Protein AF-A0A1S1LTF2-F1 (afdb_monomer_lite)

Secondary structure (DSSP, 8-state):
-----------------------------EEETTEEE-----S----S-------------TTT-EEEEEE--SSS---EEEEEETTS----------GGGHHHHTTTTSS-----EE-TTS-EE---HHHH-TT---TT-EEEESSSTT--EEEEEE-S--TTSEEEEEESSSTTTT-EEEEEGGGEEESSS-HHHHHHHHHHHHHHHHHHHHHHHTS-HHHHHHHHHHHHHSEEEEE----TT-TT-EEEE-TT----HHHHHHTTT--EE--SSSTT--EEE-----HHHHHHH-TTTEEE-HHHHHHTTPPPHHHHHHHHHHHHTT-TT-EEEEEEEE-TTSPEEEEEEEEE-SSPPPHHHHHHHHHHHHHTT--GGGS-BTTTB-TTTEEE---

Sequence (399 aa):
MTCQQSEDHELPGRYVEFEFQDLPELERTVLCGDELVSWSGGRHRPECPPAYVEPEIFDEDESTGKLHLRACDQRDGPESSIDLDLRSQVFPLTVRRSADTHQRQQETDKPWAPVQLADEKGDIVMKPPGDVSRYHFLVDDEVQFGYDAASPTAAVLVAQPDSDNCLRLADISGSFGGEEYRTRVSSLLHVSGCAECAAFKADWEAKEQAAWDAERAAFTPEALALADHLVCCGLTLTTSSGLACGHGNTYVLAADAPVALWLREALEGAVFSGPEGPWPNWGRTCHAVDWPGLIEQRPDALVPDHDMLATNFGATWESIAEAFTLLRTVDPDAHMDVSLWVAEDGRITVDPFGFYATREVESELAQRIDALLIAGGRMAENIHDDGYAPGLSGWQVEC

Foldseek 3Di:
DDDDDDDDDDDDDDDDDDDDDDDPDDQDFDDPDPDTDTDDDDDDDDPDDDQDQDADFDDDPVVQQKTKGWRDDPDDDDTDIDIDRPPPDDDDDDDDDDPVVVVVVVVPVDPDDPPQDADPVGHRDQFAVCVVPLQPDDFQFWKFFALDPPTWIWGFHDSHADPVQKTWTAGPRCLVPRDIDIDHSRRIAGPDDDPRSVVSSVVVVVVVVVVVVVVLVLADPVLSVLLVCLQVPQWDWDDAPPRPVQPPTKTAGDPPRPDDPVVCVQCPVWIWGAFPDDPSWRTKTFAQGLLLVVCVVCVVAEEAPQVLCVVQQFFDPVLVNVLQVLLCVVAVSKTWIWIWGADRHGHIHTYTQKIWGPDFADLVSLVVSLVSRVVRRHDSVQQDDVPAAHSRTMGGRGD

pLDDT: mean 73.31, std 28.91, range [21.66, 98.62]

Structure (mmCIF, N/CA/C/O backbone):
data_AF-A0A1S1LTF2-F1
#
_entry.id   AF-A0A1S1LTF2-F1
#
loop_
_atom_site.grou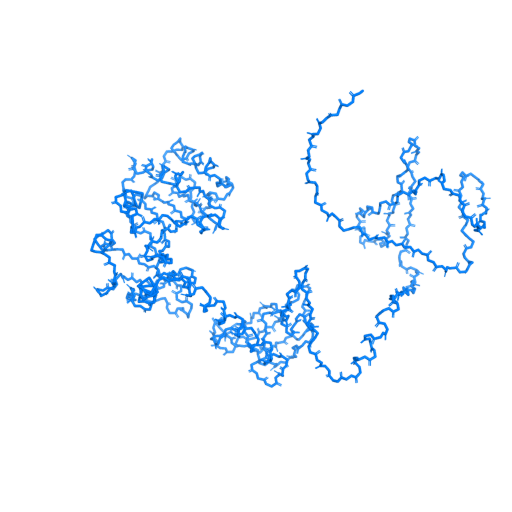p_PDB
_atom_site.id
_atom_site.type_symbol
_atom_site.label_atom_id
_atom_site.label_alt_id
_atom_site.label_comp_id
_atom_site.label_asym_id
_atom_site.label_entity_id
_atom_site.label_seq_id
_atom_site.pdbx_PDB_ins_code
_atom_site.Cartn_x
_atom_site.Cartn_y
_atom_site.Cartn_z
_atom_site.occupancy
_atom_site.B_iso_or_equiv
_atom_site.auth_seq_id
_atom_site.auth_comp_id
_atom_site.auth_asym_id
_atom_site.auth_atom_id
_atom_site.pdbx_PDB_model_num
ATOM 1 N N . MET A 1 1 ? -27.829 48.584 -13.285 1.00 29.77 1 MET A N 1
ATOM 2 C CA . MET A 1 1 ? -26.592 48.896 -12.542 1.00 29.77 1 MET A CA 1
ATOM 3 C C . MET A 1 1 ? -26.212 47.644 -11.772 1.00 29.77 1 MET A C 1
ATOM 5 O O . MET A 1 1 ? -27.001 47.257 -10.927 1.00 29.77 1 MET A O 1
ATOM 9 N N . THR A 1 2 ? -25.089 47.030 -12.181 1.00 26.88 2 THR A N 1
ATOM 10 C CA . THR A 1 2 ? -24.112 46.195 -11.423 1.00 26.88 2 THR A CA 1
ATOM 11 C C . THR A 1 2 ? -24.640 45.079 -10.500 1.00 26.88 2 THR A C 1
ATOM 13 O O . THR A 1 2 ? -25.368 45.378 -9.566 1.00 26.88 2 THR A O 1
ATOM 16 N N . CYS A 1 3 ? -24.408 43.779 -10.755 1.00 21.66 3 CYS A N 1
ATOM 17 C CA . CYS A 1 3 ? -23.158 42.982 -10.897 1.00 21.66 3 CYS A CA 1
ATOM 18 C C . CYS A 1 3 ? -22.567 42.512 -9.549 1.00 21.66 3 CYS A C 1
ATOM 20 O O . CYS A 1 3 ? -22.157 43.364 -8.767 1.00 21.66 3 CYS A O 1
ATOM 22 N N . GLN A 1 4 ? -22.524 41.182 -9.341 1.00 25.73 4 GLN A N 1
ATOM 23 C CA . GLN A 1 4 ? -21.427 40.346 -8.786 1.00 25.73 4 GLN A CA 1
ATOM 24 C C . GLN A 1 4 ? -21.939 38.887 -8.678 1.00 25.73 4 GLN A C 1
ATOM 26 O O . GLN A 1 4 ? -22.919 38.641 -7.985 1.00 25.73 4 GLN A O 1
ATOM 31 N N . GLN A 1 5 ? -21.559 38.003 -9.612 1.00 26.30 5 GLN A N 1
ATOM 32 C CA . GLN A 1 5 ? -20.398 37.083 -9.615 1.00 26.30 5 GLN A CA 1
ATOM 33 C C . GLN A 1 5 ? -20.671 35.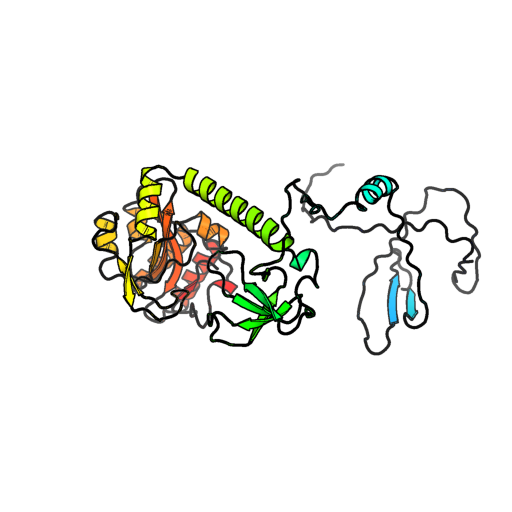755 -8.875 1.00 26.30 5 GLN A C 1
ATOM 35 O O . GLN A 1 5 ? -20.527 35.675 -7.661 1.00 26.30 5 GLN A O 1
ATOM 40 N N . SER A 1 6 ? -21.026 34.720 -9.645 1.00 25.33 6 SER A N 1
ATOM 41 C CA . SER A 1 6 ? -20.704 33.318 -9.358 1.00 25.33 6 SER A CA 1
ATOM 42 C C . SER A 1 6 ? -19.705 32.873 -10.427 1.00 25.33 6 SER A C 1
ATOM 44 O O . SER A 1 6 ? -19.989 32.980 -11.620 1.00 25.33 6 SER A O 1
ATOM 46 N N . GLU A 1 7 ? -18.511 32.483 -9.997 1.00 26.83 7 GLU A N 1
ATOM 47 C CA . GLU A 1 7 ? -17.488 31.866 -10.838 1.00 26.83 7 GLU A CA 1
ATOM 48 C C . GLU A 1 7 ? -17.747 30.358 -10.838 1.00 26.83 7 GLU A C 1
ATOM 50 O O . GLU A 1 7 ? -17.477 29.691 -9.843 1.00 26.83 7 GLU A O 1
ATOM 55 N N . ASP A 1 8 ? -18.294 29.844 -11.939 1.00 26.83 8 ASP A N 1
ATOM 56 C CA . ASP A 1 8 ? -18.154 28.435 -12.297 1.00 26.83 8 ASP A CA 1
ATOM 57 C C . ASP A 1 8 ? -16.934 28.334 -13.219 1.00 26.83 8 ASP A C 1
ATOM 59 O O . ASP A 1 8 ? -16.871 28.957 -14.283 1.00 26.83 8 ASP A O 1
ATOM 63 N N . HIS A 1 9 ? -15.923 27.595 -12.771 1.00 27.89 9 HIS A N 1
ATOM 64 C CA . HIS A 1 9 ? -14.764 27.238 -13.575 1.00 27.89 9 HIS A CA 1
ATOM 65 C C . HIS A 1 9 ? -15.142 26.092 -14.525 1.00 27.89 9 HIS A C 1
ATOM 67 O O . HIS A 1 9 ? -15.152 24.928 -14.130 1.00 27.89 9 HIS A O 1
ATOM 73 N N . GLU A 1 10 ? -15.428 26.424 -15.784 1.00 30.00 10 GLU A N 1
ATOM 74 C CA . GLU A 1 10 ? -15.427 25.473 -16.900 1.00 30.00 10 GLU A CA 1
ATOM 75 C C . GLU A 1 10 ? -13.986 25.150 -17.343 1.00 30.00 10 GLU A C 1
ATOM 77 O O . GLU A 1 10 ? -13.098 26.007 -17.378 1.00 30.00 10 GLU A O 1
ATOM 82 N N . LEU A 1 11 ? -13.767 23.877 -17.675 1.00 28.67 11 LEU A N 1
ATOM 83 C CA . LEU A 1 11 ? -12.521 23.293 -18.177 1.00 28.67 11 LEU A CA 1
ATOM 84 C C . LEU A 1 11 ? -12.130 23.875 -19.554 1.00 28.67 11 LEU A C 1
ATOM 86 O O . LEU A 1 11 ? -13.009 24.141 -20.376 1.00 28.67 11 LEU A O 1
ATOM 90 N N . PRO A 1 12 ? -10.831 24.002 -19.891 1.00 30.28 12 PRO A N 1
ATOM 91 C CA . PRO A 1 12 ? -10.419 24.431 -21.221 1.00 30.28 12 PRO A CA 1
ATOM 92 C C . PRO A 1 12 ? -10.564 23.279 -22.228 1.00 30.28 12 PRO A C 1
ATOM 94 O O . PRO A 1 12 ? -9.677 22.439 -22.384 1.00 30.28 12 PRO A O 1
ATOM 97 N N . GLY A 1 13 ? -11.683 23.260 -22.952 1.00 26.62 13 GLY A N 1
ATOM 98 C CA . GLY A 1 13 ? -11.809 22.519 -24.204 1.00 26.62 13 GLY A CA 1
ATOM 99 C C . GLY A 1 13 ? -10.837 23.074 -25.251 1.00 26.62 13 GLY A C 1
ATOM 100 O O . GLY A 1 13 ? -10.781 24.279 -25.498 1.00 26.62 13 GLY A O 1
ATOM 101 N N . ARG A 1 14 ? -10.036 22.196 -25.862 1.00 25.30 14 ARG A N 1
ATOM 102 C CA . ARG A 1 14 ? -9.169 22.536 -26.997 1.00 25.30 14 ARG A CA 1
ATOM 103 C C . ARG A 1 14 ? -10.042 22.826 -28.224 1.00 25.30 14 ARG A C 1
ATOM 105 O O . ARG A 1 14 ? -10.624 21.904 -28.784 1.00 25.30 14 ARG A O 1
ATOM 112 N N . TYR A 1 15 ? -10.090 24.078 -28.669 1.00 25.16 15 TYR A N 1
ATOM 113 C CA . TYR A 1 15 ? -10.635 24.435 -29.981 1.00 25.16 15 TYR A CA 1
ATOM 114 C C . TYR A 1 15 ? -9.564 24.227 -31.060 1.00 25.16 15 TYR A C 1
ATOM 116 O O . TYR A 1 15 ? -8.407 24.610 -30.877 1.00 25.16 15 TYR A O 1
ATOM 124 N N . VAL A 1 16 ? -9.946 23.639 -32.195 1.00 24.19 16 VAL A N 1
ATOM 125 C CA . VAL A 1 16 ? -9.122 23.594 -33.411 1.00 24.19 16 VAL A CA 1
ATOM 126 C C . VAL A 1 16 ? -9.729 24.573 -34.414 1.00 24.19 16 VAL A C 1
ATOM 128 O O . VAL A 1 16 ? -10.813 24.333 -34.938 1.00 24.19 16 VAL A O 1
ATOM 131 N N . GLU A 1 17 ? -9.043 25.686 -34.671 1.00 23.59 17 GLU A N 1
ATOM 132 C CA . GLU A 1 17 ? -9.402 26.621 -35.742 1.00 23.59 17 GLU A CA 1
ATOM 133 C C . GLU A 1 17 ? -8.875 26.107 -37.091 1.00 23.59 17 GLU A C 1
ATOM 135 O O . GLU A 1 17 ? -7.683 25.832 -37.245 1.00 23.59 17 GLU A O 1
ATOM 140 N N . PHE A 1 18 ? -9.756 26.012 -38.089 1.00 25.64 18 PHE A N 1
ATOM 141 C CA . PHE A 1 18 ? -9.385 25.746 -39.478 1.00 25.64 18 PHE A CA 1
ATOM 142 C C . PHE A 1 18 ? -9.572 27.018 -40.310 1.00 25.64 18 PHE A C 1
ATOM 144 O O . PHE A 1 18 ? -10.698 27.404 -40.621 1.00 25.64 18 PHE A O 1
ATOM 151 N N . GLU A 1 19 ? -8.473 27.656 -40.711 1.00 27.64 19 GLU A N 1
ATOM 152 C CA . GLU A 1 19 ? -8.498 28.752 -41.683 1.00 27.64 19 GLU A CA 1
ATOM 153 C C . GLU A 1 19 ? -8.102 28.222 -43.072 1.00 27.64 19 GLU A C 1
ATOM 155 O O . GLU A 1 19 ? -7.004 27.700 -43.276 1.00 27.64 19 GLU A O 1
ATOM 160 N N . PHE A 1 20 ? -9.005 28.341 -44.049 1.00 26.16 20 PHE A N 1
ATOM 161 C CA . PHE A 1 20 ? -8.749 27.943 -45.435 1.00 26.16 20 PHE A CA 1
ATOM 162 C C . PHE A 1 20 ? -8.232 29.145 -46.230 1.00 26.16 20 PHE A C 1
ATOM 164 O O . PHE A 1 20 ? -8.997 30.065 -46.521 1.00 26.16 20 PHE A O 1
ATOM 171 N N . GLN A 1 21 ? -6.960 29.124 -46.633 1.00 24.55 21 GLN A N 1
ATOM 172 C CA . GLN A 1 21 ? -6.418 30.086 -47.598 1.00 24.55 21 GLN A CA 1
ATOM 173 C C . GLN A 1 21 ? -6.010 29.402 -48.910 1.00 24.55 21 GLN A C 1
ATOM 175 O O . GLN A 1 21 ? -5.351 28.364 -48.911 1.00 24.55 21 GLN A O 1
ATOM 180 N N . ASP A 1 22 ? -6.411 30.048 -50.009 1.00 30.19 22 ASP A N 1
ATOM 181 C CA . ASP A 1 22 ? -6.065 29.799 -51.413 1.00 30.19 22 ASP A CA 1
ATOM 182 C C . ASP A 1 22 ? -6.551 28.482 -52.046 1.00 30.19 22 ASP A C 1
ATOM 184 O O . ASP A 1 22 ? -5.773 27.608 -52.426 1.00 30.19 22 ASP A O 1
ATOM 188 N N . LEU A 1 23 ? -7.863 28.408 -52.294 1.00 28.55 23 LEU A N 1
ATOM 189 C CA . LEU A 1 23 ? -8.406 27.673 -53.442 1.00 28.55 23 LEU A CA 1
ATOM 190 C C . LEU A 1 23 ? -8.669 28.682 -54.573 1.00 28.55 23 LEU A C 1
ATOM 192 O O . LEU A 1 23 ? -9.616 29.467 -54.464 1.00 28.55 23 LEU A O 1
ATOM 196 N N . PRO A 1 24 ? -7.869 28.705 -55.653 1.00 28.31 24 PRO A N 1
ATOM 197 C CA . PRO A 1 24 ? -8.268 29.410 -56.854 1.00 28.31 24 PRO A CA 1
ATOM 198 C C . PRO A 1 24 ? -9.428 28.638 -57.495 1.00 28.31 24 PRO A C 1
ATOM 200 O O . PRO A 1 24 ? -9.282 27.478 -57.867 1.00 28.31 24 PRO A O 1
ATOM 203 N N . GLU A 1 25 ? -10.572 29.314 -57.589 1.00 33.91 25 GLU A N 1
ATOM 204 C CA . GLU A 1 25 ? -11.727 28.965 -58.425 1.00 33.91 25 GLU A CA 1
ATOM 205 C C . GLU A 1 25 ? -12.416 27.627 -58.108 1.00 33.91 25 GLU A C 1
ATOM 207 O O . GLU A 1 25 ? -12.462 26.702 -58.914 1.00 33.91 25 GLU A O 1
ATOM 212 N N . LEU A 1 26 ? -13.086 27.572 -56.957 1.00 29.64 26 LEU A N 1
ATOM 213 C CA . LEU A 1 26 ? -14.372 26.878 -56.899 1.00 29.64 26 LEU A CA 1
ATOM 214 C C . LEU A 1 26 ? -15.458 27.952 -56.852 1.00 29.64 26 LEU A C 1
ATOM 216 O O . LEU A 1 26 ? -15.624 28.627 -55.835 1.00 29.64 26 LEU A O 1
ATOM 220 N N . GLU A 1 27 ? -16.179 28.128 -57.960 1.00 29.59 27 GLU A N 1
ATOM 221 C CA . GLU A 1 27 ? -17.466 28.823 -57.958 1.00 29.59 27 GLU A CA 1
ATOM 222 C C . GLU A 1 27 ? -18.391 28.086 -56.982 1.00 29.59 27 GLU A C 1
ATOM 224 O O . GLU A 1 27 ? -19.008 27.074 -57.310 1.00 29.59 27 GLU A O 1
ATOM 229 N N . ARG A 1 28 ? -18.458 28.565 -55.738 1.00 37.34 28 ARG A N 1
ATOM 230 C CA . ARG A 1 28 ? -19.436 28.081 -54.770 1.00 37.34 28 ARG A CA 1
ATOM 231 C C . ARG A 1 28 ? -20.782 28.662 -55.158 1.00 37.34 28 ARG A C 1
ATOM 233 O O . ARG A 1 28 ? -21.050 29.839 -54.935 1.00 37.34 28 ARG A O 1
ATOM 240 N N . THR A 1 29 ? -21.616 27.834 -55.763 1.00 29.61 29 THR A N 1
ATOM 241 C CA . THR A 1 29 ? -23.026 28.142 -55.963 1.00 29.61 29 THR A CA 1
ATOM 242 C C . THR A 1 29 ? -23.787 27.690 -54.729 1.00 29.61 29 THR A C 1
ATOM 244 O O . THR A 1 29 ? -23.816 26.506 -54.410 1.00 29.61 29 THR A O 1
ATOM 247 N N . VAL A 1 30 ? -24.359 28.646 -54.000 1.00 30.47 30 VAL A N 1
ATOM 248 C CA . VAL A 1 30 ? -25.223 28.377 -52.847 1.00 30.47 30 VAL A CA 1
ATOM 249 C C . VAL A 1 30 ? -26.654 28.696 -53.268 1.00 30.47 30 VAL A C 1
ATOM 251 O O . VAL A 1 30 ? -26.925 29.781 -53.786 1.00 30.47 30 VAL A O 1
ATOM 254 N N . LEU A 1 31 ? -27.553 27.731 -53.083 1.00 25.25 31 LEU A N 1
ATOM 255 C CA . LEU A 1 31 ? -28.992 27.925 -53.237 1.00 25.25 31 LEU A CA 1
ATOM 256 C C . LEU A 1 31 ? -29.509 28.685 -52.018 1.00 25.25 31 LEU A C 1
ATOM 258 O O . LEU A 1 31 ? -29.367 28.217 -50.891 1.00 25.25 31 LEU A O 1
ATOM 262 N N . CYS A 1 32 ? -30.100 29.854 -52.246 1.00 27.97 32 CYS A N 1
ATOM 263 C CA . CYS A 1 32 ? -30.760 30.629 -51.204 1.00 27.97 32 CYS A CA 1
ATOM 264 C C . CYS A 1 32 ? -32.240 30.741 -51.588 1.00 27.97 32 CYS A C 1
ATOM 266 O O . CYS A 1 32 ? -32.634 31.618 -52.356 1.00 27.97 32 CYS A O 1
ATOM 268 N N . GLY A 1 33 ? -33.044 29.774 -51.136 1.00 44.03 33 GLY A N 1
ATOM 269 C CA . GLY A 1 33 ? -34.364 29.519 -51.724 1.00 44.03 33 GLY A CA 1
ATOM 270 C C . GLY A 1 33 ? -34.251 28.985 -53.160 1.00 44.03 33 GLY A C 1
ATOM 271 O O . GLY A 1 33 ? -33.359 28.189 -53.447 1.00 44.03 33 GLY A O 1
ATOM 272 N N . ASP A 1 34 ? -35.131 29.436 -54.061 1.00 26.69 34 ASP A N 1
ATOM 273 C CA . ASP A 1 34 ? -35.211 28.952 -55.455 1.00 26.69 34 ASP A CA 1
ATOM 274 C C . ASP A 1 34 ? -34.293 29.702 -56.450 1.00 26.69 34 ASP A C 1
ATOM 276 O O . ASP A 1 34 ? -34.373 29.467 -57.657 1.00 26.69 34 ASP A O 1
ATOM 280 N N . GLU A 1 35 ? -33.408 30.594 -55.989 1.00 24.84 35 GLU A N 1
ATOM 281 C CA . GLU A 1 35 ? -32.458 31.296 -56.865 1.00 24.84 35 GLU A CA 1
ATOM 282 C C . GLU A 1 35 ? -30.988 31.036 -56.505 1.00 24.84 35 GLU A C 1
ATOM 284 O O . GLU A 1 35 ? -30.588 30.952 -55.340 1.00 24.84 35 GLU A O 1
ATOM 289 N N . LEU A 1 36 ? -30.172 30.927 -57.560 1.00 25.73 36 LEU A N 1
ATOM 290 C CA . LEU A 1 36 ? -28.718 30.803 -57.501 1.00 25.73 36 LEU A CA 1
ATOM 291 C C . LEU A 1 36 ? -28.087 32.200 -57.460 1.00 25.73 36 LEU A C 1
ATOM 293 O O . LEU A 1 36 ? -28.227 32.964 -58.417 1.00 25.73 36 LEU A O 1
ATOM 297 N N . VAL A 1 37 ? -27.320 32.512 -56.413 1.00 26.17 37 VAL A N 1
ATOM 298 C CA . VAL A 1 37 ? -26.532 33.754 -56.356 1.00 26.17 37 VAL A CA 1
ATOM 299 C C . VAL A 1 37 ? -25.040 33.428 -56.290 1.00 26.17 37 VAL A C 1
ATOM 301 O O . VAL A 1 37 ? -24.598 32.639 -55.459 1.00 26.17 37 VAL A O 1
ATOM 304 N N . SER A 1 38 ? -24.264 34.044 -57.188 1.00 26.78 38 SER A N 1
ATOM 305 C CA . SER A 1 38 ? -22.799 33.953 -57.246 1.00 26.78 38 SER A CA 1
ATOM 306 C C . SER A 1 38 ? -22.162 35.077 -56.426 1.00 26.78 38 SER A C 1
ATOM 308 O O . SER A 1 38 ? -22.582 36.233 -56.519 1.00 26.78 38 SER A O 1
ATOM 310 N N . TRP A 1 39 ? -21.136 34.750 -55.635 1.00 28.33 39 TRP A N 1
ATOM 311 C CA . TRP A 1 39 ? -20.373 35.725 -54.857 1.00 28.33 39 TRP A CA 1
ATOM 312 C C . TRP A 1 39 ? -18.875 35.591 -55.144 1.00 28.33 39 TRP A C 1
ATOM 314 O O . TRP A 1 39 ? -18.295 34.520 -54.974 1.00 28.33 39 TRP A O 1
ATOM 324 N N . SER A 1 40 ? -18.238 36.683 -55.575 1.00 25.45 40 SER A N 1
ATOM 325 C CA . SER A 1 40 ? -16.797 36.749 -55.847 1.00 25.45 40 SER A CA 1
ATOM 326 C C . SER A 1 40 ? -16.086 37.540 -54.748 1.00 25.45 40 SER A C 1
ATOM 328 O O . SER A 1 40 ? -16.420 38.701 -54.502 1.00 25.45 40 SER A O 1
ATOM 330 N N . GLY A 1 41 ? -15.101 36.915 -54.105 1.00 32.34 41 GLY A N 1
ATOM 331 C CA . GLY A 1 41 ? -14.387 37.458 -52.953 1.00 32.34 41 GLY A CA 1
ATOM 332 C C . GLY A 1 41 ? -13.686 38.795 -53.214 1.00 32.34 41 GLY A C 1
ATOM 333 O O . GLY A 1 41 ? -12.990 38.987 -54.210 1.00 32.34 41 GLY A O 1
ATOM 334 N N . GLY A 1 42 ? -13.831 39.715 -52.261 1.00 25.06 42 GLY A N 1
ATOM 335 C CA . GLY A 1 42 ? -13.113 40.982 -52.238 1.00 25.06 42 GLY A CA 1
ATOM 336 C C . GLY A 1 42 ? -13.203 41.666 -50.872 1.00 25.06 42 GLY A C 1
ATOM 337 O O . GLY A 1 42 ? -14.290 41.977 -50.406 1.00 25.06 42 GLY A O 1
ATOM 338 N N . ARG A 1 43 ? -12.032 41.868 -50.254 1.00 28.44 43 ARG A N 1
ATOM 339 C CA . ARG A 1 43 ? -11.675 42.715 -49.091 1.00 28.44 43 ARG A CA 1
ATOM 340 C C . ARG A 1 43 ? -12.809 43.293 -48.207 1.00 28.44 43 ARG A C 1
ATOM 342 O O . ARG A 1 43 ? -13.472 44.249 -48.585 1.00 28.44 43 ARG A O 1
ATOM 349 N N . HIS A 1 44 ? -12.826 42.791 -46.964 1.00 39.38 44 HIS A N 1
ATOM 350 C CA . HIS A 1 44 ? -13.313 43.336 -45.678 1.00 39.38 44 HIS A CA 1
ATOM 351 C C . HIS A 1 44 ? -14.670 44.064 -45.582 1.00 39.38 44 HIS A C 1
ATOM 353 O O . HIS A 1 44 ? -14.823 45.173 -46.089 1.00 39.38 44 HIS A O 1
ATOM 359 N N . ARG A 1 45 ? -15.537 43.569 -44.674 1.00 24.09 45 ARG A N 1
ATOM 360 C CA . ARG A 1 45 ? -16.310 44.396 -43.718 1.00 24.09 45 ARG A CA 1
ATOM 361 C C . ARG A 1 45 ? -16.492 43.686 -42.356 1.00 24.09 45 ARG A C 1
ATOM 363 O O . ARG A 1 45 ? -16.594 42.465 -42.359 1.00 24.09 45 ARG A O 1
ATOM 370 N N . PRO A 1 46 ? -16.551 44.413 -41.220 1.00 31.59 46 PRO A N 1
ATOM 371 C CA . PRO A 1 46 ? -16.499 43.848 -39.867 1.00 31.59 46 PRO A CA 1
ATOM 372 C C . PRO A 1 46 ? -17.876 43.716 -39.174 1.00 31.59 46 PRO A C 1
ATOM 374 O O . PRO A 1 46 ? -17.968 43.926 -37.971 1.00 31.59 46 PRO A O 1
ATOM 377 N N . GLU A 1 47 ? -18.963 43.409 -39.896 1.00 28.42 47 GLU A N 1
ATOM 378 C CA . GLU A 1 47 ? -20.331 43.511 -39.330 1.00 28.42 47 GLU A CA 1
ATOM 379 C C . GLU A 1 47 ? -21.224 42.259 -39.462 1.00 28.42 47 GLU A C 1
ATOM 381 O O . GLU A 1 47 ? -22.434 42.345 -39.270 1.00 28.42 47 GLU A O 1
ATOM 386 N N . CYS A 1 48 ? -20.660 41.071 -39.689 1.00 26.11 48 CYS A N 1
ATOM 387 C CA . CYS A 1 48 ? -21.372 39.812 -39.431 1.00 26.11 48 CYS A CA 1
ATOM 388 C C . CYS A 1 48 ? -20.549 38.959 -38.458 1.00 26.11 48 CYS A C 1
ATOM 390 O O . CYS A 1 48 ? -19.362 38.757 -38.725 1.00 26.11 48 CYS A O 1
ATOM 392 N N . PRO A 1 49 ? -21.125 38.474 -37.340 1.00 27.28 49 PRO A N 1
ATOM 393 C CA . PRO A 1 49 ? -20.437 37.488 -36.523 1.00 27.28 49 PRO A CA 1
ATOM 394 C C . PRO A 1 49 ? -20.235 36.213 -37.357 1.00 27.28 49 PRO A C 1
ATOM 396 O O . PRO A 1 49 ? -21.067 35.921 -38.224 1.00 27.28 49 PRO A O 1
ATOM 399 N N . PRO A 1 50 ? -19.127 35.483 -37.152 1.00 30.05 50 PRO A N 1
ATOM 400 C CA . PRO A 1 50 ? -18.884 34.236 -37.862 1.00 30.05 50 PRO A CA 1
ATOM 401 C C . PRO A 1 50 ? -20.053 33.282 -37.604 1.00 30.05 50 PRO A C 1
ATOM 403 O O . PRO A 1 50 ? -20.432 33.063 -36.454 1.00 30.05 50 PRO A O 1
ATOM 406 N N . ALA A 1 51 ? -20.644 32.745 -38.673 1.00 31.31 51 ALA A N 1
ATOM 407 C CA . ALA A 1 51 ? -21.537 31.603 -38.557 1.00 31.31 51 ALA A CA 1
ATOM 408 C C . ALA A 1 51 ? -20.708 30.458 -37.967 1.00 31.31 51 ALA A C 1
ATOM 410 O O . ALA A 1 51 ? -19.757 29.987 -38.593 1.00 31.31 51 ALA A O 1
ATOM 411 N N . TYR A 1 52 ? -21.013 30.098 -36.725 1.00 31.12 52 TYR A N 1
ATOM 412 C CA . TYR A 1 52 ? -20.366 28.997 -36.039 1.00 31.12 52 TYR A CA 1
ATOM 413 C C . TYR A 1 52 ? -20.969 27.708 -36.598 1.00 31.12 52 TYR A C 1
ATOM 415 O O . TYR A 1 52 ? -22.183 27.522 -36.563 1.00 31.12 52 TYR A O 1
ATOM 423 N N . VAL A 1 53 ? -20.133 26.855 -37.182 1.00 30.48 53 VAL A N 1
ATOM 424 C CA . VAL A 1 53 ? -20.525 25.495 -37.551 1.00 30.48 53 VAL A CA 1
ATOM 425 C C . VAL A 1 53 ? -19.906 24.604 -36.493 1.00 30.48 53 VAL A C 1
ATOM 427 O O . VAL A 1 53 ? -18.695 24.400 -36.505 1.00 30.48 53 VAL A O 1
ATOM 430 N N . GLU A 1 54 ? -20.719 24.119 -35.562 1.00 28.23 54 GLU A N 1
ATOM 431 C CA . GLU A 1 54 ? -20.331 23.020 -34.682 1.00 28.23 54 GLU A CA 1
ATOM 432 C C . GLU A 1 54 ? -20.587 21.710 -35.430 1.00 28.23 54 GLU A C 1
ATOM 434 O O . GLU A 1 54 ? -21.740 21.395 -35.733 1.00 28.23 54 GLU A O 1
ATOM 439 N N . PRO A 1 55 ? -19.544 20.949 -35.801 1.00 31.30 55 PRO A N 1
ATOM 440 C CA . PRO A 1 55 ? -19.739 19.614 -36.327 1.00 31.30 55 PRO A CA 1
ATOM 441 C C . PRO A 1 55 ? -20.082 18.685 -35.161 1.00 31.30 55 PRO A C 1
ATOM 443 O O . PRO A 1 55 ? -19.201 18.127 -34.512 1.00 31.30 55 PRO A O 1
ATOM 446 N N . GLU A 1 56 ? -21.369 18.505 -34.896 1.00 30.53 56 GLU A N 1
ATOM 447 C CA . GLU A 1 56 ? -21.830 17.375 -34.098 1.00 30.53 56 GLU A CA 1
ATOM 448 C C . GLU A 1 56 ? -21.918 16.135 -35.000 1.00 30.53 56 GLU A C 1
ATOM 450 O O . GLU A 1 56 ? -22.716 16.080 -35.939 1.00 30.53 56 GLU A O 1
ATOM 455 N N . ILE A 1 57 ? -21.061 15.144 -34.741 1.00 34.31 57 ILE A N 1
ATOM 456 C CA . ILE A 1 57 ? -21.097 13.842 -35.413 1.00 34.31 57 ILE A CA 1
ATOM 457 C C . ILE A 1 57 ? -22.132 12.992 -34.681 1.00 34.31 57 ILE A C 1
ATOM 459 O O . ILE A 1 57 ? -21.868 12.500 -33.586 1.00 34.31 57 ILE A O 1
ATOM 463 N N . PHE A 1 58 ? -23.303 12.818 -35.285 1.00 34.72 58 PHE A N 1
ATOM 464 C CA . PHE A 1 58 ? -24.301 11.870 -34.804 1.00 34.72 58 PHE A CA 1
ATOM 465 C C . PHE A 1 58 ? -24.431 10.726 -35.806 1.00 34.72 58 PHE A C 1
ATOM 467 O O . PHE A 1 58 ? -24.852 10.939 -36.939 1.00 34.72 58 PHE A O 1
ATOM 474 N N . ASP A 1 59 ? -24.062 9.536 -35.337 1.00 36.78 59 ASP A N 1
ATOM 475 C CA . ASP A 1 59 ? -24.144 8.230 -35.995 1.00 36.78 59 ASP A CA 1
ATOM 476 C C . ASP A 1 59 ? -23.362 8.045 -37.308 1.00 36.78 59 ASP A C 1
ATOM 478 O O . ASP A 1 59 ? -23.691 8.572 -38.371 1.00 36.78 59 ASP A O 1
ATOM 482 N N . GLU A 1 60 ? -22.370 7.151 -37.255 1.00 38.47 60 GLU A N 1
ATOM 483 C CA . GLU A 1 60 ? -21.964 6.390 -38.433 1.00 38.47 60 GLU A CA 1
ATOM 484 C C . GLU A 1 60 ? -23.038 5.329 -38.712 1.00 38.47 60 GLU A C 1
ATOM 486 O O . GLU A 1 60 ? -23.074 4.275 -38.079 1.00 38.47 60 GLU A O 1
ATOM 491 N N . ASP A 1 61 ? -23.904 5.562 -39.700 1.00 38.69 61 ASP A N 1
ATOM 492 C CA . ASP A 1 61 ? -24.597 4.442 -40.341 1.00 38.69 61 ASP A CA 1
ATOM 493 C C . ASP A 1 61 ? -23.564 3.678 -41.187 1.00 38.69 61 ASP A C 1
ATOM 495 O O . ASP A 1 61 ? -23.334 3.967 -42.371 1.00 38.69 61 ASP A O 1
ATOM 499 N N . GLU A 1 62 ? -22.905 2.702 -40.551 1.00 40.75 62 GLU A N 1
ATOM 500 C CA . GLU A 1 62 ? -21.862 1.853 -41.144 1.00 40.75 62 GLU A CA 1
ATOM 501 C C . GLU A 1 62 ? -22.311 1.183 -42.459 1.00 40.75 62 GLU A C 1
ATOM 503 O O . GLU A 1 62 ? -21.482 0.786 -43.285 1.00 40.75 62 GLU A O 1
ATOM 508 N N . SER A 1 63 ? -23.621 1.092 -42.721 1.00 38.84 63 SER A N 1
ATOM 509 C CA . SER A 1 63 ? -24.139 0.475 -43.939 1.00 38.84 63 SER A CA 1
ATOM 510 C C . SER A 1 63 ? -24.067 1.387 -45.176 1.00 38.84 63 SER A C 1
ATOM 512 O O . SER A 1 63 ? -23.925 0.885 -46.299 1.00 38.84 63 SER A O 1
ATOM 514 N N . THR A 1 64 ? -24.070 2.719 -45.018 1.00 42.94 64 THR A N 1
ATOM 515 C CA . THR A 1 64 ? -24.138 3.663 -46.156 1.00 42.94 64 THR A CA 1
ATOM 516 C C . THR A 1 64 ? -22.887 4.521 -46.356 1.00 42.94 64 THR A C 1
ATOM 518 O O . THR A 1 64 ? -22.603 4.891 -47.495 1.00 42.94 64 THR A O 1
ATOM 521 N N . GLY A 1 65 ? -22.073 4.754 -45.319 1.00 35.53 65 GLY A N 1
ATOM 522 C CA . GLY A 1 65 ? -20.821 5.523 -45.422 1.00 35.53 65 GLY A CA 1
ATOM 523 C C . GLY A 1 65 ? -21.009 7.014 -45.737 1.00 35.53 65 GLY A C 1
ATOM 524 O O . GLY A 1 65 ? -20.145 7.619 -46.378 1.00 35.53 65 GLY A O 1
ATOM 525 N N . LYS A 1 66 ? -22.144 7.588 -45.328 1.00 35.81 66 LYS A N 1
ATOM 526 C CA . LYS A 1 66 ? -22.444 9.017 -45.445 1.00 35.81 66 LYS A CA 1
ATOM 527 C C . LYS A 1 66 ? -22.219 9.725 -44.116 1.00 35.81 66 LYS A C 1
ATOM 529 O O . LYS A 1 66 ? -22.540 9.178 -43.069 1.00 35.81 66 LYS A O 1
ATOM 534 N N . LEU A 1 67 ? -21.714 10.954 -44.183 1.00 36.62 67 LEU A N 1
ATOM 535 C CA . LEU A 1 67 ? -21.616 11.849 -43.035 1.00 36.62 67 LEU A CA 1
ATOM 536 C C . LEU A 1 67 ? -22.752 12.874 -43.123 1.00 36.62 67 LEU A C 1
ATOM 538 O O . LEU A 1 67 ? -22.844 13.609 -44.112 1.00 36.62 67 LEU A O 1
ATOM 542 N N . HIS A 1 68 ? -23.614 12.915 -42.109 1.00 38.22 68 HIS A N 1
ATOM 543 C CA . HIS A 1 68 ? -24.679 13.909 -41.998 1.00 38.22 68 HIS A CA 1
ATOM 544 C C . HIS A 1 68 ? -24.184 15.094 -41.172 1.00 38.22 68 HIS A C 1
ATOM 546 O O . HIS A 1 68 ? -23.776 14.926 -40.026 1.00 38.22 68 HIS A O 1
ATOM 552 N N . LEU A 1 69 ? -24.216 16.299 -41.745 1.00 37.28 69 LEU A N 1
ATOM 553 C CA . LEU A 1 69 ? -23.866 17.523 -41.027 1.00 37.28 69 LEU A CA 1
ATOM 554 C C . LEU A 1 69 ? -25.110 18.390 -40.845 1.00 37.28 69 LEU A C 1
ATOM 556 O O . LEU A 1 69 ? -25.822 18.701 -41.808 1.00 37.28 69 LEU A O 1
ATOM 560 N N . ARG A 1 70 ? -25.352 18.791 -39.596 1.00 36.88 70 ARG A N 1
ATOM 561 C CA . ARG A 1 70 ? -26.400 19.741 -39.221 1.00 36.88 70 ARG A CA 1
ATOM 562 C C . ARG A 1 70 ? -25.788 21.130 -39.092 1.00 36.88 70 ARG A C 1
ATOM 564 O O . ARG A 1 70 ? -24.744 21.292 -38.472 1.00 36.88 70 ARG A O 1
ATOM 571 N N . ALA A 1 71 ? -26.443 22.132 -39.667 1.00 38.69 71 ALA A N 1
ATOM 572 C CA . ALA A 1 71 ? -26.091 23.528 -39.450 1.00 38.69 71 ALA A CA 1
ATOM 573 C C . ALA A 1 71 ? -27.235 24.205 -38.690 1.00 38.69 71 ALA A C 1
ATOM 575 O O . ALA A 1 71 ? -28.344 24.332 -39.210 1.00 38.69 71 ALA A O 1
ATOM 576 N N . CYS A 1 72 ? -26.968 24.625 -37.455 1.00 32.94 72 CYS A N 1
ATOM 577 C CA . CYS A 1 72 ? -27.907 25.410 -36.661 1.00 32.94 72 CYS A CA 1
ATOM 578 C C . CYS A 1 72 ? -27.632 26.899 -36.887 1.00 32.94 72 CYS A C 1
ATOM 580 O O . CYS A 1 72 ? -26.594 27.410 -36.475 1.00 32.94 72 CYS A O 1
ATOM 582 N N . ASP A 1 73 ? -28.566 27.609 -37.520 1.00 36.88 73 ASP A N 1
ATOM 583 C CA . ASP A 1 73 ? -28.568 29.073 -37.497 1.00 36.88 73 ASP A CA 1
ATOM 584 C C . ASP A 1 73 ? -29.362 29.531 -36.263 1.00 36.88 73 ASP A C 1
ATOM 586 O O . ASP A 1 73 ? -30.504 29.116 -36.062 1.00 36.88 73 ASP A O 1
ATOM 590 N N . GLN A 1 74 ? -28.770 30.366 -35.405 1.00 35.56 74 GLN A N 1
ATOM 591 C CA . GLN A 1 74 ? -29.335 30.768 -34.104 1.00 35.56 74 GLN A CA 1
ATOM 592 C C . GLN A 1 74 ? -30.554 31.715 -34.196 1.00 35.56 74 GLN A C 1
ATOM 594 O O . GLN A 1 74 ? -30.825 32.489 -33.275 1.00 35.56 74 GLN A O 1
ATOM 599 N N . ARG A 1 75 ? -31.328 31.698 -35.284 1.00 36.34 75 ARG A N 1
ATOM 600 C CA . ARG A 1 75 ? -32.562 32.490 -35.396 1.00 36.34 75 ARG A CA 1
ATOM 601 C C . ARG A 1 75 ? -33.666 31.715 -36.105 1.00 36.34 75 ARG A C 1
ATOM 603 O O . ARG A 1 75 ? -33.797 31.834 -37.315 1.00 36.34 75 ARG A O 1
ATOM 610 N N . ASP A 1 76 ? -34.467 30.983 -35.327 1.00 42.28 76 ASP A N 1
ATOM 611 C CA . ASP A 1 76 ? -35.848 30.539 -35.612 1.00 42.28 76 ASP A CA 1
ATOM 612 C C . ASP A 1 76 ? -36.207 30.273 -37.097 1.00 42.28 76 ASP A C 1
ATOM 614 O O . ASP A 1 76 ? -37.246 30.716 -37.596 1.00 42.28 76 ASP A O 1
ATOM 618 N N . GLY A 1 77 ? -35.360 29.532 -37.817 1.00 37.78 77 GLY A N 1
ATOM 619 C CA . GLY A 1 77 ? -35.560 29.118 -39.210 1.00 37.78 77 GLY A CA 1
ATOM 620 C C . GLY A 1 77 ? -35.493 27.594 -39.358 1.00 37.78 77 GLY A C 1
ATOM 621 O O . GLY A 1 77 ? -34.918 26.934 -38.492 1.00 37.78 77 GLY A O 1
ATOM 622 N N . PRO A 1 78 ? -36.098 27.003 -40.410 1.00 34.22 78 PRO A N 1
ATOM 623 C CA . PRO A 1 78 ? -36.151 25.553 -40.551 1.00 34.22 78 PRO A CA 1
ATOM 624 C C . PRO A 1 78 ? -34.744 24.978 -40.733 1.00 34.22 78 PRO A C 1
ATOM 626 O O . PRO A 1 78 ? -33.965 25.462 -41.555 1.00 34.22 78 PRO A O 1
ATOM 629 N N . GLU A 1 79 ? -34.452 23.939 -39.953 1.00 39.03 79 GLU A N 1
ATOM 630 C CA . GLU A 1 79 ? -33.199 23.192 -39.995 1.00 39.03 79 GLU A CA 1
ATOM 631 C C . GLU A 1 79 ? -32.874 22.758 -41.429 1.00 39.03 79 GLU A C 1
ATOM 633 O O . GLU A 1 79 ? -33.727 22.219 -42.139 1.00 39.03 79 GLU A O 1
ATOM 638 N N . SER A 1 80 ? -31.629 22.974 -41.851 1.00 37.47 80 SER A N 1
ATOM 639 C CA . SER A 1 80 ? -31.123 22.445 -43.116 1.00 37.47 80 SER A CA 1
ATOM 640 C C . SER A 1 80 ? -30.013 21.435 -42.841 1.00 37.47 80 SER A C 1
ATOM 642 O O . SER A 1 80 ? -29.124 21.666 -42.021 1.00 37.47 80 SER A O 1
ATOM 644 N N . SER A 1 81 ? -30.106 20.281 -43.502 1.00 37.75 81 SER A N 1
ATOM 645 C CA . SER A 1 81 ? -29.144 19.183 -43.414 1.00 37.75 81 SER A CA 1
ATOM 646 C C . SER A 1 81 ? -28.438 18.999 -44.752 1.00 37.75 81 SER A C 1
ATOM 648 O O . SER A 1 81 ? -29.062 19.117 -45.811 1.00 37.75 81 SER A O 1
ATOM 650 N N . ILE A 1 82 ? -27.143 18.688 -44.707 1.00 38.81 82 ILE A N 1
ATOM 651 C CA . ILE A 1 82 ? -26.348 18.355 -45.892 1.00 38.81 82 ILE A CA 1
ATOM 652 C C . ILE A 1 82 ? -25.778 16.947 -45.714 1.00 38.81 82 ILE A C 1
ATOM 654 O O . ILE A 1 82 ? -25.143 16.654 -44.700 1.00 38.81 82 ILE A O 1
ATOM 658 N N . ASP A 1 83 ? -25.971 16.107 -46.730 1.00 36.62 83 ASP A N 1
ATOM 659 C CA . ASP A 1 83 ? -25.415 14.755 -46.785 1.00 36.62 83 ASP A CA 1
ATOM 660 C C . ASP A 1 83 ? -24.131 14.767 -47.616 1.00 36.62 83 ASP A C 1
ATOM 662 O O . ASP A 1 83 ? -24.151 15.134 -48.796 1.00 36.62 83 ASP A O 1
ATOM 666 N N . LEU A 1 84 ? -23.019 14.326 -47.029 1.00 39.56 84 LEU A N 1
ATOM 667 C CA . LEU A 1 84 ? -21.755 14.143 -47.742 1.00 39.56 84 LEU A CA 1
ATOM 668 C C . LEU A 1 84 ? -21.474 12.652 -47.947 1.00 39.56 84 LEU A C 1
ATOM 670 O O . LEU A 1 84 ? -21.402 11.877 -46.995 1.00 39.56 84 LEU A O 1
ATOM 674 N N . ASP A 1 85 ? -21.301 12.250 -49.209 1.00 34.97 85 ASP A N 1
ATOM 675 C CA . ASP A 1 85 ? -20.936 10.883 -49.592 1.00 34.97 85 ASP A CA 1
ATOM 676 C C . ASP A 1 85 ? -19.409 10.761 -49.720 1.00 34.97 85 ASP A C 1
ATOM 678 O O . ASP A 1 85 ? -18.797 11.243 -50.680 1.00 34.97 85 ASP A O 1
ATOM 682 N N . LEU A 1 86 ? -18.782 10.125 -48.728 1.00 40.56 86 LEU A N 1
ATOM 683 C CA . LEU A 1 86 ? -17.324 10.047 -48.596 1.00 40.56 86 LEU A CA 1
ATOM 684 C C . LEU A 1 86 ? -16.679 9.010 -49.528 1.00 40.56 86 LEU A C 1
ATOM 686 O O . LEU A 1 86 ? -15.454 8.945 -49.622 1.00 40.56 86 LEU A O 1
ATOM 690 N N . ARG A 1 87 ? -17.463 8.206 -50.260 1.00 32.88 87 ARG A N 1
ATOM 691 C CA . ARG A 1 87 ? -16.914 7.124 -51.097 1.00 32.88 87 ARG A CA 1
ATOM 692 C C . ARG A 1 87 ? -16.403 7.581 -52.466 1.00 32.88 87 ARG A C 1
ATOM 694 O O . ARG A 1 87 ? -15.876 6.753 -53.207 1.00 32.88 87 ARG A O 1
ATOM 701 N N . SER A 1 88 ? -16.538 8.861 -52.830 1.00 32.62 88 SER A N 1
ATOM 702 C CA . SER A 1 88 ? -16.273 9.308 -54.210 1.00 32.62 88 SER A CA 1
ATOM 703 C C . SER A 1 88 ? -15.266 10.448 -54.411 1.00 32.62 88 SER A C 1
ATOM 705 O O . SER A 1 88 ? -15.018 10.799 -55.565 1.00 32.62 88 SER A O 1
ATOM 707 N N . GLN A 1 89 ? -14.613 10.993 -53.374 1.00 30.45 89 GLN A N 1
ATOM 708 C CA . GLN A 1 89 ? -13.595 12.042 -53.569 1.00 30.45 89 GLN A CA 1
ATOM 709 C C . GLN A 1 89 ? -12.377 11.891 -52.647 1.00 30.45 89 GLN A C 1
ATOM 711 O O . GLN A 1 89 ? -12.486 11.869 -51.426 1.00 30.45 89 GLN A O 1
ATOM 716 N N . VAL A 1 90 ? -11.190 11.811 -53.260 1.00 24.00 90 VAL A N 1
ATOM 717 C CA . VAL A 1 90 ? -9.891 11.899 -52.580 1.00 24.00 90 VAL A CA 1
ATOM 718 C C . VAL A 1 90 ? -9.566 13.378 -52.384 1.00 24.00 90 VAL A C 1
ATOM 720 O O . VAL A 1 90 ? -9.340 14.090 -53.362 1.00 24.00 90 VAL A O 1
ATOM 723 N N . PHE A 1 91 ? -9.511 13.841 -51.137 1.00 27.58 91 PHE A N 1
ATOM 724 C CA . PHE A 1 91 ? -9.046 15.191 -50.819 1.00 27.58 91 PHE A CA 1
ATOM 725 C C . PHE A 1 91 ? -7.528 15.181 -50.576 1.00 27.58 91 PHE A C 1
ATOM 727 O O . PHE A 1 91 ? -7.064 14.488 -49.669 1.00 27.58 91 PHE A O 1
ATOM 734 N N . PRO A 1 92 ? -6.719 15.943 -51.334 1.00 23.05 92 PRO A N 1
ATOM 735 C CA . PRO A 1 92 ? -5.319 16.145 -50.991 1.00 23.05 92 PRO A CA 1
ATOM 736 C C . PRO A 1 92 ? -5.223 17.156 -49.842 1.00 23.05 92 PRO A C 1
ATOM 738 O O . PRO A 1 92 ? -5.354 18.365 -50.031 1.00 23.05 92 PRO A O 1
ATOM 741 N N . LEU A 1 93 ? -4.984 16.661 -48.631 1.00 23.55 93 LEU A N 1
ATOM 742 C CA . LEU A 1 93 ? -4.723 17.490 -47.456 1.00 23.55 93 LEU A CA 1
ATOM 743 C C . LEU A 1 93 ? -3.284 18.022 -47.528 1.00 23.55 93 LEU A C 1
ATOM 745 O O . LEU A 1 93 ? -2.322 17.280 -47.335 1.00 23.55 93 LEU A O 1
ATOM 749 N N . THR A 1 94 ? -3.123 19.313 -47.829 1.00 22.98 94 THR A N 1
ATOM 750 C CA . THR A 1 94 ? -1.816 19.986 -47.767 1.00 22.98 94 THR A CA 1
ATOM 751 C C . THR A 1 94 ? -1.713 20.739 -46.446 1.00 22.98 94 THR A C 1
ATOM 753 O O . THR A 1 94 ? -2.278 21.818 -46.289 1.00 22.98 94 THR A O 1
ATOM 756 N N . VAL A 1 95 ? -0.987 20.172 -45.483 1.00 23.64 95 VAL A N 1
ATOM 757 C CA . VAL A 1 95 ? -0.698 20.814 -44.194 1.00 23.64 95 VAL A CA 1
ATOM 758 C C . VAL A 1 95 ? 0.460 21.800 -44.383 1.00 23.64 95 VAL A C 1
ATOM 760 O O . VAL A 1 95 ? 1.602 21.381 -44.581 1.00 23.64 95 VAL A O 1
ATOM 763 N N . ARG A 1 96 ? 0.208 23.115 -44.318 1.00 22.22 96 ARG A N 1
ATOM 764 C CA . ARG A 1 96 ? 1.291 24.110 -44.220 1.00 22.22 96 ARG A CA 1
ATOM 765 C C . ARG A 1 96 ? 1.774 24.202 -42.773 1.00 22.22 96 ARG A C 1
ATOM 767 O O . ARG A 1 96 ? 1.072 24.713 -41.910 1.00 22.22 96 ARG A O 1
ATOM 774 N N . ARG A 1 97 ? 2.995 23.724 -42.523 1.00 24.23 97 ARG A N 1
ATOM 775 C CA . ARG A 1 97 ? 3.739 23.974 -41.279 1.00 24.23 97 ARG A CA 1
ATOM 776 C C . ARG A 1 97 ? 4.378 25.366 -41.340 1.00 24.23 97 ARG A C 1
ATOM 778 O O . ARG A 1 97 ? 4.884 25.761 -42.390 1.00 24.23 97 ARG A O 1
ATOM 785 N N . SER A 1 98 ? 4.327 26.120 -40.240 1.00 24.72 98 SER A N 1
ATOM 786 C CA . SER A 1 98 ? 4.897 27.470 -40.159 1.00 24.72 98 SER A CA 1
ATOM 787 C C . SER A 1 98 ? 6.410 27.457 -40.422 1.00 24.72 98 SER A C 1
ATOM 789 O O . SER A 1 98 ? 7.111 26.498 -40.090 1.00 24.72 98 SER A O 1
ATOM 791 N N . ALA A 1 99 ? 6.921 28.532 -41.027 1.00 26.41 99 ALA A N 1
ATOM 792 C CA . ALA A 1 99 ? 8.301 28.647 -41.507 1.00 26.41 99 ALA A CA 1
ATOM 793 C C . ALA A 1 99 ? 9.389 28.443 -40.426 1.00 26.41 99 ALA A C 1
ATOM 795 O O . ALA A 1 99 ? 10.518 28.103 -40.776 1.00 26.41 99 ALA A O 1
ATOM 796 N N . ASP A 1 100 ? 9.050 28.528 -39.135 1.00 28.89 100 ASP A N 1
ATOM 797 C CA . ASP A 1 100 ? 9.972 28.235 -38.025 1.00 28.89 100 ASP A CA 1
ATOM 798 C C . ASP A 1 100 ? 10.315 26.740 -37.881 1.00 28.89 100 ASP A C 1
ATOM 800 O O . ASP A 1 100 ? 11.343 26.384 -37.303 1.00 28.89 100 ASP A O 1
ATOM 804 N N . THR A 1 101 ? 9.517 25.833 -38.458 1.00 30.61 101 THR A N 1
ATOM 805 C CA . THR A 1 101 ? 9.845 24.391 -38.469 1.00 30.61 101 THR A CA 1
ATOM 806 C C . THR A 1 101 ? 10.831 23.994 -39.564 1.00 30.61 101 THR A C 1
ATOM 808 O O . THR A 1 101 ? 11.489 22.957 -39.446 1.00 30.61 101 THR A O 1
ATOM 811 N N . HIS A 1 102 ? 11.010 24.821 -40.599 1.00 27.23 102 HIS A N 1
ATOM 812 C CA . HIS A 1 102 ? 11.877 24.473 -41.725 1.00 27.23 102 HIS A CA 1
ATOM 813 C C . HIS A 1 102 ? 13.371 24.577 -41.383 1.00 27.23 102 HIS A C 1
ATOM 815 O O . HIS A 1 102 ? 14.186 23.883 -41.990 1.00 27.23 102 HIS A O 1
ATOM 821 N N . GLN A 1 103 ? 13.729 25.385 -40.376 1.00 28.39 103 GLN A N 1
ATOM 822 C CA . GLN A 1 103 ? 15.103 25.469 -39.879 1.00 28.39 103 GLN A CA 1
ATOM 823 C C . GLN A 1 103 ? 15.453 24.315 -38.919 1.00 28.39 103 GLN A C 1
ATOM 825 O O . GLN A 1 103 ? 16.612 23.923 -38.860 1.00 28.39 103 GLN A O 1
ATOM 830 N N . ARG A 1 104 ? 14.462 23.695 -38.254 1.00 31.69 104 ARG A N 1
ATOM 831 C CA . ARG A 1 104 ? 14.666 22.489 -37.421 1.00 31.69 104 ARG A CA 1
ATOM 832 C C . ARG A 1 104 ? 14.712 21.188 -38.230 1.00 31.69 104 ARG A C 1
ATOM 834 O O . ARG A 1 104 ? 15.400 20.255 -37.837 1.00 31.69 104 ARG A O 1
ATOM 841 N N . GLN A 1 105 ? 14.037 21.116 -39.381 1.00 29.53 105 GLN A N 1
ATOM 842 C CA . GLN A 1 105 ? 14.049 19.912 -40.230 1.00 29.53 105 GLN A CA 1
ATOM 843 C C . GLN A 1 105 ? 15.341 19.709 -41.036 1.00 29.53 105 GLN A C 1
ATOM 845 O O . GLN A 1 105 ? 15.619 18.592 -41.459 1.00 29.53 105 GLN A O 1
ATOM 850 N N . GLN A 1 106 ? 16.163 20.743 -41.236 1.00 27.09 106 GLN A N 1
ATOM 851 C CA . GLN A 1 106 ? 17.481 20.552 -41.859 1.00 27.09 106 GLN A CA 1
ATOM 852 C C . GLN A 1 106 ? 18.548 20.042 -40.875 1.00 27.09 106 GLN A C 1
ATOM 854 O O . GLN A 1 106 ? 19.638 19.666 -41.301 1.00 27.09 106 GLN A O 1
ATOM 859 N N . GLU A 1 107 ? 18.239 19.961 -39.577 1.00 29.98 107 GLU A N 1
ATOM 860 C CA . GLU A 1 107 ? 19.123 19.339 -38.582 1.00 29.98 107 GLU A CA 1
ATOM 861 C C . GLU A 1 107 ? 18.878 17.825 -38.425 1.00 29.98 107 GLU A C 1
ATOM 863 O O . GLU A 1 107 ? 19.720 17.135 -37.852 1.00 29.98 107 GLU A O 1
ATOM 868 N N . THR A 1 108 ? 17.797 17.281 -39.004 1.00 29.95 108 THR A N 1
ATOM 869 C CA . THR A 1 108 ? 17.395 15.864 -38.873 1.00 29.95 108 THR A CA 1
ATOM 870 C C . THR A 1 108 ? 17.909 14.915 -39.964 1.00 29.95 108 THR A C 1
ATOM 872 O O . THR A 1 108 ? 17.615 13.728 -39.907 1.00 29.95 108 THR A O 1
ATOM 875 N N . ASP A 1 109 ? 18.744 15.379 -40.900 1.00 29.17 109 ASP A N 1
ATOM 876 C CA . ASP A 1 109 ? 19.512 14.490 -41.802 1.00 29.17 109 ASP A CA 1
ATOM 877 C C . ASP A 1 109 ? 20.830 13.991 -41.168 1.00 29.17 109 ASP A C 1
ATOM 879 O O . ASP A 1 109 ? 21.698 13.416 -41.831 1.00 29.17 109 ASP A O 1
ATOM 883 N N . LYS A 1 110 ? 21.000 14.201 -39.859 1.00 27.31 110 LYS A N 1
ATOM 884 C CA . LYS A 1 110 ? 22.064 13.589 -39.059 1.00 27.31 110 LYS A CA 1
ATOM 885 C C . LYS A 1 110 ? 21.493 12.408 -38.269 1.00 27.31 110 LYS A C 1
ATOM 887 O O . LYS A 1 110 ? 20.337 12.470 -37.860 1.00 27.31 110 LYS A O 1
ATOM 892 N N . PRO A 1 111 ? 22.277 11.336 -38.061 1.00 26.41 111 PRO A N 1
ATOM 893 C CA . PRO A 1 111 ? 21.804 10.118 -37.412 1.00 26.41 111 PRO A CA 1
ATOM 894 C C . PRO A 1 111 ? 21.173 10.435 -36.050 1.00 26.41 111 PRO A C 1
ATOM 896 O O . PRO A 1 111 ? 21.845 10.968 -35.172 1.00 26.41 111 PRO A O 1
ATOM 899 N N . TRP A 1 112 ? 19.871 10.143 -35.962 1.00 31.64 112 TRP A N 1
ATOM 900 C CA . TRP A 1 112 ? 19.025 9.933 -34.786 1.00 31.64 1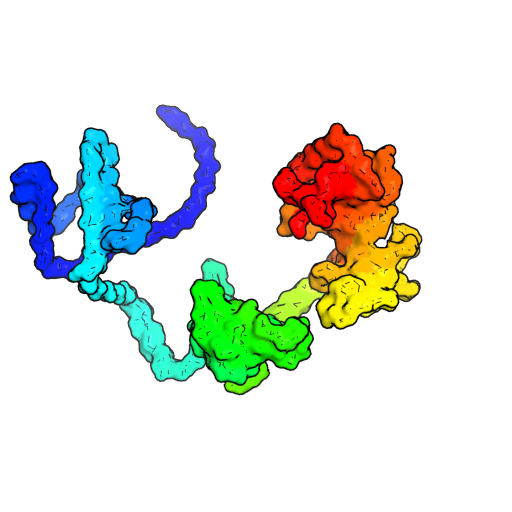12 TRP A CA 1
ATOM 901 C C . TRP A 1 112 ? 19.662 10.301 -33.442 1.00 31.64 112 TRP A C 1
ATOM 903 O O . TRP A 1 112 ? 20.270 9.472 -32.771 1.00 31.64 112 TRP A O 1
ATOM 913 N N . ALA A 1 113 ? 19.470 11.554 -33.035 1.00 24.94 113 ALA A N 1
ATOM 914 C CA . ALA A 1 113 ? 19.484 11.905 -31.622 1.00 24.94 113 ALA A CA 1
ATOM 915 C C . ALA A 1 113 ? 18.059 11.710 -31.066 1.00 24.94 113 ALA A C 1
ATOM 917 O O . ALA A 1 113 ? 17.099 12.058 -31.763 1.00 24.94 113 ALA A O 1
ATOM 918 N N . PRO A 1 114 ? 17.891 11.170 -29.846 1.00 29.88 114 PRO A N 1
ATOM 919 C CA . PRO A 1 114 ? 16.579 11.044 -29.225 1.00 29.88 114 PRO A CA 1
ATOM 920 C C . PRO A 1 114 ? 15.927 12.427 -29.113 1.00 29.88 114 PRO A C 1
ATOM 922 O O . PRO A 1 114 ? 16.508 13.368 -28.568 1.00 29.88 114 PRO A O 1
ATOM 925 N N . VAL A 1 115 ? 14.723 12.568 -29.673 1.00 33.12 115 VAL A N 1
ATOM 926 C CA . VAL A 1 115 ? 13.936 13.801 -29.574 1.00 33.12 115 VAL A CA 1
ATOM 927 C C . VAL A 1 115 ? 13.417 13.896 -28.143 1.00 33.12 115 VAL A C 1
ATOM 929 O O . VAL A 1 115 ? 12.415 13.276 -27.797 1.00 33.12 115 VAL A O 1
ATOM 932 N N . GLN A 1 116 ? 14.107 14.670 -27.307 1.00 35.09 116 GLN A N 1
ATOM 933 C CA . GLN A 1 116 ? 13.604 15.079 -25.999 1.00 35.09 116 GLN A CA 1
ATOM 934 C C . GLN A 1 116 ? 12.404 16.009 -26.221 1.00 35.09 116 GLN A C 1
ATOM 936 O O . GLN A 1 116 ? 12.562 17.172 -26.594 1.00 35.09 116 GLN A O 1
ATOM 941 N N . LEU A 1 117 ? 11.191 15.481 -26.066 1.00 37.59 117 LEU A N 1
ATOM 942 C CA . LEU A 1 117 ? 9.976 16.289 -26.026 1.00 37.59 117 LEU A CA 1
ATOM 943 C C . LEU A 1 117 ? 9.743 16.682 -24.570 1.00 37.59 117 LEU A C 1
ATOM 945 O O . LEU A 1 117 ? 9.551 15.813 -23.724 1.00 37.59 117 LEU A O 1
ATOM 949 N N . ALA A 1 118 ? 9.804 17.980 -24.292 1.00 36.66 118 ALA A N 1
ATOM 950 C CA . ALA A 1 118 ? 9.403 18.520 -23.005 1.00 36.66 118 ALA A CA 1
ATOM 951 C C . ALA A 1 118 ? 7.869 18.460 -22.869 1.00 36.66 118 ALA A C 1
ATOM 953 O O . ALA A 1 118 ? 7.167 18.710 -23.855 1.00 36.66 118 ALA A O 1
ATOM 954 N N . ASP A 1 119 ? 7.347 18.120 -21.692 1.00 45.78 119 ASP A N 1
ATOM 955 C CA . ASP A 1 119 ? 5.918 18.243 -21.393 1.00 45.78 119 ASP A CA 1
ATOM 956 C C . ASP A 1 119 ? 5.492 19.716 -21.242 1.00 45.78 119 ASP A C 1
ATOM 958 O O . ASP A 1 119 ? 6.284 20.647 -21.415 1.00 45.78 119 ASP A O 1
ATOM 962 N N . GLU A 1 120 ? 4.216 19.946 -20.915 1.00 40.09 120 GLU A N 1
ATOM 963 C CA . GLU A 1 120 ? 3.654 21.288 -20.704 1.00 40.09 120 GLU A CA 1
ATOM 964 C C . GLU A 1 120 ? 4.335 22.061 -19.549 1.00 40.09 120 GLU A C 1
ATOM 966 O O . GLU A 1 120 ? 4.162 23.276 -19.443 1.00 40.09 120 GLU A O 1
ATOM 971 N N . LYS A 1 121 ? 5.147 21.389 -18.718 1.00 43.19 121 LYS A N 1
ATOM 972 C CA . LYS A 1 121 ? 5.931 21.962 -17.614 1.00 43.19 121 LYS A CA 1
ATOM 973 C C . LYS A 1 121 ? 7.413 22.153 -17.956 1.00 43.19 121 LYS A C 1
ATOM 975 O O . LYS A 1 121 ? 8.125 22.800 -17.190 1.00 43.19 121 LYS A O 1
ATOM 980 N N . GLY A 1 122 ? 7.865 21.683 -19.119 1.00 37.97 122 GLY A N 1
ATOM 981 C CA . GLY A 1 122 ? 9.260 21.775 -19.546 1.00 37.97 122 GLY A CA 1
ATOM 982 C C . GLY A 1 122 ? 10.104 20.539 -19.214 1.00 37.97 122 GLY A C 1
ATOM 983 O O . GLY A 1 122 ? 11.305 20.558 -19.492 1.00 37.97 122 GLY A O 1
ATOM 984 N N . ASP A 1 123 ? 9.505 19.476 -18.671 1.00 51.75 123 ASP A N 1
ATOM 985 C CA . ASP A 1 123 ? 10.218 18.274 -18.243 1.00 51.75 123 ASP A CA 1
ATOM 986 C C . ASP A 1 123 ? 10.407 17.303 -19.408 1.00 51.75 123 ASP A C 1
ATOM 988 O O . ASP A 1 123 ? 9.485 17.043 -20.180 1.00 51.75 123 ASP A O 1
ATOM 992 N N . ILE A 1 124 ? 11.612 16.744 -19.551 1.00 54.59 124 ILE A N 1
ATOM 993 C CA . ILE A 1 124 ? 11.918 15.765 -20.601 1.00 54.59 124 ILE A CA 1
ATOM 994 C C . ILE A 1 124 ? 11.045 14.520 -20.388 1.00 54.59 124 ILE A C 1
ATOM 996 O O . ILE A 1 124 ? 11.251 13.754 -19.445 1.00 54.59 124 ILE A O 1
ATOM 1000 N N . VAL A 1 125 ? 10.093 14.287 -21.294 1.00 64.94 125 VAL A N 1
ATOM 1001 C CA . VAL A 1 125 ? 9.270 13.075 -21.288 1.00 64.94 125 VAL A CA 1
ATOM 1002 C C . VAL A 1 125 ? 10.083 11.944 -21.899 1.00 64.94 125 VAL A C 1
ATOM 1004 O O . VAL A 1 125 ? 10.240 11.857 -23.120 1.00 64.94 125 VAL A O 1
ATOM 1007 N N . MET A 1 126 ? 10.599 11.061 -21.046 1.00 77.25 126 MET A N 1
ATOM 1008 C CA . MET A 1 126 ? 11.179 9.797 -21.489 1.00 77.25 126 MET A CA 1
ATOM 1009 C C . MET A 1 126 ? 10.070 8.930 -22.080 1.00 77.25 126 MET A C 1
ATOM 1011 O O . MET A 1 126 ? 9.090 8.626 -21.402 1.00 77.25 126 MET A O 1
ATOM 1015 N N . LYS A 1 127 ? 10.212 8.548 -23.350 1.00 86.62 127 LYS A N 1
ATOM 1016 C CA . LYS A 1 127 ? 9.272 7.650 -24.026 1.00 86.62 127 LYS A CA 1
ATOM 1017 C C . LYS A 1 127 ? 9.939 6.305 -24.278 1.00 86.62 127 LYS A C 1
ATOM 1019 O O . LYS A 1 127 ? 11.038 6.304 -24.839 1.00 86.62 127 LYS A O 1
ATOM 1024 N N . PRO A 1 128 ? 9.295 5.184 -23.918 1.00 89.88 128 PRO A N 1
ATOM 1025 C CA . PRO A 1 128 ? 9.822 3.876 -24.260 1.00 89.88 128 PRO A CA 1
ATOM 1026 C C . PRO A 1 128 ? 9.895 3.728 -25.788 1.00 89.88 128 PRO A C 1
ATOM 1028 O O . PRO A 1 128 ? 9.061 4.297 -26.504 1.00 89.88 128 PRO A O 1
ATOM 1031 N N . PRO A 1 129 ? 10.859 2.961 -26.327 1.00 92.00 129 PRO A N 1
ATOM 1032 C CA . PRO A 1 129 ? 11.038 2.830 -27.774 1.00 92.00 129 PRO A CA 1
ATOM 1033 C C . PRO A 1 129 ? 9.783 2.366 -28.530 1.00 92.00 129 PRO A C 1
ATOM 1035 O O . PRO A 1 129 ? 9.529 2.846 -29.635 1.00 92.00 129 PRO A O 1
ATOM 1038 N N . GLY A 1 130 ? 8.950 1.516 -27.915 1.00 87.81 130 GLY A N 1
ATOM 1039 C CA . GLY A 1 130 ? 7.668 1.079 -28.481 1.00 87.81 130 GLY A CA 1
ATOM 1040 C C . GLY A 1 130 ? 6.642 2.202 -28.690 1.00 87.81 130 GLY A C 1
ATOM 1041 O O . GLY A 1 130 ? 5.843 2.129 -29.623 1.00 87.81 130 GLY A O 1
ATOM 1042 N N . ASP A 1 131 ? 6.696 3.273 -27.891 1.00 87.44 131 ASP A N 1
ATOM 1043 C CA . ASP A 1 131 ? 5.845 4.464 -28.063 1.00 87.44 131 ASP A CA 1
ATOM 1044 C C . ASP A 1 131 ? 6.407 5.443 -29.097 1.00 87.44 131 ASP A C 1
ATOM 1046 O O . ASP A 1 131 ? 5.666 6.223 -29.701 1.00 87.44 131 ASP A O 1
ATOM 1050 N N . VAL A 1 132 ? 7.723 5.416 -29.316 1.00 87.56 132 VAL A N 1
ATOM 1051 C CA . VAL A 1 132 ? 8.373 6.183 -30.386 1.00 87.56 132 VAL A CA 1
ATOM 1052 C C . VAL A 1 132 ? 8.133 5.509 -31.739 1.00 87.56 132 VAL A C 1
ATOM 1054 O O . VAL A 1 132 ? 7.880 6.186 -32.737 1.00 87.56 132 VAL A O 1
ATOM 1057 N N . SER A 1 133 ? 8.171 4.175 -31.774 1.00 87.62 133 SER A N 1
ATOM 1058 C CA . SER A 1 133 ? 7.921 3.367 -32.962 1.00 87.62 133 SER A CA 1
ATOM 1059 C C . SER A 1 133 ? 7.096 2.128 -32.621 1.00 87.62 133 SER A C 1
ATOM 1061 O O . SER A 1 133 ? 7.599 1.142 -32.089 1.00 87.62 133 SER A O 1
ATOM 1063 N N . ARG A 1 134 ? 5.832 2.116 -33.058 1.00 80.69 134 ARG A N 1
ATOM 1064 C CA . ARG A 1 134 ? 4.929 0.956 -32.919 1.00 80.69 134 ARG A CA 1
ATOM 1065 C C . ARG A 1 134 ? 5.437 -0.334 -33.586 1.00 80.69 134 ARG A C 1
ATOM 1067 O O . ARG A 1 134 ? 4.872 -1.392 -33.359 1.00 80.69 134 ARG A O 1
ATOM 1074 N N . TYR A 1 135 ? 6.454 -0.251 -34.446 1.00 86.81 135 TYR A N 1
ATOM 1075 C CA . TYR A 1 135 ? 7.075 -1.396 -35.126 1.00 86.81 135 TYR A CA 1
ATOM 1076 C C . TYR A 1 135 ? 8.515 -1.632 -34.649 1.00 86.81 135 TYR A C 1
ATOM 1078 O O . TYR A 1 135 ? 9.330 -2.170 -35.391 1.00 86.81 135 TYR A O 1
ATOM 1086 N N . HIS A 1 136 ? 8.850 -1.165 -33.443 1.00 93.75 136 HIS A N 1
ATOM 1087 C CA . HIS A 1 136 ? 10.184 -1.308 -32.863 1.00 93.75 136 HIS A CA 1
ATOM 1088 C C . HIS A 1 136 ? 10.577 -2.775 -32.622 1.00 93.75 136 HIS A C 1
ATOM 1090 O O . HIS A 1 136 ? 11.751 -3.113 -32.727 1.00 93.75 136 HIS A O 1
ATOM 1096 N N . PHE A 1 137 ? 9.599 -3.643 -32.350 1.00 95.44 137 PHE A N 1
ATOM 1097 C CA . PHE A 1 137 ? 9.810 -5.063 -32.076 1.00 95.44 137 PHE A CA 1
ATOM 1098 C C . PHE A 1 137 ? 9.470 -5.930 -33.292 1.00 95.44 137 PHE A C 1
ATOM 1100 O O . PHE A 1 137 ? 8.457 -5.712 -33.961 1.00 95.44 137 PHE A O 1
ATOM 1107 N N . LEU A 1 138 ? 10.301 -6.933 -33.558 1.00 95.25 138 LEU A N 1
ATOM 1108 C CA . LEU A 1 138 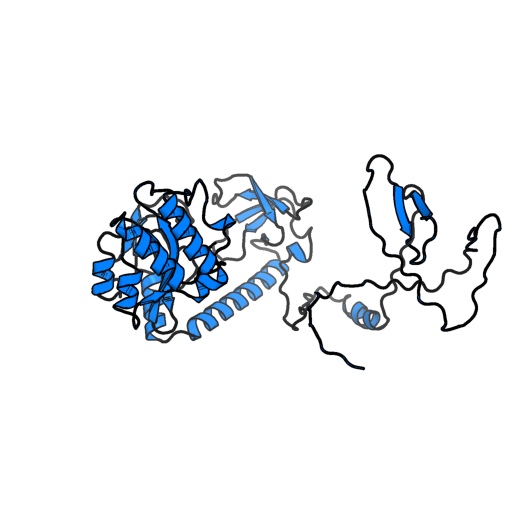? 10.165 -7.917 -34.627 1.00 95.25 138 LEU A CA 1
ATOM 1109 C C . LEU A 1 138 ? 9.868 -9.305 -34.054 1.00 95.25 138 LEU A C 1
ATOM 1111 O O . LEU A 1 138 ? 10.059 -9.556 -32.871 1.00 95.25 138 LEU A O 1
ATOM 1115 N N . VAL A 1 139 ? 9.380 -10.216 -34.899 1.00 95.50 139 VAL A N 1
ATOM 1116 C CA . VAL A 1 139 ? 9.146 -11.615 -34.503 1.00 95.50 139 VAL A CA 1
ATOM 1117 C C . VAL A 1 139 ? 10.474 -12.244 -34.078 1.00 95.50 139 VAL A C 1
ATOM 1119 O O . VAL A 1 139 ? 11.493 -11.992 -34.717 1.00 95.50 139 VAL A O 1
ATOM 1122 N N . ASP A 1 140 ? 10.427 -13.059 -33.026 1.00 93.56 140 ASP A N 1
ATOM 1123 C CA . ASP A 1 140 ? 11.559 -13.717 -32.361 1.00 93.56 140 ASP A CA 1
ATOM 1124 C C . ASP A 1 140 ? 12.506 -12.784 -31.583 1.00 93.56 140 ASP A C 1
ATOM 1126 O O . ASP A 1 140 ? 13.481 -13.265 -31.002 1.00 93.56 140 ASP A O 1
ATOM 1130 N N . ASP A 1 141 ? 12.220 -11.478 -31.500 1.00 95.94 141 ASP A N 1
ATOM 1131 C CA . ASP A 1 141 ? 12.951 -10.594 -30.589 1.00 95.94 141 ASP A CA 1
ATOM 1132 C C . ASP A 1 141 ? 12.745 -11.043 -29.138 1.00 95.94 141 ASP A C 1
ATOM 1134 O O . ASP A 1 141 ? 11.612 -11.245 -28.689 1.00 95.94 141 ASP A O 1
ATOM 1138 N N . GLU A 1 142 ? 13.848 -11.150 -28.395 1.00 95.81 142 GLU A N 1
ATOM 1139 C CA . GLU A 1 142 ? 13.828 -11.387 -26.954 1.00 95.81 142 GLU A CA 1
ATOM 1140 C C . GLU A 1 142 ? 13.646 -10.053 -26.221 1.00 95.81 142 GLU A C 1
ATOM 1142 O O . GLU A 1 142 ? 14.475 -9.138 -26.318 1.00 95.81 142 GLU A O 1
ATOM 1147 N N . VAL A 1 143 ? 12.545 -9.945 -25.485 1.00 94.62 143 VAL A N 1
ATOM 1148 C CA . VAL A 1 143 ? 12.118 -8.735 -24.782 1.00 94.62 143 VAL A CA 1
ATOM 1149 C C . VAL A 1 143 ? 11.919 -9.006 -23.294 1.00 94.62 143 VAL A C 1
ATOM 1151 O O . VAL A 1 143 ? 11.585 -10.120 -22.898 1.00 94.62 143 VAL A O 1
ATOM 1154 N N . GLN A 1 144 ? 12.110 -7.984 -22.465 1.00 93.25 144 GLN A N 1
ATOM 1155 C CA . GLN A 1 144 ? 11.691 -7.983 -21.062 1.00 93.25 144 GLN A CA 1
ATOM 1156 C C . GLN A 1 144 ? 10.360 -7.236 -20.899 1.00 93.25 144 GLN A C 1
ATOM 1158 O O . GLN A 1 144 ? 10.116 -6.249 -21.596 1.00 93.25 144 GLN A O 1
ATOM 1163 N N . PHE A 1 145 ? 9.510 -7.710 -19.985 1.00 88.62 145 PHE A N 1
ATOM 1164 C CA . PHE A 1 145 ? 8.252 -7.065 -19.604 1.00 88.62 145 PHE A CA 1
ATOM 1165 C C . PHE A 1 145 ? 8.438 -6.210 -18.349 1.00 88.62 145 PHE A C 1
ATOM 1167 O O . PHE A 1 145 ? 8.682 -6.749 -17.273 1.00 88.62 145 PHE A O 1
ATOM 1174 N N . GLY A 1 146 ? 8.275 -4.894 -18.489 1.00 87.38 146 GLY A N 1
ATOM 1175 C CA . GLY A 1 146 ? 8.681 -3.928 -17.471 1.00 87.38 146 GLY A CA 1
ATOM 1176 C C . GLY A 1 146 ? 10.139 -3.504 -17.644 1.00 87.38 146 GLY A C 1
ATOM 1177 O O . GLY A 1 146 ? 10.846 -3.961 -18.550 1.00 87.38 146 GLY A O 1
ATOM 1178 N N . TYR A 1 147 ? 10.589 -2.576 -16.802 1.00 88.25 147 TYR A N 1
ATOM 1179 C CA . TYR A 1 147 ? 11.925 -1.978 -16.913 1.00 88.25 147 TYR A CA 1
ATOM 1180 C C . TYR A 1 147 ? 12.874 -2.427 -15.797 1.00 88.25 147 TYR A C 1
ATOM 1182 O O . TYR A 1 147 ? 14.091 -2.321 -15.955 1.00 88.25 147 TYR A O 1
ATOM 1190 N N . ASP A 1 148 ? 12.334 -3.033 -14.739 1.00 84.81 148 ASP A N 1
ATOM 1191 C CA . ASP A 1 148 ? 13.080 -3.537 -13.590 1.00 84.81 148 ASP A CA 1
ATOM 1192 C C . ASP A 1 148 ? 14.091 -4.627 -13.959 1.00 84.81 148 ASP A C 1
ATOM 1194 O O . ASP A 1 148 ? 13.905 -5.397 -14.907 1.00 84.81 148 ASP A O 1
ATOM 1198 N N . ALA A 1 149 ? 15.150 -4.754 -13.157 1.00 74.25 149 ALA A N 1
ATOM 1199 C CA . ALA A 1 149 ? 16.228 -5.718 -13.383 1.00 74.25 149 ALA A CA 1
ATOM 1200 C C . ALA A 1 149 ? 15.781 -7.195 -13.310 1.00 74.25 149 ALA A C 1
ATOM 1202 O O . ALA A 1 149 ? 16.428 -8.052 -13.909 1.00 74.25 149 ALA A O 1
ATOM 1203 N N . ALA A 1 150 ? 14.688 -7.490 -12.598 1.00 74.38 150 ALA A N 1
ATOM 1204 C CA . ALA A 1 150 ? 14.118 -8.834 -12.437 1.00 74.38 150 ALA A CA 1
ATOM 1205 C C . ALA A 1 150 ? 12.875 -9.079 -13.316 1.00 74.38 150 ALA A C 1
ATOM 1207 O O . ALA A 1 150 ? 12.113 -10.016 -13.071 1.00 74.38 150 ALA A O 1
ATOM 1208 N N . SER A 1 151 ? 12.664 -8.229 -14.322 1.00 82.56 151 SER A N 1
ATOM 1209 C CA . SER A 1 151 ? 11.534 -8.325 -15.244 1.00 82.56 151 SER A CA 1
ATOM 1210 C C . SER A 1 151 ? 11.508 -9.676 -15.982 1.00 82.56 151 SER A C 1
ATOM 1212 O O . SER A 1 151 ? 12.552 -10.113 -16.479 1.00 82.56 151 SER A O 1
ATOM 1214 N N . PRO A 1 152 ? 10.338 -10.333 -16.102 1.00 85.88 152 PRO A N 1
ATOM 1215 C CA . PRO A 1 152 ? 10.164 -11.525 -16.931 1.00 85.88 152 PRO A CA 1
ATOM 1216 C C . PRO A 1 152 ? 10.610 -11.306 -18.380 1.00 85.88 152 PRO A C 1
ATOM 1218 O O . PRO A 1 152 ? 10.477 -10.198 -18.907 1.00 85.88 152 PRO A O 1
ATOM 1221 N N . THR A 1 153 ? 11.079 -12.365 -19.042 1.00 91.38 153 THR A N 1
ATOM 1222 C CA . THR A 1 153 ? 11.506 -12.316 -20.449 1.00 91.38 153 THR A CA 1
ATOM 1223 C C . THR A 1 153 ? 10.611 -13.155 -21.352 1.00 91.38 153 THR A C 1
ATOM 1225 O O . THR A 1 153 ? 10.070 -14.189 -20.954 1.00 91.38 153 THR A O 1
ATOM 1228 N N . ALA A 1 154 ? 10.456 -12.708 -22.596 1.00 92.94 154 ALA A N 1
ATOM 1229 C CA . ALA A 1 154 ? 9.591 -13.330 -23.584 1.00 92.94 154 ALA A CA 1
ATOM 1230 C C . ALA A 1 154 ? 10.111 -13.153 -25.016 1.00 92.94 154 ALA A C 1
ATOM 1232 O O . ALA A 1 154 ? 10.915 -12.263 -25.287 1.00 92.94 154 ALA A O 1
ATOM 1233 N N . ALA A 1 155 ? 9.622 -13.984 -25.938 1.00 95.25 155 ALA A N 1
ATOM 1234 C CA . ALA A 1 155 ? 9.819 -13.804 -27.378 1.00 95.25 155 ALA A CA 1
ATOM 1235 C C . ALA A 1 155 ? 8.578 -13.192 -28.024 1.00 95.25 155 ALA A C 1
ATOM 1237 O O . ALA A 1 155 ? 7.448 -13.587 -27.728 1.00 95.25 155 ALA A O 1
ATOM 1238 N N . VAL A 1 156 ? 8.781 -12.275 -28.965 1.00 95.19 156 VAL A N 1
ATOM 1239 C CA . VAL A 1 156 ? 7.695 -11.701 -29.765 1.00 95.19 156 VAL A CA 1
ATOM 1240 C C . VAL A 1 156 ? 7.186 -12.719 -30.786 1.00 95.19 156 VAL A C 1
ATOM 1242 O O . VAL A 1 156 ? 7.922 -13.157 -31.665 1.00 95.19 156 VAL A O 1
ATOM 1245 N N . LEU A 1 157 ? 5.897 -13.056 -30.720 1.00 93.69 157 LEU A N 1
ATOM 1246 C CA . LEU A 1 157 ? 5.255 -13.986 -31.659 1.00 93.69 157 LEU A CA 1
ATOM 1247 C C . LEU A 1 157 ? 4.660 -13.268 -32.869 1.00 93.69 157 LEU A C 1
ATOM 1249 O O . LEU A 1 157 ? 4.671 -13.781 -33.987 1.00 93.69 157 LEU A O 1
ATOM 1253 N N . VAL A 1 158 ? 4.102 -12.078 -32.640 1.00 91.44 158 VAL A N 1
ATOM 1254 C CA . VAL A 1 158 ? 3.471 -11.253 -33.673 1.00 91.44 158 VAL A CA 1
ATOM 1255 C C . VAL A 1 158 ? 3.972 -9.828 -33.516 1.00 91.44 158 VAL A C 1
ATOM 1257 O O . VAL A 1 158 ? 3.621 -9.167 -32.548 1.00 91.44 158 VAL A O 1
ATOM 1260 N N . ALA A 1 159 ? 4.762 -9.362 -34.484 1.00 86.94 159 ALA A N 1
ATOM 1261 C CA . ALA A 1 159 ? 5.378 -8.030 -34.487 1.00 86.94 159 ALA A CA 1
ATOM 1262 C C . ALA A 1 159 ? 4.413 -6.880 -34.817 1.00 86.94 159 ALA A C 1
ATOM 1264 O O . ALA A 1 159 ? 4.755 -5.715 -34.642 1.00 86.94 159 ALA A O 1
ATOM 1265 N N . GLN A 1 160 ? 3.226 -7.181 -35.347 1.00 92.06 160 GLN A N 1
ATOM 1266 C CA . GLN A 1 160 ? 2.213 -6.168 -35.626 1.00 92.06 160 GLN A CA 1
ATOM 1267 C C . GLN A 1 160 ? 1.368 -5.942 -34.367 1.00 92.06 160 GLN A C 1
ATOM 1269 O O . GLN A 1 160 ? 0.649 -6.867 -33.981 1.00 92.06 160 GLN A O 1
ATOM 1274 N N . PRO A 1 161 ? 1.397 -4.739 -33.757 1.00 89.62 161 PRO A N 1
ATOM 1275 C CA . PRO A 1 161 ? 0.515 -4.447 -32.639 1.00 89.62 161 PRO A CA 1
ATOM 1276 C C . PRO A 1 161 ? -0.946 -4.449 -33.081 1.00 89.62 161 PRO A C 1
ATOM 1278 O O . PRO A 1 161 ? -1.263 -4.042 -34.207 1.00 89.62 161 PRO A O 1
ATOM 1281 N N . ASP A 1 162 ? -1.825 -4.877 -32.184 1.00 90.50 162 ASP A N 1
ATOM 1282 C CA . ASP A 1 162 ? -3.273 -4.803 -32.377 1.00 90.50 162 ASP A CA 1
ATOM 1283 C C . ASP A 1 162 ? -3.838 -3.383 -32.151 1.00 90.50 162 ASP A C 1
ATOM 1285 O O . ASP A 1 162 ? -3.094 -2.405 -32.038 1.00 90.50 162 ASP A O 1
ATOM 1289 N N . SER A 1 163 ? -5.171 -3.256 -32.137 1.00 90.38 163 SER A N 1
ATOM 1290 C CA . SER A 1 163 ? -5.875 -1.975 -31.983 1.00 90.38 163 SER A CA 1
ATOM 1291 C C . SER A 1 163 ? -5.566 -1.250 -30.677 1.00 90.38 163 SER A C 1
ATOM 1293 O O . SER A 1 163 ? -5.643 -0.024 -30.653 1.00 90.38 163 SER A O 1
ATOM 1295 N N . ASP A 1 164 ? -5.169 -1.974 -29.627 1.00 88.12 164 ASP A N 1
ATOM 1296 C CA . ASP A 1 164 ? -4.869 -1.381 -28.319 1.00 88.12 164 ASP A CA 1
ATOM 1297 C C . ASP A 1 164 ? -3.357 -1.249 -28.098 1.00 88.12 164 ASP A C 1
ATOM 1299 O O . ASP A 1 164 ? -2.893 -1.058 -26.972 1.00 88.12 164 ASP A O 1
ATOM 1303 N N . ASN A 1 165 ? -2.585 -1.329 -29.188 1.00 89.69 165 ASN A N 1
ATOM 1304 C CA . ASN A 1 165 ? -1.135 -1.189 -29.207 1.00 89.69 165 ASN A CA 1
ATOM 1305 C C . ASN A 1 165 ? -0.407 -2.283 -28.400 1.00 89.69 165 ASN A C 1
ATOM 1307 O O . ASN A 1 165 ? 0.619 -2.030 -27.760 1.00 89.69 165 ASN A O 1
ATOM 1311 N N . CYS A 1 166 ? -0.936 -3.509 -28.439 1.00 92.75 166 CYS A N 1
ATOM 1312 C CA . CYS A 1 166 ? -0.356 -4.665 -27.764 1.00 92.75 166 CYS A CA 1
ATOM 1313 C C . CYS A 1 166 ? 0.263 -5.679 -28.735 1.00 92.75 166 CYS A C 1
ATOM 1315 O O . CYS A 1 166 ? -0.234 -5.875 -29.843 1.00 92.75 166 CYS A O 1
ATOM 1317 N N . LEU A 1 167 ? 1.313 -6.371 -28.284 1.00 93.19 167 LEU A N 1
ATOM 1318 C CA . LEU A 1 167 ? 1.946 -7.499 -28.974 1.00 93.19 167 LEU A CA 1
ATOM 1319 C C . LEU A 1 167 ? 1.603 -8.821 -28.293 1.00 93.19 167 LEU A C 1
ATOM 1321 O O . LEU A 1 167 ? 1.363 -8.869 -27.085 1.00 93.19 167 LEU A O 1
ATOM 1325 N N . ARG A 1 168 ? 1.628 -9.901 -29.079 1.00 94.12 168 ARG A N 1
ATOM 1326 C CA . ARG A 1 168 ? 1.559 -11.279 -28.577 1.00 94.12 168 ARG A CA 1
ATOM 1327 C C . ARG A 1 168 ? 2.963 -11.817 -28.346 1.00 94.12 168 ARG A C 1
ATOM 1329 O O . ARG A 1 168 ? 3.804 -11.726 -29.243 1.00 94.12 168 ARG A O 1
ATOM 1336 N N . LEU A 1 169 ? 3.176 -12.404 -27.177 1.00 93.62 169 LEU A N 1
ATOM 1337 C CA . LEU A 1 169 ? 4.466 -12.861 -26.677 1.00 93.62 169 LEU A CA 1
ATOM 1338 C C . LEU A 1 169 ? 4.375 -14.314 -26.193 1.00 93.62 169 LEU A C 1
ATOM 1340 O O . LEU A 1 169 ? 3.311 -14.743 -25.751 1.00 93.62 169 LEU A O 1
ATOM 1344 N N . ALA A 1 170 ? 5.484 -15.046 -26.244 1.00 92.19 170 ALA A N 1
ATOM 1345 C CA . ALA A 1 170 ? 5.658 -16.329 -25.565 1.00 92.19 170 ALA A CA 1
ATOM 1346 C C . ALA A 1 170 ? 6.569 -16.148 -24.349 1.00 92.19 170 ALA A C 1
ATOM 1348 O O . ALA A 1 170 ? 7.704 -15.697 -24.509 1.00 92.19 170 ALA A O 1
ATOM 1349 N N . ASP A 1 171 ? 6.085 -16.513 -23.161 1.00 88.00 171 ASP A N 1
ATOM 1350 C CA . ASP A 1 171 ? 6.863 -16.495 -21.919 1.00 88.00 171 ASP A CA 1
ATOM 1351 C C . ASP A 1 171 ? 8.059 -17.461 -21.996 1.00 88.00 171 ASP A C 1
ATOM 1353 O O . ASP A 1 171 ? 7.891 -18.670 -22.169 1.00 88.00 171 ASP A O 1
ATOM 1357 N N . ILE A 1 172 ? 9.275 -16.920 -21.865 1.00 86.00 172 ILE A N 1
ATOM 1358 C CA . ILE A 1 172 ? 10.524 -17.697 -21.853 1.00 86.00 172 ILE A CA 1
ATOM 1359 C C . ILE A 1 172 ? 11.012 -17.910 -20.417 1.00 86.00 172 ILE A C 1
ATOM 1361 O O . ILE A 1 172 ? 11.618 -18.944 -20.126 1.00 86.00 172 ILE A O 1
ATOM 1365 N N . SER A 1 173 ? 10.757 -16.964 -19.507 1.00 81.25 173 SER A N 1
ATOM 1366 C CA . SER A 1 173 ? 11.206 -17.064 -18.116 1.00 81.25 173 SER A CA 1
ATOM 1367 C C . SER A 1 173 ? 10.373 -18.042 -17.283 1.00 81.25 173 SER A C 1
ATOM 1369 O O . SER A 1 173 ? 10.804 -18.445 -16.202 1.00 81.25 173 SER A O 1
ATOM 1371 N N . GLY A 1 174 ? 9.198 -18.447 -17.775 1.00 76.31 174 GLY A N 1
ATOM 1372 C CA . GLY A 1 174 ? 8.251 -19.299 -17.054 1.00 76.31 174 GLY A CA 1
ATOM 1373 C C . GLY A 1 174 ? 7.513 -18.550 -15.942 1.00 76.31 174 GLY A C 1
ATOM 1374 O O . GLY A 1 174 ? 6.837 -19.172 -15.120 1.00 76.31 174 GLY A O 1
ATOM 1375 N N . SER A 1 175 ? 7.650 -17.221 -15.898 1.00 74.38 175 SER A N 1
ATOM 1376 C CA . SER A 1 175 ? 7.060 -16.354 -14.874 1.00 74.38 175 SER A CA 1
ATOM 1377 C C . SER A 1 175 ? 5.535 -16.296 -14.964 1.00 74.38 175 SER A C 1
ATOM 1379 O O . SER A 1 175 ? 4.875 -16.021 -13.965 1.00 74.38 175 SER A O 1
ATOM 1381 N N . PHE A 1 176 ? 4.982 -16.599 -16.136 1.00 69.88 176 PHE A N 1
ATOM 1382 C CA . PHE A 1 176 ? 3.555 -16.633 -16.438 1.00 69.88 176 PHE A CA 1
ATOM 1383 C C . PHE A 1 176 ? 3.100 -18.047 -16.826 1.00 69.88 176 PHE A C 1
ATOM 1385 O O . PHE A 1 176 ? 2.165 -18.222 -17.600 1.00 69.88 176 PHE A O 1
ATOM 1392 N N . GLY A 1 177 ? 3.776 -19.078 -16.308 1.00 66.88 177 GLY A N 1
ATOM 1393 C CA . GLY A 1 177 ? 3.403 -20.472 -16.553 1.00 66.88 177 GLY A CA 1
ATOM 1394 C C . GLY A 1 177 ? 3.795 -21.003 -17.935 1.00 66.88 177 GLY A C 1
ATOM 1395 O O . GLY A 1 177 ? 3.309 -22.065 -18.321 1.00 66.88 177 GLY A O 1
ATOM 1396 N N . GLY A 1 178 ? 4.682 -20.313 -18.667 1.00 65.00 178 GLY A N 1
ATOM 1397 C CA . GLY A 1 178 ? 5.103 -20.723 -20.012 1.00 65.00 178 GLY A CA 1
ATOM 1398 C C . GLY A 1 178 ? 4.010 -20.544 -21.070 1.00 65.00 178 GLY A C 1
ATOM 1399 O O . GLY A 1 178 ? 4.011 -21.242 -22.086 1.00 65.00 178 GLY A O 1
ATOM 1400 N N . GLU A 1 179 ? 3.051 -19.656 -20.806 1.00 78.94 179 GLU A N 1
ATOM 1401 C CA . GLU A 1 179 ? 1.916 -19.377 -21.680 1.00 78.94 179 GLU A CA 1
ATOM 1402 C C . GLU A 1 179 ? 2.207 -18.248 -22.682 1.00 78.94 179 GLU A C 1
ATOM 1404 O O . GLU A 1 179 ? 3.150 -17.460 -22.551 1.00 78.94 179 GLU A O 1
ATOM 1409 N N . GLU A 1 180 ? 1.365 -18.167 -23.714 1.00 87.94 180 GLU A N 1
ATOM 1410 C CA . GLU A 1 180 ? 1.308 -16.990 -24.573 1.00 87.94 180 GLU A CA 1
ATOM 1411 C C . GLU A 1 180 ? 0.523 -15.882 -23.872 1.00 87.94 180 GLU A C 1
ATOM 1413 O O . GLU A 1 180 ? -0.586 -16.110 -23.389 1.00 87.94 180 GLU A O 1
ATOM 1418 N N . TYR A 1 181 ? 1.050 -14.663 -23.884 1.00 87.38 181 TYR A N 1
ATOM 1419 C CA . TYR A 1 181 ? 0.374 -13.515 -23.292 1.00 87.38 181 TYR A CA 1
ATOM 1420 C C . TYR A 1 181 ? 0.459 -12.280 -24.187 1.00 87.38 181 TYR A C 1
ATOM 1422 O O . TYR A 1 181 ? 1.115 -12.262 -25.232 1.00 87.38 181 TYR A O 1
ATOM 1430 N N . ARG A 1 182 ? -0.283 -11.244 -23.800 1.00 90.44 182 ARG A N 1
ATOM 1431 C CA . ARG A 1 182 ? -0.436 -9.996 -24.546 1.00 90.44 182 ARG A CA 1
ATOM 1432 C C . ARG A 1 182 ? -0.049 -8.824 -23.659 1.00 90.44 182 ARG A C 1
ATOM 1434 O O . ARG A 1 182 ? -0.513 -8.750 -22.526 1.00 90.44 182 ARG A O 1
ATOM 1441 N N . THR A 1 183 ? 0.743 -7.889 -24.177 1.00 90.62 183 THR A N 1
ATOM 1442 C CA . THR A 1 183 ? 1.105 -6.670 -23.438 1.00 90.62 183 THR A CA 1
ATOM 1443 C C . THR A 1 183 ? 1.348 -5.481 -24.360 1.00 90.62 183 THR A C 1
ATOM 1445 O O . THR A 1 183 ? 1.579 -5.664 -25.556 1.00 90.62 183 THR A O 1
ATOM 1448 N N . ARG A 1 184 ? 1.288 -4.263 -23.814 1.00 91.62 184 ARG A N 1
ATOM 1449 C CA . ARG A 1 184 ? 1.505 -3.018 -24.564 1.00 91.62 184 ARG A CA 1
ATOM 1450 C C . ARG A 1 184 ? 2.958 -2.899 -25.012 1.00 91.62 184 ARG A C 1
ATOM 1452 O O . ARG A 1 184 ? 3.866 -3.180 -24.235 1.00 91.62 184 ARG A O 1
ATOM 1459 N N . VAL A 1 185 ? 3.183 -2.393 -26.228 1.00 91.81 185 VAL A N 1
ATOM 1460 C CA . VAL A 1 185 ? 4.542 -2.112 -26.743 1.00 91.81 185 VAL A CA 1
ATOM 1461 C C . VAL A 1 185 ? 5.321 -1.139 -25.860 1.00 91.81 185 VAL A C 1
ATOM 1463 O O . VAL A 1 185 ? 6.546 -1.198 -25.825 1.00 91.81 185 VAL A O 1
ATOM 1466 N N . SER A 1 186 ? 4.618 -0.259 -25.141 1.00 90.50 186 SER A N 1
ATOM 1467 C CA . SER A 1 186 ? 5.219 0.677 -24.197 1.00 90.50 186 SER A CA 1
ATOM 1468 C C . SER A 1 186 ? 5.951 -0.057 -23.079 1.00 90.50 186 SER A C 1
ATOM 1470 O O . SER A 1 186 ? 6.994 0.398 -22.658 1.00 90.50 186 SER A O 1
ATOM 1472 N N . SER A 1 187 ? 5.459 -1.214 -22.636 1.00 91.44 187 SER A N 1
ATOM 1473 C CA . SER A 1 187 ? 5.982 -1.958 -21.483 1.00 91.44 187 SER A CA 1
ATOM 1474 C C . SER A 1 187 ? 7.133 -2.910 -21.826 1.00 91.44 187 SER A C 1
ATOM 1476 O O . SER A 1 187 ? 7.449 -3.788 -21.024 1.00 91.44 187 SER A O 1
ATOM 1478 N N . LEU A 1 188 ? 7.719 -2.791 -23.019 1.00 93.69 188 LEU A N 1
ATOM 1479 C CA . LEU A 1 188 ? 8.716 -3.725 -23.534 1.00 93.69 188 LEU A CA 1
ATOM 1480 C C . LEU A 1 188 ? 10.050 -3.042 -23.806 1.00 93.69 188 LEU A C 1
ATOM 1482 O O . LEU A 1 188 ? 10.107 -1.901 -24.264 1.00 93.69 188 LEU A O 1
ATOM 1486 N N . LEU A 1 189 ? 11.127 -3.792 -23.589 1.00 95.75 189 LEU A N 1
ATOM 1487 C CA . LEU A 1 189 ? 12.480 -3.454 -24.024 1.00 95.75 189 LEU A CA 1
ATOM 1488 C C . LEU A 1 189 ? 13.152 -4.706 -24.579 1.00 95.75 189 LEU A C 1
ATOM 1490 O O . LEU A 1 189 ? 12.979 -5.783 -24.014 1.00 95.75 189 LEU A O 1
ATOM 1494 N N . HIS A 1 190 ? 13.955 -4.580 -25.638 1.00 96.44 190 HIS A N 1
ATOM 1495 C CA . HIS A 1 190 ? 14.857 -5.664 -26.034 1.00 96.44 190 HIS A CA 1
ATOM 1496 C C . HIS A 1 190 ? 15.807 -5.998 -24.886 1.00 96.44 190 HIS A C 1
ATOM 1498 O O . HIS A 1 190 ? 16.400 -5.100 -24.285 1.00 96.44 190 HIS A O 1
ATOM 1504 N N . VAL A 1 191 ? 16.011 -7.291 -24.634 1.00 93.31 191 VAL A N 1
ATOM 1505 C CA . VAL A 1 191 ? 16.959 -7.766 -23.612 1.00 93.31 191 VAL A CA 1
ATOM 1506 C C . VAL A 1 191 ? 18.397 -7.381 -23.973 1.00 93.31 191 VAL A C 1
ATOM 1508 O O . VAL A 1 191 ? 19.209 -7.076 -23.100 1.00 93.31 191 VAL A O 1
ATOM 1511 N N . SER A 1 192 ? 18.739 -7.375 -25.266 1.00 91.38 192 SER A N 1
ATOM 1512 C CA . SER A 1 192 ? 20.068 -6.982 -25.740 1.00 91.38 192 SER A CA 1
ATOM 1513 C C . SER A 1 192 ? 20.053 -6.493 -27.192 1.00 91.38 192 SER A C 1
ATOM 1515 O O . SER A 1 192 ? 19.068 -6.637 -27.907 1.00 91.38 192 SER A O 1
ATOM 1517 N N . GLY A 1 193 ? 21.160 -5.891 -27.641 1.00 90.44 193 GLY A N 1
ATOM 1518 C CA . GLY A 1 193 ? 21.383 -5.564 -29.057 1.00 90.44 193 GLY A CA 1
ATOM 1519 C C . GLY A 1 193 ? 20.687 -4.303 -29.583 1.00 90.44 193 GLY A C 1
ATOM 1520 O O . GLY A 1 193 ? 21.013 -3.867 -30.685 1.00 90.44 193 GLY A O 1
ATOM 1521 N N . CYS A 1 194 ? 19.807 -3.674 -28.801 1.00 95.75 194 CYS A N 1
ATOM 1522 C CA . CYS A 1 194 ? 19.122 -2.434 -29.168 1.00 95.75 194 CYS A CA 1
ATOM 1523 C C . CYS A 1 194 ? 19.676 -1.229 -28.390 1.00 95.75 194 CYS A C 1
ATOM 1525 O O . CYS A 1 194 ? 19.532 -1.137 -27.170 1.00 95.75 194 CYS A O 1
ATOM 1527 N N . ALA A 1 195 ? 20.302 -0.283 -29.100 1.00 94.19 195 ALA A N 1
ATOM 1528 C CA . ALA A 1 195 ? 20.873 0.922 -28.492 1.00 94.19 195 ALA A CA 1
ATOM 1529 C C . ALA A 1 195 ? 19.798 1.855 -27.906 1.00 94.19 195 ALA A C 1
ATOM 1531 O O . ALA A 1 195 ? 20.036 2.502 -26.891 1.00 94.19 195 ALA A O 1
ATOM 1532 N N . GLU A 1 196 ? 18.619 1.897 -28.526 1.00 93.00 196 GLU A N 1
ATOM 1533 C CA . GLU A 1 196 ? 17.494 2.738 -28.105 1.00 93.00 196 GLU A CA 1
ATOM 1534 C C . GLU A 1 196 ? 16.881 2.220 -26.798 1.00 93.00 196 GLU A C 1
ATOM 1536 O O . GLU A 1 196 ? 16.709 2.996 -25.859 1.00 93.00 196 GLU A O 1
ATOM 1541 N N . CYS A 1 197 ? 16.647 0.905 -26.685 1.00 94.38 197 CYS A N 1
ATOM 1542 C CA . CYS A 1 197 ? 16.226 0.279 -25.429 1.00 94.38 197 CYS A CA 1
ATOM 1543 C C . CYS A 1 197 ? 17.265 0.446 -24.321 1.00 94.38 197 CYS A C 1
ATOM 1545 O O . CYS A 1 197 ? 16.895 0.747 -23.191 1.00 94.38 197 CYS A O 1
ATOM 1547 N N . ALA A 1 198 ? 18.555 0.281 -24.631 1.00 93.56 198 ALA A N 1
ATOM 1548 C CA . ALA A 1 198 ? 19.619 0.429 -23.642 1.00 93.56 198 ALA A CA 1
ATOM 1549 C C . ALA A 1 198 ? 19.725 1.868 -23.107 1.00 93.56 198 ALA A C 1
ATOM 1551 O O . ALA A 1 198 ? 19.878 2.059 -21.904 1.00 93.56 198 ALA A O 1
ATOM 1552 N N . ALA A 1 199 ? 19.617 2.874 -23.984 1.00 93.00 199 ALA A N 1
ATOM 1553 C CA . ALA A 1 199 ? 19.626 4.279 -23.583 1.00 93.00 199 ALA A CA 1
ATOM 1554 C C . ALA A 1 199 ? 18.399 4.631 -22.732 1.00 93.00 199 ALA A C 1
ATOM 1556 O O . ALA A 1 199 ? 18.552 5.194 -21.653 1.00 93.00 199 ALA A O 1
ATOM 1557 N N . PHE A 1 200 ? 17.200 4.227 -23.172 1.00 93.31 200 PHE A N 1
ATOM 1558 C CA . PHE A 1 200 ? 15.977 4.428 -22.396 1.00 93.31 200 PHE A CA 1
ATOM 1559 C C . PHE A 1 200 ? 16.068 3.776 -21.012 1.00 93.31 200 PHE A C 1
ATOM 1561 O O . PHE A 1 200 ? 15.735 4.415 -20.021 1.00 93.31 200 PHE A O 1
ATOM 1568 N N . LYS A 1 201 ? 16.543 2.525 -20.935 1.00 92.44 201 LYS A N 1
ATOM 1569 C CA . LYS A 1 201 ? 16.677 1.805 -19.665 1.00 92.44 201 LYS A CA 1
ATOM 1570 C C . LYS A 1 201 ? 17.626 2.523 -18.710 1.00 92.44 201 LYS A C 1
ATOM 1572 O O . LYS A 1 201 ? 17.272 2.701 -17.556 1.00 92.44 201 LYS A O 1
ATOM 1577 N N . ALA A 1 202 ? 18.781 2.980 -19.194 1.00 91.62 202 ALA A N 1
ATOM 1578 C CA . ALA A 1 202 ? 19.739 3.713 -18.368 1.00 91.62 202 ALA A CA 1
ATOM 1579 C C . ALA A 1 202 ? 19.165 5.041 -17.841 1.00 91.62 202 ALA A C 1
ATOM 1581 O O . ALA A 1 202 ? 19.362 5.370 -16.673 1.00 91.62 202 ALA A O 1
ATOM 1582 N N . ASP A 1 203 ? 18.439 5.788 -18.679 1.00 90.94 203 ASP A N 1
ATOM 1583 C CA . ASP A 1 203 ? 17.796 7.040 -18.263 1.00 90.94 203 ASP A CA 1
ATOM 1584 C C . ASP A 1 203 ? 16.653 6.781 -17.263 1.00 90.94 203 ASP A C 1
ATOM 1586 O O . ASP A 1 203 ? 16.516 7.504 -16.273 1.00 90.94 203 ASP A O 1
ATOM 1590 N N . TRP A 1 204 ? 15.860 5.726 -17.482 1.00 90.75 204 TRP A N 1
ATOM 1591 C CA . TRP A 1 204 ? 14.811 5.295 -16.558 1.00 90.75 204 TRP A CA 1
ATOM 1592 C C . TRP A 1 204 ? 15.397 4.859 -15.209 1.00 90.75 204 TRP A C 1
ATOM 1594 O O . TRP A 1 204 ? 14.993 5.400 -14.186 1.00 90.75 204 TRP A O 1
ATOM 1604 N N . GLU A 1 205 ? 16.412 3.988 -15.196 1.00 90.88 205 GLU A N 1
ATOM 1605 C CA . GLU A 1 205 ? 17.106 3.547 -13.975 1.00 90.88 205 GLU A CA 1
ATOM 1606 C C . GLU A 1 205 ? 17.712 4.732 -13.210 1.00 90.88 205 GLU A C 1
ATOM 1608 O O . GLU A 1 205 ? 17.627 4.788 -11.985 1.00 90.88 205 GLU A O 1
ATOM 1613 N N . ALA A 1 206 ? 18.289 5.713 -13.912 1.00 90.50 206 ALA A N 1
ATOM 1614 C CA . ALA A 1 206 ? 18.811 6.921 -13.281 1.00 90.50 206 ALA A CA 1
ATOM 1615 C C . ALA A 1 206 ? 17.700 7.773 -12.646 1.00 90.50 206 ALA A C 1
ATOM 1617 O O . ALA A 1 206 ? 17.907 8.342 -11.573 1.00 90.50 206 ALA A O 1
ATOM 1618 N N . LYS A 1 207 ? 16.526 7.862 -13.286 1.00 89.12 207 LYS A N 1
ATOM 1619 C CA . LYS A 1 207 ? 15.370 8.577 -12.735 1.00 89.12 207 LYS A CA 1
ATOM 1620 C C . LYS A 1 207 ? 14.785 7.856 -11.522 1.00 89.12 207 LYS A C 1
ATOM 1622 O O . LYS A 1 207 ? 14.533 8.520 -10.522 1.00 89.12 207 LYS A O 1
ATOM 1627 N N . GLU A 1 208 ? 14.609 6.539 -11.591 1.00 87.94 208 GLU A N 1
ATOM 1628 C CA . GLU A 1 208 ? 14.130 5.735 -10.461 1.00 87.94 208 GLU A CA 1
ATOM 1629 C C . GLU A 1 208 ? 15.106 5.802 -9.286 1.00 87.94 208 GLU A C 1
ATOM 1631 O O . GLU A 1 208 ? 14.694 6.059 -8.161 1.00 87.94 208 GLU A O 1
ATOM 1636 N N . GLN A 1 209 ? 16.414 5.689 -9.538 1.00 90.38 209 GLN A N 1
ATOM 1637 C CA . GLN A 1 209 ? 17.425 5.840 -8.492 1.00 90.38 209 GLN A CA 1
ATOM 1638 C C . GLN A 1 209 ? 17.398 7.244 -7.872 1.00 90.38 209 GLN A C 1
ATOM 1640 O O . GLN A 1 209 ? 17.521 7.377 -6.659 1.00 90.38 209 GLN A O 1
ATOM 1645 N N . ALA A 1 210 ? 17.221 8.296 -8.677 1.00 89.25 210 ALA A N 1
ATOM 1646 C CA . ALA A 1 210 ? 17.111 9.658 -8.159 1.00 89.25 210 ALA A CA 1
ATOM 1647 C C . ALA A 1 210 ? 15.833 9.867 -7.330 1.00 89.25 210 ALA A C 1
ATOM 1649 O O . ALA A 1 210 ? 15.882 10.567 -6.320 1.00 89.25 210 ALA A O 1
ATOM 1650 N N . ALA A 1 211 ? 14.708 9.267 -7.737 1.00 87.50 211 ALA A N 1
ATOM 1651 C CA . ALA A 1 211 ? 13.462 9.288 -6.974 1.00 87.50 211 ALA A CA 1
ATOM 1652 C C . ALA A 1 211 ? 13.619 8.539 -5.643 1.00 87.50 211 ALA A C 1
ATOM 1654 O O . ALA A 1 211 ? 13.317 9.101 -4.595 1.00 87.50 211 ALA A O 1
ATOM 1655 N N . TRP A 1 212 ? 14.199 7.339 -5.679 1.00 89.06 212 TRP A N 1
ATOM 1656 C CA . TRP A 1 212 ? 14.533 6.530 -4.507 1.00 89.06 212 TRP A CA 1
ATOM 1657 C C . TRP A 1 212 ? 15.456 7.262 -3.526 1.00 89.06 212 TRP A C 1
ATOM 1659 O O . TRP A 1 212 ? 15.205 7.300 -2.322 1.00 89.06 212 TRP A O 1
ATOM 1669 N N . ASP A 1 213 ? 16.522 7.890 -4.029 1.00 93.31 213 ASP A N 1
ATOM 1670 C CA . ASP A 1 213 ? 17.453 8.660 -3.204 1.00 93.31 213 ASP A CA 1
ATOM 1671 C C . ASP A 1 213 ? 16.773 9.893 -2.589 1.00 93.31 213 ASP A C 1
ATOM 1673 O O . ASP A 1 213 ? 17.039 10.224 -1.432 1.00 93.31 213 ASP A O 1
ATOM 1677 N N . ALA A 1 214 ? 15.899 10.571 -3.341 1.00 91.38 214 ALA A N 1
ATOM 1678 C CA . ALA A 1 214 ? 15.151 11.730 -2.861 1.00 91.38 214 ALA A CA 1
ATOM 1679 C C . ALA A 1 214 ? 14.137 11.349 -1.774 1.00 91.38 214 ALA A C 1
ATOM 1681 O O . ALA A 1 214 ? 14.072 12.028 -0.750 1.00 91.38 214 ALA A O 1
ATOM 1682 N N . GLU A 1 215 ? 13.402 10.255 -1.970 1.00 90.94 215 GLU A N 1
ATOM 1683 C CA . GLU A 1 215 ? 12.453 9.718 -0.995 1.00 90.94 215 GLU A CA 1
ATOM 1684 C C . GLU A 1 215 ? 13.172 9.360 0.310 1.00 90.94 215 GLU A C 1
ATOM 1686 O O . GLU A 1 215 ? 12.834 9.855 1.383 1.00 90.94 215 GLU A O 1
ATOM 1691 N N . ARG A 1 216 ? 14.271 8.603 0.225 1.00 94.62 216 ARG A N 1
ATOM 1692 C CA . ARG A 1 216 ? 15.076 8.224 1.396 1.00 94.62 216 ARG A CA 1
ATOM 1693 C C . ARG A 1 216 ? 15.728 9.406 2.100 1.00 94.62 216 ARG A C 1
ATOM 1695 O O . ARG A 1 216 ? 15.969 9.334 3.304 1.00 94.62 216 ARG A O 1
ATOM 1702 N N . ALA A 1 217 ? 16.040 10.481 1.379 1.00 94.56 217 ALA A N 1
ATOM 1703 C CA . ALA A 1 217 ? 16.621 11.687 1.960 1.00 94.56 217 ALA A CA 1
ATOM 1704 C C . ALA A 1 217 ? 15.629 12.485 2.824 1.00 94.56 217 ALA A C 1
ATOM 1706 O O . ALA A 1 217 ? 16.074 13.324 3.610 1.00 94.56 217 ALA A O 1
ATOM 1707 N N . ALA A 1 218 ? 14.321 12.234 2.701 1.00 94.31 218 ALA A N 1
ATOM 1708 C CA . ALA A 1 218 ? 13.304 12.856 3.546 1.00 94.31 218 ALA A CA 1
ATOM 1709 C C . ALA A 1 218 ? 13.281 12.273 4.974 1.00 94.31 218 ALA A C 1
ATOM 1711 O O . ALA A 1 218 ? 12.848 12.935 5.916 1.00 94.31 218 ALA A O 1
ATOM 1712 N N . PHE A 1 219 ? 13.822 11.066 5.164 1.00 97.69 219 PHE A N 1
ATOM 1713 C CA . PHE A 1 219 ? 13.811 10.361 6.441 1.00 97.69 219 PHE A CA 1
ATOM 1714 C C . PHE A 1 219 ? 14.901 10.862 7.389 1.00 97.69 219 PHE A C 1
ATOM 1716 O O . PHE A 1 219 ? 16.039 11.148 7.002 1.00 97.69 219 PHE A O 1
ATOM 1723 N N . THR A 1 220 ? 14.591 10.871 8.685 1.00 97.62 220 THR A N 1
ATOM 1724 C CA . THR A 1 220 ? 15.636 10.951 9.713 1.00 97.62 220 THR A CA 1
ATOM 1725 C C . THR A 1 220 ? 16.538 9.706 9.660 1.00 97.62 220 THR A C 1
ATOM 1727 O O . THR A 1 220 ? 16.073 8.633 9.265 1.00 97.62 220 THR A O 1
ATOM 1730 N N . PRO A 1 221 ? 17.821 9.783 10.071 1.00 97.25 221 PRO A N 1
ATOM 1731 C CA . PRO A 1 221 ? 18.715 8.622 10.049 1.00 97.25 221 PRO A CA 1
ATOM 1732 C C . PRO A 1 221 ? 18.171 7.413 10.823 1.00 97.25 221 PRO A C 1
ATOM 1734 O O . PRO A 1 221 ? 18.338 6.271 10.395 1.00 97.25 221 PRO A O 1
ATOM 1737 N N . GLU A 1 222 ? 17.510 7.659 11.954 1.00 97.00 222 GLU A N 1
ATOM 1738 C CA . GLU A 1 222 ? 16.885 6.630 12.777 1.00 97.00 222 GLU A CA 1
ATOM 1739 C C . GLU A 1 222 ? 15.656 6.014 12.094 1.00 97.00 222 GLU A C 1
ATOM 1741 O O . GLU A 1 222 ? 15.519 4.790 12.097 1.00 97.00 222 GLU A O 1
ATOM 1746 N N . ALA A 1 223 ? 14.797 6.831 11.473 1.00 97.69 223 ALA A N 1
ATOM 1747 C CA . ALA A 1 223 ? 13.628 6.357 10.730 1.00 97.69 223 ALA A CA 1
ATOM 1748 C C . ALA A 1 223 ? 14.025 5.537 9.499 1.00 97.69 223 ALA A C 1
ATOM 1750 O O . ALA A 1 223 ? 13.454 4.479 9.252 1.00 97.69 223 ALA A O 1
ATOM 1751 N N . LEU A 1 224 ? 15.053 5.976 8.771 1.00 97.62 224 LEU A N 1
ATOM 1752 C CA . LEU A 1 224 ? 15.590 5.252 7.623 1.00 97.62 224 LEU A CA 1
ATOM 1753 C C . LEU A 1 224 ? 16.121 3.873 8.032 1.00 97.62 224 LEU A C 1
ATOM 1755 O O . LEU A 1 224 ? 15.808 2.869 7.397 1.00 97.62 224 LEU A O 1
ATOM 1759 N N . ALA A 1 225 ? 16.884 3.808 9.129 1.00 97.38 225 ALA A N 1
ATOM 1760 C CA . ALA A 1 225 ? 17.385 2.545 9.662 1.00 97.38 225 ALA A CA 1
ATOM 1761 C C . ALA A 1 225 ? 16.250 1.621 10.137 1.00 97.38 225 ALA A C 1
ATOM 1763 O O . ALA A 1 225 ? 16.341 0.404 9.967 1.00 97.38 225 ALA A O 1
ATOM 1764 N N . LEU A 1 226 ? 15.188 2.189 10.719 1.00 97.94 226 LEU A N 1
ATOM 1765 C CA . LEU A 1 226 ? 13.986 1.454 11.108 1.00 97.94 226 LEU A CA 1
ATOM 1766 C C . LEU A 1 226 ? 13.262 0.877 9.883 1.00 97.94 226 LEU A C 1
ATOM 1768 O O . LEU A 1 226 ? 13.007 -0.327 9.856 1.00 97.94 226 LEU A O 1
ATOM 1772 N N . ALA A 1 227 ? 12.984 1.705 8.873 1.00 97.69 227 ALA A N 1
ATOM 1773 C CA . ALA A 1 227 ? 12.330 1.309 7.627 1.00 97.69 227 ALA A CA 1
ATOM 1774 C C . ALA A 1 227 ? 13.110 0.201 6.909 1.00 97.69 227 ALA A C 1
ATOM 1776 O O . ALA A 1 227 ? 12.560 -0.861 6.625 1.00 97.69 227 ALA A O 1
ATOM 1777 N N . ASP A 1 228 ? 14.417 0.395 6.707 1.00 96.31 228 ASP A N 1
ATOM 1778 C CA . ASP A 1 228 ? 15.282 -0.595 6.059 1.00 96.31 228 ASP A CA 1
ATOM 1779 C C . ASP A 1 228 ? 15.287 -1.933 6.799 1.00 96.31 228 ASP A C 1
ATOM 1781 O O . ASP A 1 228 ? 15.231 -2.994 6.174 1.00 96.31 228 ASP A O 1
ATOM 1785 N N . HIS A 1 229 ? 15.338 -1.904 8.134 1.00 96.69 229 HIS A N 1
ATOM 1786 C CA . HIS A 1 229 ? 15.323 -3.126 8.926 1.00 96.69 229 HIS A CA 1
ATOM 1787 C C . HIS A 1 229 ? 13.969 -3.833 8.833 1.00 96.69 229 HIS A C 1
ATOM 1789 O O . HIS A 1 229 ? 13.931 -5.047 8.636 1.00 96.69 229 HIS A O 1
ATOM 1795 N N . LEU A 1 230 ? 12.857 -3.104 8.968 1.00 97.00 230 LEU A N 1
ATOM 1796 C CA . LEU A 1 230 ? 11.526 -3.706 8.926 1.00 97.00 230 LEU A CA 1
ATOM 1797 C C . LEU A 1 230 ? 11.214 -4.309 7.553 1.00 97.00 230 LEU A C 1
ATOM 1799 O O . LEU A 1 230 ? 10.763 -5.452 7.497 1.00 97.00 230 LEU A O 1
ATOM 1803 N N . VAL A 1 231 ? 11.537 -3.608 6.465 1.00 94.19 231 VAL A N 1
ATOM 1804 C CA . VAL A 1 231 ? 11.337 -4.106 5.094 1.00 94.19 231 VAL A CA 1
ATOM 1805 C C . VAL A 1 231 ? 12.226 -5.317 4.797 1.00 94.19 231 VAL A C 1
ATOM 1807 O O . VAL A 1 231 ? 11.775 -6.289 4.196 1.00 94.19 231 VAL A O 1
ATOM 1810 N N . CYS A 1 232 ? 13.488 -5.297 5.234 1.00 91.44 232 CYS A N 1
ATOM 1811 C CA . CYS A 1 232 ? 14.434 -6.378 4.949 1.00 91.44 232 CYS A CA 1
ATOM 1812 C C . CYS A 1 232 ? 14.186 -7.635 5.799 1.00 91.44 232 CYS A C 1
ATOM 1814 O O . CYS A 1 232 ? 14.267 -8.757 5.296 1.00 91.44 232 CYS A O 1
ATOM 1816 N N . CYS A 1 233 ? 13.928 -7.465 7.098 1.00 92.69 233 CYS A N 1
ATOM 1817 C CA . CYS A 1 233 ? 13.892 -8.573 8.055 1.00 92.69 233 CYS A CA 1
ATOM 1818 C C . CYS A 1 233 ? 12.932 -8.375 9.238 1.00 92.69 233 CYS A C 1
ATOM 1820 O O . CYS A 1 233 ? 12.989 -9.138 10.201 1.00 92.69 233 CYS A O 1
ATOM 1822 N N . GLY A 1 234 ? 12.015 -7.406 9.181 1.00 94.81 234 GLY A N 1
ATOM 1823 C CA . GLY A 1 234 ? 10.976 -7.231 10.202 1.00 94.81 234 GLY A CA 1
ATOM 1824 C C . GLY A 1 234 ? 9.996 -8.402 10.272 1.00 94.81 234 GLY A C 1
ATOM 1825 O O . GLY A 1 234 ? 9.413 -8.657 11.328 1.00 94.81 234 GLY A O 1
ATOM 1826 N N . LEU A 1 235 ? 9.855 -9.153 9.178 1.00 95.94 235 LEU A N 1
ATOM 1827 C CA . LEU A 1 235 ? 8.974 -10.310 9.064 1.00 95.94 235 LEU A CA 1
ATOM 1828 C C . LEU A 1 235 ? 9.755 -11.591 8.745 1.00 95.94 235 LEU A C 1
ATOM 1830 O O . LEU A 1 235 ? 10.705 -11.600 7.967 1.00 95.94 235 LEU A O 1
ATOM 1834 N N . THR A 1 236 ? 9.322 -12.706 9.332 1.00 95.44 236 THR A N 1
ATOM 1835 C CA . THR A 1 236 ? 9.842 -14.051 9.053 1.00 95.44 236 THR A CA 1
ATOM 1836 C C . THR A 1 236 ? 8.801 -14.862 8.291 1.00 95.44 236 THR A C 1
ATOM 1838 O O . THR A 1 236 ? 7.685 -15.047 8.777 1.00 95.44 236 THR A O 1
ATOM 1841 N N . LEU A 1 237 ? 9.173 -15.373 7.114 1.00 93.56 237 LEU A N 1
ATOM 1842 C CA . LEU A 1 237 ? 8.321 -16.226 6.282 1.00 93.56 237 LEU A CA 1
ATOM 1843 C C . LEU A 1 237 ? 7.965 -17.527 7.016 1.00 93.56 237 LEU A C 1
ATOM 1845 O O . LEU A 1 237 ? 8.853 -18.252 7.467 1.00 93.56 237 LEU A O 1
ATOM 1849 N N . THR A 1 238 ? 6.676 -17.851 7.087 1.00 93.56 238 THR A N 1
ATOM 1850 C CA . THR A 1 238 ? 6.171 -19.094 7.692 1.00 93.56 238 THR A CA 1
ATOM 1851 C C . THR A 1 238 ? 5.675 -20.076 6.641 1.00 93.56 238 THR A C 1
ATOM 1853 O O . THR A 1 238 ? 6.034 -21.254 6.687 1.00 93.56 238 THR A O 1
ATOM 1856 N N . THR A 1 239 ? 4.896 -19.610 5.664 1.00 90.88 239 THR A N 1
ATOM 1857 C CA . THR A 1 239 ? 4.430 -20.429 4.539 1.00 90.88 239 THR A CA 1
ATOM 1858 C C . THR A 1 239 ? 4.655 -19.710 3.227 1.00 90.88 239 THR A C 1
ATOM 1860 O O . THR A 1 239 ? 4.414 -18.510 3.135 1.00 90.88 239 THR A O 1
ATOM 1863 N N . SER A 1 240 ? 5.041 -20.455 2.192 1.00 86.19 240 SER A N 1
ATOM 1864 C CA . SER A 1 240 ? 5.106 -19.923 0.834 1.00 86.19 240 SER A CA 1
ATOM 1865 C C . SER A 1 240 ? 4.067 -20.571 -0.068 1.00 86.19 240 SER A C 1
ATOM 1867 O O . SER A 1 240 ? 3.879 -21.787 -0.018 1.00 86.19 240 SER A O 1
ATOM 1869 N N . SER A 1 241 ? 3.432 -19.760 -0.913 1.00 76.69 241 SER A N 1
ATOM 1870 C CA . SER A 1 241 ? 2.578 -20.232 -2.009 1.00 76.69 241 SER A CA 1
ATOM 1871 C C . SER A 1 241 ? 3.387 -20.786 -3.191 1.00 76.69 241 SER A C 1
ATOM 1873 O O . SER A 1 241 ? 2.827 -21.437 -4.069 1.00 76.69 241 SER A O 1
ATOM 1875 N N . GLY A 1 242 ? 4.702 -20.530 -3.226 1.00 73.88 242 GLY A N 1
ATOM 1876 C CA . GLY A 1 242 ? 5.581 -20.846 -4.352 1.00 73.88 242 GLY A CA 1
ATOM 1877 C C . GLY A 1 242 ? 5.480 -19.867 -5.528 1.00 73.88 242 GLY A C 1
ATOM 1878 O O . GLY A 1 242 ? 6.188 -20.054 -6.516 1.00 73.88 242 GLY A O 1
ATOM 1879 N N . LEU A 1 243 ? 4.638 -18.831 -5.439 1.00 65.25 243 LEU A N 1
ATOM 1880 C CA . LEU A 1 243 ? 4.532 -17.797 -6.467 1.00 65.25 243 LEU A CA 1
ATOM 1881 C C . LEU A 1 243 ? 5.726 -16.840 -6.397 1.00 65.25 243 LEU A C 1
ATOM 1883 O O . LEU A 1 243 ? 6.095 -16.372 -5.321 1.00 65.25 243 LEU A O 1
ATOM 1887 N N . ALA A 1 244 ? 6.301 -16.510 -7.557 1.00 64.44 244 ALA A N 1
ATOM 1888 C CA . ALA A 1 244 ? 7.465 -15.625 -7.652 1.00 64.44 244 ALA A CA 1
ATOM 1889 C C . ALA A 1 244 ? 7.191 -14.211 -7.106 1.00 64.44 244 ALA A C 1
ATOM 1891 O O . ALA A 1 244 ? 8.080 -13.595 -6.529 1.00 64.44 244 ALA A O 1
ATOM 1892 N N . CYS A 1 245 ? 5.953 -13.728 -7.235 1.00 64.19 245 CYS A N 1
ATOM 1893 C CA . CYS A 1 245 ? 5.503 -12.443 -6.697 1.00 64.19 245 CYS A CA 1
ATOM 1894 C C . CYS A 1 245 ? 5.208 -12.468 -5.187 1.00 64.19 245 CYS A C 1
ATOM 1896 O O . CYS A 1 245 ? 4.839 -11.447 -4.627 1.00 64.19 245 CYS A O 1
ATOM 1898 N N . GLY A 1 246 ? 5.323 -13.620 -4.519 1.00 69.81 246 GLY A N 1
ATOM 1899 C CA . GLY A 1 246 ? 5.109 -13.741 -3.076 1.00 69.81 246 GLY A CA 1
ATOM 1900 C C . GLY A 1 246 ? 3.650 -13.679 -2.609 1.00 69.81 246 GLY A C 1
ATOM 1901 O O . GLY A 1 246 ? 3.395 -13.933 -1.433 1.00 69.81 246 GLY A O 1
ATOM 1902 N N . HIS A 1 247 ? 2.680 -13.423 -3.494 1.00 76.94 247 HIS A N 1
ATOM 1903 C CA . HIS A 1 247 ? 1.257 -13.470 -3.148 1.00 76.94 247 HIS A CA 1
ATOM 1904 C C . HIS A 1 247 ? 0.877 -14.814 -2.517 1.00 76.94 247 HIS A C 1
ATOM 1906 O O . HIS A 1 247 ? 1.229 -15.879 -3.026 1.00 76.94 247 HIS A O 1
ATOM 1912 N N . GLY A 1 248 ? 0.159 -14.778 -1.395 1.00 79.06 248 GLY A N 1
ATOM 1913 C CA . GLY A 1 248 ? -0.201 -15.972 -0.624 1.00 79.06 248 GLY A CA 1
ATOM 1914 C C . GLY A 1 248 ? 0.916 -16.521 0.273 1.00 79.06 248 GLY A C 1
ATOM 1915 O O . GLY A 1 248 ? 0.704 -17.526 0.953 1.00 79.06 248 GLY A O 1
ATOM 1916 N N . ASN A 1 249 ? 2.091 -15.886 0.313 1.00 88.38 249 ASN A N 1
ATOM 1917 C CA . ASN A 1 249 ? 3.032 -16.110 1.403 1.00 88.38 249 ASN A CA 1
ATOM 1918 C C . ASN A 1 249 ? 2.444 -15.564 2.708 1.00 88.38 249 ASN A C 1
ATOM 1920 O O . ASN A 1 249 ? 1.794 -14.518 2.716 1.00 88.38 249 ASN A O 1
ATOM 1924 N N . THR A 1 250 ? 2.714 -16.255 3.813 1.00 93.94 250 THR A N 1
ATOM 1925 C CA . THR A 1 250 ? 2.381 -15.757 5.149 1.00 93.94 250 THR A CA 1
ATOM 1926 C C . THR A 1 250 ? 3.635 -15.617 5.992 1.00 93.94 250 THR A C 1
ATOM 1928 O O . THR A 1 250 ? 4.623 -16.335 5.797 1.00 93.94 250 THR A O 1
ATOM 1931 N N . TYR A 1 251 ? 3.600 -14.657 6.905 1.00 95.75 251 TYR A N 1
ATOM 1932 C CA . TYR A 1 251 ? 4.724 -14.252 7.728 1.00 95.75 251 TYR A CA 1
ATOM 1933 C C . TYR A 1 251 ? 4.276 -14.021 9.171 1.00 95.75 251 TYR A C 1
ATOM 1935 O O . TYR A 1 251 ? 3.090 -13.868 9.468 1.00 95.75 251 TYR A O 1
ATOM 1943 N N . VAL A 1 252 ? 5.250 -13.970 10.071 1.00 97.00 252 VAL A N 1
ATOM 1944 C CA . VAL A 1 252 ? 5.083 -13.517 11.457 1.00 97.00 252 VAL A CA 1
ATOM 1945 C C . VAL A 1 252 ? 6.109 -12.437 11.769 1.00 97.00 252 VAL A C 1
ATOM 1947 O O . VAL A 1 252 ? 7.168 -12.385 11.140 1.00 97.00 252 VAL A O 1
ATOM 1950 N N . LEU A 1 253 ? 5.821 -11.600 12.764 1.00 97.06 253 LEU A N 1
ATOM 1951 C CA . LEU A 1 253 ? 6.770 -10.600 13.246 1.00 97.06 253 LEU A CA 1
ATOM 1952 C C . LEU A 1 253 ? 8.069 -11.274 13.713 1.00 97.06 253 LEU A C 1
ATOM 1954 O O . LEU A 1 253 ? 8.047 -12.165 14.569 1.00 97.06 253 LEU A O 1
ATOM 1958 N N . ALA A 1 254 ? 9.208 -10.836 13.177 1.00 96.00 254 ALA A N 1
ATOM 1959 C CA . ALA A 1 254 ? 10.504 -11.380 13.552 1.00 96.00 254 ALA A CA 1
ATOM 1960 C C . ALA A 1 254 ? 10.813 -11.107 15.036 1.00 96.00 254 ALA A C 1
ATOM 1962 O O . ALA A 1 254 ? 10.415 -10.093 15.630 1.00 96.00 254 ALA A O 1
ATOM 1963 N N . ALA A 1 255 ? 11.534 -12.031 15.673 1.00 93.69 255 ALA A N 1
ATOM 1964 C CA . ALA A 1 255 ? 11.874 -11.927 17.094 1.00 93.69 255 ALA A CA 1
ATOM 1965 C C . ALA A 1 255 ? 12.771 -10.713 17.395 1.00 93.69 255 ALA A C 1
ATOM 1967 O O . ALA A 1 255 ? 12.679 -10.130 18.472 1.00 93.69 255 ALA A O 1
ATOM 1968 N N . ASP A 1 256 ? 13.600 -10.323 16.432 1.00 93.06 256 ASP A N 1
ATOM 1969 C CA . ASP A 1 256 ? 14.522 -9.192 16.465 1.00 93.06 256 ASP A CA 1
ATOM 1970 C C . ASP A 1 256 ? 13.990 -7.938 15.754 1.00 93.06 256 ASP A C 1
ATOM 1972 O O . ASP A 1 256 ? 14.684 -6.924 15.743 1.00 93.06 256 ASP A O 1
ATOM 1976 N N . ALA A 1 257 ? 12.749 -7.962 15.243 1.00 95.38 257 ALA A N 1
ATOM 1977 C CA . ALA A 1 257 ? 12.129 -6.788 14.634 1.00 95.38 257 ALA A CA 1
ATOM 1978 C C . ALA A 1 257 ? 12.177 -5.576 15.597 1.00 95.38 257 ALA A C 1
ATOM 1980 O O . ALA A 1 257 ? 11.717 -5.698 16.745 1.00 95.38 257 ALA A O 1
ATOM 1981 N N . PRO A 1 258 ? 12.687 -4.410 15.155 1.00 95.44 258 PRO A N 1
ATOM 1982 C CA . PRO A 1 258 ? 12.928 -3.228 15.987 1.00 95.44 258 PRO A CA 1
ATOM 1983 C C . PRO A 1 258 ? 11.647 -2.429 16.281 1.00 95.44 258 PRO A C 1
ATOM 1985 O O . PRO A 1 258 ? 11.639 -1.202 16.244 1.00 95.44 258 PRO A O 1
ATOM 1988 N N . VAL A 1 259 ? 10.550 -3.119 16.595 1.00 95.62 259 VAL A N 1
ATOM 1989 C CA . VAL A 1 259 ? 9.296 -2.502 17.035 1.00 95.62 259 VAL A CA 1
ATOM 1990 C C . VAL A 1 259 ? 9.262 -2.352 18.554 1.00 95.62 259 VAL A C 1
ATOM 1992 O O . VAL A 1 259 ? 9.848 -3.143 19.301 1.00 95.62 259 VAL A O 1
ATOM 1995 N N . ALA A 1 260 ? 8.537 -1.343 19.032 1.00 95.56 260 ALA A N 1
ATOM 1996 C CA . ALA A 1 260 ? 8.330 -1.149 20.460 1.00 95.56 260 ALA A CA 1
ATOM 1997 C C . ALA A 1 260 ? 7.591 -2.343 21.094 1.00 95.56 260 ALA A C 1
ATOM 1999 O O . ALA A 1 260 ? 6.741 -2.972 20.463 1.00 95.56 260 ALA A O 1
ATOM 2000 N N . LEU A 1 261 ? 7.879 -2.627 22.371 1.00 96.38 261 LEU A N 1
ATOM 2001 C CA . LEU A 1 261 ? 7.311 -3.783 23.079 1.00 96.38 261 LEU A CA 1
ATOM 2002 C C . LEU A 1 261 ? 5.775 -3.790 23.064 1.00 96.38 261 LEU A C 1
ATOM 2004 O O . LEU A 1 261 ? 5.184 -4.829 22.810 1.00 96.38 261 LEU A O 1
ATOM 2008 N N . TRP A 1 262 ? 5.140 -2.633 23.260 1.00 96.69 262 TRP A N 1
ATOM 2009 C CA . TRP A 1 262 ? 3.678 -2.522 23.247 1.00 96.69 262 TRP A CA 1
ATOM 2010 C C . TRP A 1 262 ? 3.070 -2.866 21.878 1.00 96.69 262 TRP A C 1
ATOM 2012 O O . TRP A 1 262 ? 1.976 -3.416 21.820 1.00 96.69 262 TRP A O 1
ATOM 2022 N N . LEU A 1 263 ? 3.771 -2.572 20.774 1.00 97.12 263 LEU A N 1
ATOM 2023 C CA . LEU A 1 263 ? 3.306 -2.911 19.428 1.00 97.12 263 LEU A CA 1
ATOM 2024 C C . LEU A 1 263 ? 3.489 -4.406 19.175 1.00 97.12 263 LEU A C 1
ATOM 2026 O O . LEU A 1 263 ? 2.613 -5.055 18.620 1.00 97.12 263 LEU A O 1
ATOM 2030 N N . ARG A 1 264 ? 4.606 -4.971 19.648 1.00 97.06 264 ARG A N 1
ATOM 2031 C CA . ARG A 1 264 ? 4.844 -6.417 19.622 1.00 97.06 264 ARG A CA 1
ATOM 2032 C C . ARG A 1 264 ? 3.773 -7.188 20.396 1.00 97.06 264 ARG A C 1
ATOM 2034 O O . ARG A 1 264 ? 3.339 -8.225 19.917 1.00 97.06 264 ARG A O 1
ATOM 2041 N N . GLU A 1 265 ? 3.364 -6.688 21.560 1.00 96.88 265 GLU A N 1
ATOM 2042 C CA . GLU A 1 265 ? 2.271 -7.258 22.360 1.00 96.88 265 GLU A CA 1
ATOM 2043 C C . GLU A 1 265 ? 0.926 -7.149 21.627 1.00 96.88 265 GLU A C 1
ATOM 2045 O O . GLU A 1 265 ? 0.181 -8.122 21.577 1.00 96.88 265 GLU A O 1
ATOM 2050 N N . ALA A 1 266 ? 0.632 -6.005 20.999 1.00 97.19 266 ALA A N 1
ATOM 2051 C CA . ALA A 1 266 ? -0.586 -5.832 20.202 1.00 97.19 266 ALA A CA 1
ATOM 2052 C C . ALA A 1 266 ? -0.632 -6.751 18.964 1.00 97.19 266 ALA A C 1
ATOM 2054 O O . ALA A 1 266 ? -1.708 -7.161 18.547 1.00 97.19 266 ALA A O 1
ATOM 2055 N N . LEU A 1 267 ? 0.528 -7.084 18.394 1.00 97.12 267 LEU A N 1
ATOM 2056 C CA . LEU A 1 267 ? 0.681 -7.958 17.226 1.00 97.12 267 LEU A CA 1
ATOM 2057 C C . LEU A 1 267 ? 0.950 -9.426 17.599 1.00 97.12 267 LEU A C 1
ATOM 2059 O O . LEU A 1 267 ? 1.359 -10.219 16.744 1.00 97.12 267 LEU A O 1
ATOM 2063 N N . GLU A 1 268 ? 0.777 -9.815 18.863 1.00 95.25 268 GLU A N 1
ATOM 2064 C CA . GLU A 1 268 ? 1.031 -11.188 19.289 1.00 95.25 268 GLU A CA 1
ATOM 2065 C C . GLU A 1 268 ? 0.087 -12.169 18.571 1.00 95.25 268 GLU A C 1
ATOM 2067 O O . GLU A 1 268 ? -1.132 -12.116 18.699 1.00 95.25 268 GLU A O 1
ATOM 2072 N N . GLY A 1 269 ? 0.665 -13.098 17.805 1.00 94.19 269 GLY A N 1
ATOM 2073 C CA . GLY A 1 269 ? -0.103 -14.060 17.010 1.00 94.19 269 GLY A CA 1
ATOM 2074 C C . GLY A 1 269 ? -0.655 -13.502 15.694 1.00 94.19 269 GLY A C 1
ATOM 2075 O O . GLY A 1 269 ? -1.349 -14.234 14.985 1.00 94.19 269 GLY A O 1
ATOM 2076 N N . ALA A 1 270 ? -0.331 -12.256 15.335 1.00 96.62 270 ALA A N 1
ATOM 2077 C CA . ALA A 1 270 ? -0.660 -11.703 14.030 1.00 96.62 270 ALA A CA 1
ATOM 2078 C C . ALA A 1 270 ? 0.009 -12.509 12.905 1.00 96.62 270 ALA A C 1
ATOM 2080 O O . ALA A 1 270 ? 1.203 -12.825 12.952 1.00 96.62 270 ALA A O 1
ATOM 2081 N N . VAL A 1 271 ? -0.783 -12.821 11.881 1.00 95.88 271 VAL A N 1
ATOM 2082 C CA . VAL A 1 271 ? -0.302 -13.369 10.613 1.00 95.88 271 VAL A CA 1
ATOM 2083 C C . VAL A 1 271 ? -0.257 -12.227 9.614 1.00 95.88 271 VAL A C 1
ATOM 2085 O O . VAL A 1 271 ? -1.228 -11.482 9.470 1.00 95.88 271 VAL A O 1
ATOM 2088 N N . PHE A 1 272 ? 0.877 -12.100 8.942 1.00 96.00 272 PHE A N 1
ATOM 2089 C CA . PHE A 1 272 ? 1.112 -11.075 7.941 1.00 96.00 272 PHE A CA 1
ATOM 2090 C C . PHE A 1 272 ? 1.100 -11.685 6.544 1.00 96.00 272 PHE A C 1
ATOM 2092 O O . PHE A 1 272 ? 1.557 -12.815 6.356 1.00 96.00 272 PHE A O 1
ATOM 2099 N N . SER A 1 273 ? 0.627 -10.927 5.563 1.00 90.00 273 SER A N 1
ATOM 2100 C CA . SER A 1 273 ? 1.033 -11.102 4.170 1.00 90.00 273 SER A CA 1
ATOM 2101 C C . SER A 1 273 ? 2.323 -10.317 3.907 1.00 90.00 273 SER A C 1
ATOM 2103 O O . SER A 1 273 ? 2.822 -9.600 4.780 1.00 90.00 273 SER A O 1
ATOM 2105 N N . GLY A 1 274 ? 2.884 -10.466 2.704 1.00 81.00 274 GLY A N 1
ATOM 2106 C CA . GLY A 1 274 ? 3.925 -9.547 2.247 1.00 81.00 274 GLY A CA 1
ATOM 2107 C C . GLY A 1 274 ? 3.416 -8.096 2.229 1.00 81.00 274 GLY A C 1
ATOM 2108 O O . GLY A 1 274 ? 2.198 -7.889 2.290 1.00 81.00 274 GLY A O 1
ATOM 2109 N N . PRO A 1 275 ? 4.327 -7.110 2.177 1.00 84.44 275 PRO A N 1
ATOM 2110 C CA . PRO A 1 275 ? 3.944 -5.720 1.967 1.00 84.44 275 PRO A CA 1
ATOM 2111 C C . PRO A 1 275 ? 3.140 -5.582 0.666 1.00 84.44 275 PRO A C 1
ATOM 2113 O O . PRO A 1 275 ? 3.476 -6.216 -0.336 1.00 84.44 275 PRO A O 1
ATOM 2116 N N . GLU A 1 276 ? 2.070 -4.792 0.713 1.00 80.62 276 GLU A N 1
ATOM 2117 C CA . GLU A 1 276 ? 1.227 -4.474 -0.447 1.00 80.62 276 GLU A CA 1
ATOM 2118 C C . GLU A 1 276 ? 1.840 -3.333 -1.269 1.00 80.62 276 GLU A C 1
ATOM 2120 O O . GLU A 1 276 ? 1.788 -3.332 -2.497 1.00 80.62 276 GLU A O 1
ATOM 2125 N N . GLY A 1 277 ? 2.440 -2.364 -0.575 1.00 83.50 277 GLY A N 1
ATOM 2126 C CA . GLY A 1 277 ? 3.053 -1.188 -1.175 1.00 83.50 277 GLY A CA 1
ATOM 2127 C C . GLY A 1 277 ? 4.560 -1.330 -1.407 1.00 83.50 277 GLY A C 1
ATOM 2128 O O . GLY A 1 277 ? 5.186 -2.291 -0.945 1.00 83.50 277 GLY A O 1
ATOM 2129 N N . PRO A 1 278 ? 5.179 -0.356 -2.100 1.00 85.44 278 PRO A N 1
ATOM 2130 C CA . PRO A 1 278 ? 6.631 -0.234 -2.137 1.00 85.44 278 PRO A CA 1
ATOM 2131 C C . PRO A 1 278 ? 7.196 0.028 -0.733 1.00 85.44 278 PRO A C 1
ATOM 2133 O O . PRO A 1 278 ? 6.469 0.291 0.226 1.00 85.44 278 PRO A O 1
ATOM 2136 N N . TRP A 1 279 ? 8.523 0.004 -0.606 1.00 91.25 279 TRP A N 1
ATOM 2137 C CA . TRP A 1 279 ? 9.178 0.594 0.566 1.00 91.25 279 TRP A CA 1
ATOM 2138 C C . TRP A 1 279 ? 8.624 2.019 0.801 1.00 91.25 279 TRP A C 1
ATOM 2140 O O . TRP A 1 279 ? 8.411 2.718 -0.186 1.00 91.25 279 TRP A O 1
ATOM 2150 N N . PRO A 1 280 ? 8.374 2.453 2.054 1.00 95.00 280 PRO A N 1
ATOM 2151 C CA . PRO A 1 280 ? 8.705 1.806 3.328 1.00 95.00 280 PRO A CA 1
ATOM 2152 C C . PRO A 1 280 ? 7.574 0.935 3.924 1.00 95.00 280 PRO A C 1
ATOM 2154 O O . PRO A 1 280 ? 7.542 0.727 5.143 1.00 95.00 280 PRO A O 1
ATOM 2157 N N . ASN A 1 281 ? 6.644 0.418 3.111 1.00 94.56 281 ASN A N 1
ATOM 2158 C CA . ASN A 1 281 ? 5.673 -0.583 3.558 1.00 94.56 281 ASN A CA 1
ATOM 2159 C C . ASN A 1 281 ? 6.394 -1.876 3.943 1.00 94.56 281 ASN A C 1
ATOM 2161 O O . ASN A 1 281 ? 7.206 -2.393 3.176 1.00 94.56 281 ASN A O 1
ATOM 2165 N N . TRP A 1 282 ? 6.106 -2.415 5.126 1.00 94.50 282 TRP A N 1
ATOM 2166 C CA . TRP A 1 282 ? 6.841 -3.577 5.641 1.00 94.50 282 TRP A CA 1
ATOM 2167 C C . TRP A 1 282 ? 5.957 -4.757 6.035 1.00 94.50 282 TRP A C 1
ATOM 2169 O O . TRP A 1 282 ? 6.477 -5.847 6.275 1.00 94.50 282 TRP A O 1
ATOM 2179 N N . GLY A 1 283 ? 4.637 -4.588 6.081 1.00 93.38 283 GLY A N 1
ATOM 2180 C CA . GLY A 1 283 ? 3.731 -5.698 6.340 1.00 93.38 283 GLY A CA 1
ATOM 2181 C C . GLY A 1 283 ? 2.269 -5.308 6.239 1.00 93.38 283 GLY A C 1
ATOM 2182 O O . GLY A 1 283 ? 1.915 -4.152 6.445 1.00 93.38 283 GLY A O 1
ATOM 2183 N N . ARG A 1 284 ? 1.421 -6.301 5.972 1.00 95.38 284 ARG A N 1
ATOM 2184 C CA . ARG A 1 284 ? -0.037 -6.167 5.976 1.00 95.38 284 ARG A CA 1
ATOM 2185 C C . ARG A 1 284 ? -0.658 -7.270 6.820 1.00 95.38 284 ARG A C 1
ATOM 2187 O O . ARG A 1 284 ? -0.175 -8.403 6.807 1.00 95.38 284 ARG A O 1
ATOM 2194 N N . THR A 1 285 ? -1.682 -6.951 7.603 1.00 96.12 285 THR A N 1
ATOM 2195 C CA . THR A 1 285 ? -2.341 -7.919 8.483 1.00 96.12 285 THR A CA 1
ATOM 2196 C C . THR A 1 285 ? -3.816 -7.599 8.687 1.00 96.12 285 THR A C 1
ATOM 2198 O O . THR A 1 285 ? -4.200 -6.441 8.803 1.00 96.12 285 THR A O 1
ATOM 2201 N N . CYS A 1 286 ? -4.619 -8.654 8.827 1.00 94.94 286 CYS A N 1
ATOM 2202 C CA . CYS A 1 286 ? -6.022 -8.593 9.241 1.00 94.94 286 CYS A CA 1
ATOM 2203 C C . CYS A 1 286 ? -6.197 -8.981 10.721 1.00 94.94 286 CYS A C 1
ATOM 2205 O O . CYS A 1 286 ? -7.247 -9.484 11.120 1.00 94.94 286 CYS A O 1
ATOM 2207 N N . HIS A 1 287 ? -5.145 -8.868 11.540 1.00 95.75 287 HIS A N 1
ATOM 2208 C CA . HIS A 1 287 ? -5.219 -9.225 12.955 1.00 95.75 287 HIS A CA 1
ATOM 2209 C C . HIS A 1 287 ? -6.173 -8.288 13.718 1.00 95.75 287 HIS A C 1
ATOM 2211 O O . HIS A 1 287 ? -6.248 -7.095 13.429 1.00 95.75 287 HIS A O 1
ATOM 2217 N N . ALA A 1 288 ? -6.886 -8.818 14.718 1.00 95.31 288 ALA A N 1
ATOM 2218 C CA . ALA A 1 288 ? -7.919 -8.105 15.481 1.00 95.31 288 ALA A CA 1
ATOM 2219 C C . ALA A 1 288 ? -7.338 -7.122 16.523 1.00 95.31 288 ALA A C 1
ATOM 2221 O O . ALA A 1 288 ? -7.665 -7.168 17.712 1.00 95.31 288 ALA A O 1
ATOM 2222 N N . VAL A 1 289 ? -6.452 -6.232 16.077 1.00 96.56 289 VAL A N 1
ATOM 2223 C CA . VAL A 1 289 ? -5.895 -5.142 16.881 1.00 96.56 289 VAL A CA 1
ATOM 2224 C C . VAL A 1 289 ? -6.925 -4.025 17.016 1.00 96.56 289 VAL A C 1
ATOM 2226 O O . VAL A 1 289 ? -7.615 -3.665 16.064 1.00 96.56 289 VAL A O 1
ATOM 2229 N N . ASP A 1 290 ? -6.996 -3.425 18.204 1.00 96.19 290 ASP A N 1
ATOM 2230 C CA . ASP A 1 290 ? -7.733 -2.180 18.412 1.00 96.19 290 ASP A CA 1
ATOM 2231 C C . ASP A 1 290 ? -6.968 -0.973 17.854 1.00 96.19 290 ASP A C 1
ATOM 2233 O O . ASP A 1 290 ? -6.417 -0.185 18.620 1.00 96.19 290 ASP A O 1
ATOM 2237 N N . TRP A 1 291 ? -6.869 -0.847 16.528 1.00 97.69 291 TRP A N 1
ATOM 2238 C CA . TRP A 1 291 ? -6.075 0.218 15.904 1.00 97.69 291 TRP A CA 1
ATOM 2239 C C . TRP A 1 291 ? -6.473 1.629 16.363 1.00 97.69 291 TRP A C 1
ATOM 2241 O O . TRP A 1 291 ? -5.567 2.367 16.762 1.00 97.69 291 TRP A O 1
ATOM 2251 N N . PRO A 1 292 ? -7.772 2.007 16.418 1.00 97.94 292 PRO A N 1
ATOM 2252 C CA . PRO A 1 292 ? -8.169 3.312 16.943 1.00 97.94 292 PRO A CA 1
ATOM 2253 C C . PRO A 1 292 ? -7.710 3.543 18.381 1.00 97.94 292 PRO A C 1
ATOM 2255 O O . PRO A 1 292 ? -7.031 4.532 18.662 1.00 97.94 292 PRO A O 1
ATOM 2258 N N . GLY A 1 293 ? -7.989 2.594 19.280 1.00 97.31 293 GLY A N 1
ATOM 2259 C CA . GLY A 1 293 ? -7.579 2.702 20.677 1.00 97.31 293 GLY A CA 1
ATOM 2260 C C . GLY A 1 293 ? -6.058 2.732 20.854 1.00 97.31 293 GLY A C 1
ATOM 2261 O O . GLY A 1 293 ? -5.554 3.422 21.742 1.00 97.31 293 GLY A O 1
ATOM 2262 N N . LEU A 1 294 ? -5.306 2.015 20.015 1.00 97.62 294 LEU A N 1
ATOM 2263 C CA . LEU A 1 294 ? -3.846 1.974 20.070 1.00 97.62 294 LEU A CA 1
ATOM 2264 C C . LEU A 1 294 ? -3.216 3.292 19.603 1.00 97.62 294 LEU A C 1
ATOM 2266 O O . LEU A 1 294 ? -2.292 3.783 20.256 1.00 97.62 294 LEU A O 1
ATOM 2270 N N . ILE A 1 295 ? -3.744 3.886 18.528 1.00 98.25 295 ILE A N 1
ATOM 2271 C CA . ILE A 1 295 ? -3.335 5.205 18.023 1.00 98.25 295 ILE A CA 1
ATOM 2272 C C . ILE A 1 295 ? -3.633 6.291 19.062 1.00 98.25 295 ILE A C 1
ATOM 2274 O O . ILE A 1 295 ? -2.750 7.084 19.383 1.00 98.25 295 ILE A O 1
ATOM 2278 N N . GLU A 1 296 ? -4.821 6.287 19.675 1.00 97.75 296 GLU A N 1
ATOM 2279 C CA . GLU A 1 296 ? -5.163 7.236 20.747 1.00 97.75 296 GLU A CA 1
ATOM 2280 C C . GLU A 1 296 ? -4.216 7.135 21.954 1.00 97.75 296 GLU A C 1
ATOM 2282 O O . GLU A 1 296 ? -3.869 8.140 22.578 1.00 97.75 296 GLU A O 1
ATOM 2287 N N . GLN A 1 297 ? -3.768 5.923 22.290 1.00 98.00 297 GLN A N 1
ATOM 2288 C CA . GLN A 1 297 ? -2.845 5.687 23.402 1.00 98.00 297 GLN A CA 1
ATOM 2289 C C . GLN A 1 297 ? -1.392 6.056 23.077 1.00 98.00 297 GLN A C 1
ATOM 2291 O O . GLN A 1 297 ? -0.608 6.301 24.004 1.00 98.00 297 GLN A O 1
ATOM 2296 N N . ARG A 1 298 ? -1.001 6.036 21.795 1.00 97.62 298 ARG A N 1
ATOM 2297 C CA . ARG A 1 298 ? 0.394 6.156 21.331 1.00 97.62 298 ARG A CA 1
ATOM 2298 C C . ARG A 1 298 ? 0.564 7.105 20.125 1.00 97.62 298 ARG A C 1
ATOM 2300 O O . ARG A 1 298 ? 1.305 6.750 19.209 1.00 97.62 298 ARG A O 1
ATOM 2307 N N . PRO A 1 299 ? 0.004 8.328 20.133 1.00 96.44 299 PRO A N 1
ATOM 2308 C CA . PRO A 1 299 ? -0.005 9.201 18.950 1.00 96.44 299 PRO A CA 1
ATOM 2309 C C . PRO A 1 299 ? 1.395 9.654 18.495 1.00 96.44 299 PRO A C 1
ATOM 2311 O O . PRO A 1 299 ? 1.606 9.972 17.329 1.00 96.44 299 PRO A O 1
ATOM 2314 N N . ASP A 1 300 ? 2.376 9.654 19.403 1.00 96.56 300 ASP A N 1
ATOM 2315 C CA . ASP A 1 300 ? 3.764 10.019 19.091 1.00 96.56 300 ASP A CA 1
ATOM 2316 C C . ASP A 1 300 ? 4.556 8.883 18.415 1.00 96.56 300 ASP A C 1
ATOM 2318 O O . ASP A 1 300 ? 5.699 9.091 18.020 1.00 96.56 300 ASP A O 1
ATOM 2322 N N . ALA A 1 301 ? 3.992 7.673 18.319 1.00 96.88 301 ALA A N 1
ATOM 2323 C CA . ALA A 1 301 ? 4.670 6.486 17.786 1.00 96.88 301 ALA A CA 1
ATOM 2324 C C . ALA A 1 301 ? 3.851 5.720 16.734 1.00 96.88 301 ALA A C 1
ATOM 2326 O O . ALA A 1 301 ? 4.437 4.994 15.932 1.00 96.88 301 ALA A O 1
ATOM 2327 N N . LEU A 1 302 ? 2.523 5.866 16.747 1.00 98.12 302 LEU A N 1
ATOM 2328 C CA . LEU A 1 302 ? 1.586 5.215 15.839 1.00 98.12 302 LEU A CA 1
ATOM 2329 C C . LEU A 1 302 ? 0.526 6.220 15.397 1.00 98.12 302 LEU A C 1
ATOM 2331 O O . LEU A 1 302 ? -0.123 6.837 16.243 1.00 98.12 302 LEU A O 1
ATOM 2335 N N . VAL A 1 303 ? 0.340 6.369 14.092 1.00 98.12 303 VAL A N 1
ATOM 2336 C CA . VAL A 1 303 ? -0.630 7.306 13.511 1.00 98.12 303 VAL A CA 1
ATOM 2337 C C . VAL A 1 303 ? -1.336 6.684 12.308 1.00 98.12 303 VAL A C 1
ATOM 2339 O O . VAL A 1 303 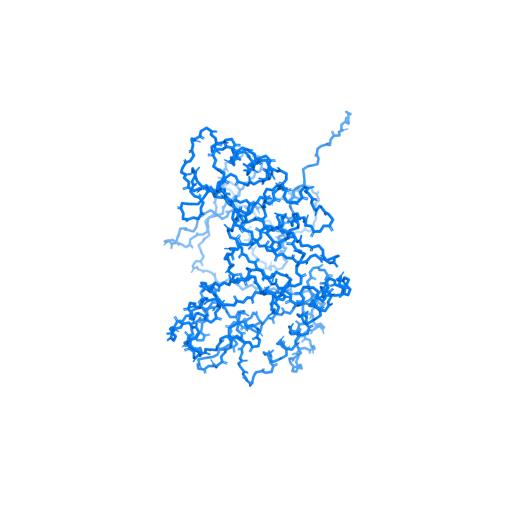? -0.806 5.743 11.725 1.00 98.12 303 VAL A O 1
ATOM 2342 N N . PRO A 1 304 ? -2.522 7.169 11.920 1.00 97.69 304 PRO A N 1
ATOM 2343 C CA . PRO A 1 304 ? -3.096 6.815 10.627 1.00 97.69 304 PRO A CA 1
ATOM 2344 C C . PRO A 1 304 ? -2.246 7.363 9.476 1.00 97.69 304 PRO A C 1
ATOM 2346 O O . PRO A 1 304 ? -1.657 8.444 9.586 1.00 97.69 304 PRO A O 1
ATOM 2349 N N . ASP A 1 305 ? -2.217 6.635 8.367 1.00 96.31 305 ASP A N 1
ATOM 2350 C CA . ASP A 1 305 ? -1.629 7.105 7.119 1.00 96.31 305 ASP A CA 1
ATOM 2351 C C . ASP A 1 305 ? -2.637 7.969 6.347 1.00 96.31 305 ASP A C 1
ATOM 2353 O O . ASP A 1 305 ? -3.441 7.498 5.544 1.00 96.31 305 ASP A O 1
ATOM 2357 N N . HIS A 1 306 ? -2.660 9.263 6.665 1.00 94.00 306 HIS A N 1
ATOM 2358 C CA . HIS A 1 306 ? -3.600 10.194 6.042 1.00 94.00 306 HIS A CA 1
ATOM 2359 C C . HIS A 1 306 ? -3.338 10.398 4.545 1.00 94.00 306 HIS A C 1
ATOM 2361 O O . HIS A 1 306 ? -4.287 10.662 3.805 1.00 94.00 306 HIS A O 1
ATOM 2367 N N . ASP A 1 307 ? -2.082 10.294 4.109 1.00 90.69 307 ASP A N 1
ATOM 2368 C CA . ASP A 1 307 ? -1.703 10.544 2.720 1.00 90.69 307 ASP A CA 1
ATOM 2369 C C . ASP A 1 307 ? -2.109 9.368 1.827 1.00 90.69 307 ASP A C 1
ATOM 2371 O O . ASP A 1 307 ? -2.642 9.596 0.735 1.00 90.69 307 ASP A O 1
ATOM 2375 N N . MET A 1 308 ? -1.954 8.130 2.311 1.00 90.50 308 MET A N 1
ATOM 2376 C CA . MET A 1 308 ? -2.463 6.935 1.629 1.00 90.50 308 MET A CA 1
ATOM 2377 C C . MET A 1 308 ? -3.988 6.967 1.508 1.00 90.50 308 MET A C 1
ATOM 2379 O O . MET A 1 308 ? -4.508 6.937 0.390 1.00 90.50 308 MET A O 1
ATOM 2383 N N . LEU A 1 309 ? -4.700 7.213 2.616 1.00 92.50 309 LEU A N 1
ATOM 2384 C CA . LEU A 1 309 ? -6.159 7.360 2.605 1.00 92.50 309 LEU A CA 1
ATOM 2385 C C . LEU A 1 309 ? -6.631 8.444 1.626 1.00 92.50 309 LEU A C 1
ATOM 2387 O O . LEU A 1 309 ? -7.602 8.250 0.897 1.00 92.50 309 LEU A O 1
ATOM 2391 N N . ALA A 1 310 ? -5.954 9.593 1.573 1.00 89.94 310 ALA A N 1
ATOM 2392 C CA . ALA A 1 310 ? -6.310 10.660 0.642 1.00 89.94 310 ALA A CA 1
ATOM 2393 C C . ALA A 1 310 ? -6.038 10.276 -0.823 1.00 89.94 310 ALA A C 1
ATOM 2395 O O . ALA A 1 310 ? -6.846 10.585 -1.704 1.00 89.94 310 ALA A O 1
ATOM 2396 N N . THR A 1 311 ? -4.919 9.602 -1.089 1.00 87.81 311 THR A N 1
ATOM 2397 C CA . THR A 1 311 ? -4.497 9.205 -2.441 1.00 87.81 311 THR A CA 1
ATOM 2398 C C . THR A 1 311 ? -5.369 8.084 -3.007 1.00 87.81 311 THR A C 1
ATOM 2400 O O . THR A 1 311 ? -5.654 8.079 -4.204 1.00 87.81 311 THR A O 1
ATOM 2403 N N . ASN A 1 312 ? -5.871 7.197 -2.147 1.00 87.25 312 ASN A N 1
ATOM 2404 C CA . ASN A 1 312 ? -6.715 6.061 -2.518 1.00 87.25 312 ASN A CA 1
ATOM 2405 C C . ASN A 1 312 ? -8.219 6.332 -2.364 1.00 87.25 312 ASN A C 1
ATOM 2407 O O . ASN A 1 312 ? -9.015 5.402 -2.232 1.00 87.25 312 ASN A O 1
ATOM 2411 N N . PHE A 1 313 ? -8.645 7.600 -2.396 1.00 91.00 313 PHE A N 1
ATOM 2412 C CA . PHE A 1 313 ? -10.063 7.986 -2.303 1.00 91.00 313 PHE A CA 1
ATOM 2413 C C . PHE A 1 313 ? -10.780 7.373 -1.082 1.00 91.00 313 PHE A C 1
ATOM 2415 O O . PHE A 1 313 ? -11.931 6.910 -1.163 1.00 91.00 313 PHE A O 1
ATOM 2422 N N . GLY A 1 314 ? -10.067 7.319 0.039 1.00 93.00 314 GLY A N 1
ATOM 2423 C CA . GLY A 1 314 ? -10.536 6.746 1.284 1.00 93.00 314 GLY A CA 1
ATOM 2424 C C . GLY A 1 314 ? -11.398 7.693 2.116 1.00 93.00 314 GLY A C 1
ATOM 2425 O O . GLY A 1 314 ? -11.464 8.902 1.879 1.00 93.00 314 GLY A O 1
ATOM 2426 N N . ALA A 1 315 ? -12.085 7.126 3.110 1.00 96.62 315 ALA A N 1
ATOM 2427 C CA . ALA A 1 315 ? -12.730 7.914 4.158 1.00 96.62 315 ALA A CA 1
ATOM 2428 C C . ALA A 1 315 ? -11.684 8.581 5.067 1.00 96.62 315 ALA A C 1
ATOM 2430 O O . ALA A 1 315 ? -10.573 8.082 5.240 1.00 96.62 315 ALA A O 1
ATOM 2431 N N . THR A 1 316 ? -12.060 9.675 5.732 1.00 97.81 316 THR A N 1
ATOM 2432 C CA . THR A 1 316 ? -11.229 10.231 6.805 1.00 97.81 316 THR A CA 1
ATOM 2433 C C . THR A 1 316 ? -11.029 9.216 7.928 1.00 97.81 316 THR A C 1
ATOM 2435 O O . THR A 1 316 ? -11.950 8.479 8.299 1.00 97.81 316 THR A O 1
ATOM 2438 N N . TRP A 1 317 ? -9.836 9.232 8.527 1.00 97.88 317 TRP A N 1
ATOM 2439 C CA . TRP A 1 317 ? -9.502 8.370 9.658 1.00 97.88 317 TRP A CA 1
ATOM 2440 C C . TRP A 1 317 ? -10.516 8.473 10.802 1.00 97.88 317 TRP A C 1
ATOM 2442 O O . TRP A 1 317 ? -10.906 7.456 11.364 1.00 97.88 317 TRP A O 1
ATOM 2452 N N . GLU A 1 318 ? -10.993 9.675 11.133 1.00 98.12 318 GLU A N 1
ATOM 2453 C CA . GLU A 1 318 ? -11.965 9.878 12.212 1.00 98.12 318 GLU A CA 1
ATOM 2454 C C . GLU A 1 318 ? -13.266 9.109 11.952 1.00 98.12 318 GLU A C 1
ATOM 2456 O O . GLU A 1 318 ? -13.817 8.493 12.864 1.00 98.12 318 GLU A O 1
ATOM 2461 N N . SER A 1 319 ? -13.723 9.096 10.698 1.00 98.44 319 SER A N 1
ATOM 2462 C CA . SER A 1 319 ? -14.934 8.377 10.297 1.00 98.44 319 SER A CA 1
ATOM 2463 C C . SER A 1 319 ? -14.717 6.865 10.328 1.00 98.44 319 SER A C 1
ATOM 2465 O O . SER A 1 319 ? -15.594 6.129 10.779 1.00 98.44 319 SER A O 1
ATOM 2467 N N . ILE A 1 320 ? -13.535 6.398 9.906 1.00 98.56 320 ILE A N 1
ATOM 2468 C CA . ILE A 1 320 ? -13.134 4.984 9.978 1.00 98.56 320 ILE A CA 1
ATOM 2469 C C . ILE A 1 320 ? -13.070 4.521 11.438 1.00 98.56 320 ILE A C 1
ATOM 2471 O O . ILE A 1 320 ? -13.647 3.493 11.791 1.00 98.56 320 ILE A O 1
ATOM 2475 N N . ALA A 1 321 ? -12.411 5.291 12.304 1.00 98.50 321 ALA A N 1
ATOM 2476 C CA . ALA A 1 321 ? -12.271 4.996 13.723 1.00 98.50 321 ALA A CA 1
ATOM 2477 C C . ALA A 1 321 ? -13.633 4.952 14.434 1.00 98.50 321 ALA A C 1
ATOM 2479 O O . ALA A 1 321 ? -13.887 4.027 15.212 1.00 98.50 321 ALA A O 1
ATOM 2480 N N . GLU A 1 322 ? -14.530 5.903 14.144 1.00 98.62 322 GLU A N 1
ATOM 2481 C CA . GLU A 1 322 ? -15.892 5.914 14.688 1.00 98.62 322 GLU A CA 1
ATOM 24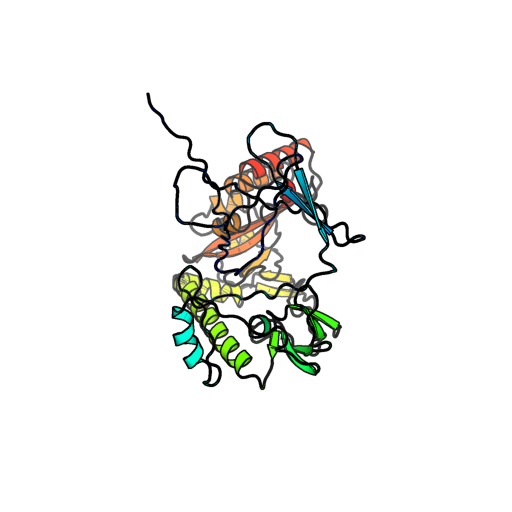82 C C . GLU A 1 322 ? -16.696 4.697 14.209 1.00 98.62 322 GLU A C 1
ATOM 2484 O O . GLU A 1 322 ? -17.298 3.992 15.024 1.00 98.62 322 GLU A O 1
ATOM 2489 N N . ALA A 1 323 ? -16.665 4.408 12.906 1.00 98.50 323 ALA A N 1
ATOM 2490 C CA . ALA A 1 323 ? -17.358 3.272 12.311 1.00 98.50 323 ALA A CA 1
ATOM 2491 C C . ALA A 1 323 ? -16.876 1.928 12.879 1.00 98.50 323 ALA A C 1
ATOM 2493 O O . ALA A 1 323 ? -17.690 1.093 13.285 1.00 98.50 323 ALA A O 1
ATOM 2494 N N . PHE A 1 324 ? -15.561 1.735 12.973 1.00 98.38 324 PHE A N 1
ATOM 2495 C CA . PHE A 1 324 ? -14.975 0.514 13.514 1.00 98.38 324 PHE A CA 1
ATOM 2496 C C . PHE A 1 324 ? -15.274 0.354 15.009 1.00 98.38 324 PHE A C 1
ATOM 2498 O O . PHE A 1 324 ? -15.678 -0.720 15.455 1.00 98.38 324 PHE A O 1
ATOM 2505 N N . THR A 1 325 ? -15.172 1.435 15.788 1.00 97.75 325 THR A N 1
ATOM 2506 C CA . THR A 1 325 ? -15.549 1.426 17.211 1.00 97.75 325 THR A CA 1
ATOM 2507 C C . THR A 1 325 ? -17.018 1.045 17.387 1.00 97.75 325 THR A C 1
ATOM 2509 O O . THR A 1 325 ? -17.352 0.237 18.256 1.00 97.75 325 THR A O 1
ATOM 2512 N N . LEU A 1 326 ? -17.901 1.583 16.539 1.00 97.81 326 LEU A N 1
ATOM 2513 C CA . LEU A 1 326 ? -19.322 1.255 16.543 1.00 97.81 326 LEU A CA 1
ATOM 2514 C C . LEU A 1 326 ? -19.557 -0.230 16.224 1.00 97.81 326 LEU A C 1
ATOM 2516 O O . LEU A 1 326 ? -20.310 -0.886 16.948 1.00 97.81 326 LEU A O 1
ATOM 2520 N N . LEU A 1 327 ? -18.888 -0.778 15.206 1.00 97.62 327 LEU A N 1
ATOM 2521 C CA . LEU A 1 327 ? -18.953 -2.203 14.868 1.00 97.62 327 LEU A CA 1
ATOM 2522 C C . LEU A 1 327 ? -18.534 -3.085 16.055 1.00 97.62 327 LEU A C 1
ATOM 2524 O O . LEU A 1 327 ? -19.236 -4.034 16.415 1.00 97.62 327 LEU A O 1
ATOM 2528 N N . ARG A 1 328 ? -17.443 -2.725 16.737 1.00 96.81 328 ARG A N 1
ATOM 2529 C CA . ARG A 1 328 ? -16.919 -3.491 17.878 1.00 96.81 328 ARG A CA 1
ATOM 2530 C C . ARG A 1 328 ? -17.830 -3.529 19.101 1.00 96.81 328 ARG A C 1
ATOM 2532 O O . ARG A 1 328 ? -17.673 -4.405 19.950 1.00 96.81 328 ARG A O 1
ATOM 2539 N N . THR A 1 329 ? -18.823 -2.640 19.189 1.00 96.00 329 THR A N 1
ATOM 2540 C CA . THR A 1 329 ? -19.842 -2.718 20.252 1.00 96.00 329 THR A CA 1
ATOM 2541 C C . THR A 1 329 ? -20.718 -3.965 20.142 1.00 96.00 329 THR A C 1
ATOM 2543 O O . THR A 1 329 ? -21.238 -4.435 21.158 1.00 96.00 329 THR A O 1
ATOM 2546 N N . VAL A 1 330 ? -20.874 -4.511 18.931 1.00 96.50 330 VAL A N 1
ATOM 2547 C CA . VAL A 1 330 ? -21.619 -5.749 18.687 1.00 96.50 330 VAL A CA 1
ATOM 2548 C C . VAL A 1 330 ? -20.706 -6.907 18.320 1.00 96.50 330 VAL A C 1
ATOM 2550 O O . VAL A 1 330 ? -21.067 -8.041 18.610 1.00 96.50 330 VAL A O 1
ATOM 2553 N N . ASP A 1 331 ? -19.539 -6.666 17.733 1.00 97.00 331 ASP A N 1
ATOM 2554 C CA . ASP A 1 331 ? -18.580 -7.710 17.377 1.00 97.00 331 ASP A CA 1
ATOM 2555 C C . ASP A 1 331 ? -17.174 -7.397 17.916 1.00 97.00 331 ASP A C 1
ATOM 2557 O O . ASP A 1 331 ? -16.375 -6.756 17.234 1.00 97.00 331 ASP A O 1
ATOM 2561 N N . PRO A 1 332 ? -16.852 -7.830 19.149 1.00 94.94 332 PRO A N 1
ATOM 2562 C CA . PRO A 1 332 ? -15.558 -7.547 19.770 1.00 94.94 332 PRO A CA 1
ATOM 2563 C C . PRO A 1 332 ? -14.343 -8.063 18.986 1.00 94.94 332 PRO A C 1
ATOM 2565 O O . PRO A 1 332 ? -13.256 -7.498 19.150 1.00 94.94 332 PRO A O 1
ATOM 2568 N N . ASP A 1 333 ? -14.548 -9.092 18.155 1.00 95.12 333 ASP A N 1
ATOM 2569 C CA . ASP A 1 333 ? -13.530 -9.767 17.341 1.00 95.12 333 ASP A CA 1
ATOM 2570 C C . ASP A 1 333 ? -13.469 -9.221 15.900 1.00 95.12 333 ASP A C 1
ATOM 2572 O O . ASP A 1 333 ? -12.703 -9.731 15.075 1.00 95.12 333 ASP A O 1
ATOM 2576 N N . ALA A 1 334 ? -14.259 -8.187 15.580 1.00 97.25 334 ALA A N 1
ATOM 2577 C CA . ALA A 1 334 ? -14.119 -7.465 14.322 1.00 97.25 334 ALA A CA 1
ATOM 2578 C C . ALA A 1 334 ? -12.681 -6.954 14.163 1.00 97.25 334 ALA A C 1
ATOM 2580 O O . ALA A 1 334 ? -12.036 -6.525 15.125 1.00 97.25 334 ALA A O 1
ATOM 2581 N N . HIS A 1 335 ? -12.182 -7.009 12.936 1.00 97.31 335 HIS A N 1
ATOM 2582 C CA . HIS A 1 335 ? -10.788 -6.737 12.616 1.00 97.31 335 HIS A CA 1
ATOM 2583 C C . HIS A 1 335 ? -10.677 -5.800 11.421 1.00 97.31 335 HIS A C 1
ATOM 2585 O O . HIS A 1 335 ? -11.618 -5.639 10.647 1.00 97.31 335 HIS A O 1
ATOM 2591 N N . MET A 1 336 ? -9.514 -5.178 11.289 1.00 97.56 336 MET A N 1
ATOM 2592 C CA . MET A 1 336 ? -9.189 -4.269 10.200 1.00 97.56 336 MET A CA 1
ATOM 2593 C C . MET A 1 336 ? -8.040 -4.875 9.404 1.00 97.56 336 MET A C 1
ATOM 2595 O O . MET A 1 336 ? -7.085 -5.377 9.997 1.00 97.56 336 MET A O 1
ATOM 2599 N N . ASP A 1 337 ? -8.161 -4.847 8.085 1.00 96.06 337 ASP A N 1
ATOM 2600 C CA . ASP A 1 337 ? -7.074 -5.143 7.164 1.00 96.06 337 ASP A CA 1
ATOM 2601 C C . ASP A 1 337 ? -6.253 -3.873 6.983 1.00 96.06 337 ASP A C 1
ATOM 2603 O O . ASP A 1 337 ? -6.771 -2.861 6.507 1.00 96.06 337 ASP A O 1
ATOM 2607 N N . VAL A 1 338 ? -5.007 -3.910 7.450 1.00 96.81 338 VAL A N 1
ATOM 2608 C CA . VAL A 1 338 ? -4.122 -2.748 7.450 1.00 96.81 338 VAL A CA 1
ATOM 2609 C C . VAL A 1 338 ? -2.769 -3.083 6.855 1.00 96.81 338 VAL A C 1
ATOM 2611 O O . VAL A 1 338 ? -2.194 -4.137 7.143 1.00 96.81 338 VAL A O 1
ATOM 2614 N N . SER A 1 339 ? -2.225 -2.131 6.113 1.00 96.50 339 SER A N 1
ATOM 2615 C CA . SER A 1 339 ? -0.813 -2.041 5.772 1.00 96.50 339 SER A CA 1
ATOM 2616 C C . SER A 1 339 ? -0.080 -1.177 6.799 1.00 96.50 339 SER A C 1
ATOM 2618 O O . SER A 1 339 ? -0.607 -0.195 7.321 1.00 96.50 339 SER A O 1
ATOM 2620 N N . LEU A 1 340 ? 1.150 -1.564 7.126 1.00 97.50 340 LEU A N 1
ATOM 2621 C CA . LEU A 1 340 ? 2.009 -0.877 8.084 1.00 97.50 340 LEU A CA 1
ATOM 2622 C C . LEU A 1 340 ? 3.215 -0.288 7.363 1.00 97.50 340 LEU A C 1
ATOM 2624 O O . LEU A 1 340 ? 3.966 -1.006 6.694 1.00 97.50 340 LEU A O 1
ATOM 2628 N N . TRP A 1 341 ? 3.432 1.006 7.562 1.00 97.38 341 TRP A N 1
ATOM 2629 C CA . TRP A 1 341 ? 4.545 1.737 6.965 1.00 97.38 341 TRP A CA 1
ATOM 2630 C C . TRP A 1 341 ? 5.386 2.430 8.037 1.00 97.38 341 TRP A C 1
ATOM 2632 O O . TRP A 1 341 ? 5.056 2.415 9.227 1.00 97.38 341 TRP A O 1
ATOM 2642 N N . VAL A 1 342 ? 6.509 3.008 7.619 1.00 97.88 342 VAL A N 1
ATOM 2643 C CA . VAL A 1 342 ? 7.352 3.862 8.462 1.00 97.88 342 VAL A CA 1
ATOM 2644 C C . VAL A 1 342 ? 7.323 5.274 7.892 1.00 97.88 342 VAL A C 1
ATOM 2646 O O . VAL A 1 342 ? 7.675 5.472 6.735 1.00 97.88 342 VAL A O 1
ATOM 2649 N N . ALA A 1 343 ? 6.934 6.248 8.710 1.00 97.19 343 ALA A N 1
ATOM 2650 C CA . ALA A 1 343 ? 6.975 7.661 8.356 1.00 97.19 343 ALA A CA 1
ATOM 2651 C C . ALA A 1 343 ? 8.406 8.221 8.398 1.00 97.19 343 ALA A C 1
ATOM 2653 O O . ALA A 1 343 ? 9.288 7.683 9.073 1.00 97.19 343 ALA A O 1
ATOM 2654 N N . GLU A 1 344 ? 8.613 9.373 7.758 1.00 96.81 344 GLU A N 1
ATOM 2655 C CA . GLU A 1 344 ? 9.899 10.088 7.694 1.00 96.81 344 GLU A CA 1
ATOM 2656 C C . GLU A 1 344 ? 10.520 10.382 9.077 1.00 96.81 344 GLU A C 1
ATOM 2658 O O . GLU A 1 344 ? 11.745 10.421 9.244 1.00 96.81 344 GLU A O 1
ATOM 2663 N N . ASP A 1 345 ? 9.678 10.562 10.098 1.00 96.38 345 ASP A N 1
ATOM 2664 C CA . ASP A 1 345 ? 10.079 10.820 11.484 1.00 96.38 345 ASP A CA 1
ATOM 2665 C C . ASP A 1 345 ? 10.213 9.556 12.353 1.00 96.38 345 ASP A C 1
ATOM 2667 O O . ASP A 1 345 ? 10.587 9.646 13.524 1.00 96.38 345 ASP A O 1
ATOM 2671 N N . GLY A 1 346 ? 9.957 8.377 11.782 1.00 96.75 346 GLY A N 1
ATOM 2672 C CA . GLY A 1 346 ? 10.124 7.079 12.432 1.00 96.75 346 GLY A CA 1
ATOM 2673 C C . GLY A 1 346 ? 8.890 6.573 13.173 1.00 96.75 346 GLY A C 1
ATOM 2674 O O . GLY A 1 346 ? 8.962 5.514 13.801 1.00 96.75 346 GLY A O 1
ATOM 2675 N N . ARG A 1 347 ? 7.757 7.283 13.107 1.00 97.88 347 ARG A N 1
ATOM 2676 C CA . ARG A 1 347 ? 6.467 6.721 13.528 1.00 97.88 347 ARG A CA 1
ATOM 2677 C C . ARG A 1 347 ? 6.058 5.582 12.599 1.00 97.88 347 ARG A C 1
ATOM 2679 O O . ARG A 1 347 ? 6.382 5.588 11.415 1.00 97.88 347 ARG A O 1
ATOM 2686 N N . ILE A 1 348 ? 5.325 4.611 13.134 1.00 98.25 348 ILE A N 1
ATOM 2687 C CA . ILE A 1 348 ? 4.630 3.623 12.306 1.00 98.25 348 ILE A CA 1
ATOM 2688 C C . ILE A 1 348 ? 3.313 4.250 11.849 1.00 98.25 348 ILE A C 1
ATOM 2690 O O . ILE A 1 348 ? 2.574 4.781 12.684 1.00 98.25 348 ILE A O 1
ATOM 2694 N N . THR A 1 349 ? 3.016 4.202 10.553 1.00 98.00 349 THR A N 1
ATOM 2695 C CA . THR A 1 349 ? 1.705 4.610 10.031 1.00 98.00 349 THR A CA 1
ATOM 2696 C C . THR A 1 349 ? 0.849 3.377 9.752 1.00 98.00 349 THR A C 1
ATOM 2698 O O . THR A 1 349 ? 1.362 2.299 9.431 1.00 98.00 349 THR A O 1
ATOM 2701 N N . VAL A 1 350 ? -0.458 3.523 9.962 1.00 97.88 350 VAL A N 1
ATOM 2702 C CA . VAL A 1 350 ? -1.470 2.487 9.739 1.00 97.88 350 VAL A CA 1
ATOM 2703 C C . VAL A 1 350 ? -2.347 2.924 8.581 1.00 97.88 350 VAL A C 1
ATOM 2705 O O . VAL A 1 350 ? -3.037 3.937 8.677 1.00 97.88 350 VAL A O 1
ATOM 2708 N N . ASP A 1 351 ? -2.322 2.131 7.525 1.00 96.62 351 ASP A N 1
ATOM 2709 C CA . ASP A 1 351 ? -3.035 2.358 6.278 1.00 96.62 351 ASP A CA 1
ATOM 2710 C C . ASP A 1 351 ? -4.151 1.309 6.141 1.00 96.62 351 ASP A C 1
ATOM 2712 O O . ASP A 1 351 ? -3.855 0.136 5.885 1.00 96.62 351 ASP A O 1
ATOM 2716 N N . PRO A 1 352 ? -5.409 1.648 6.475 1.00 96.25 352 PRO A N 1
ATOM 2717 C CA . PRO A 1 352 ? -6.487 0.675 6.500 1.00 96.25 352 PRO A CA 1
ATOM 2718 C C . PRO A 1 352 ? -7.135 0.512 5.122 1.00 96.25 352 PRO A C 1
ATOM 2720 O O . PRO A 1 352 ? -7.649 1.473 4.567 1.00 96.25 352 PRO A O 1
ATOM 2723 N N . PHE A 1 353 ? -7.234 -0.732 4.655 1.00 94.62 353 PHE A N 1
ATOM 2724 C CA . PHE A 1 353 ? -7.905 -1.100 3.400 1.00 94.62 353 PHE A CA 1
ATOM 2725 C C . PHE A 1 353 ? -9.408 -1.291 3.621 1.00 94.62 353 PHE A C 1
ATOM 2727 O O . PHE A 1 353 ? -10.262 -0.812 2.873 1.00 94.62 353 PHE A O 1
ATOM 2734 N N . GLY A 1 354 ? -9.751 -1.952 4.726 1.00 96.06 354 GLY A N 1
ATOM 2735 C CA . GLY A 1 354 ? -11.127 -2.218 5.113 1.00 96.06 354 GLY A CA 1
ATOM 2736 C C . GLY A 1 354 ? -11.231 -2.810 6.509 1.00 96.06 354 GLY A C 1
ATOM 2737 O O . GLY A 1 354 ? -10.231 -3.121 7.158 1.00 96.06 354 GLY A O 1
ATOM 2738 N N . PHE A 1 355 ? -12.457 -2.988 6.989 1.00 97.69 355 PHE A N 1
ATOM 2739 C CA . PHE A 1 355 ? -12.714 -3.711 8.231 1.00 97.69 355 PHE A CA 1
ATOM 2740 C C . PHE A 1 355 ? -13.887 -4.672 8.097 1.00 97.69 355 PHE A C 1
ATOM 2742 O O . PHE A 1 355 ? -14.805 -4.469 7.302 1.00 97.69 355 PHE A O 1
ATOM 2749 N N . TYR A 1 356 ? -13.843 -5.732 8.901 1.00 97.50 356 TYR A N 1
ATOM 2750 C CA . TYR A 1 356 ? -14.693 -6.900 8.747 1.00 97.50 356 TYR A CA 1
ATOM 2751 C C . TYR A 1 356 ? -15.219 -7.387 10.087 1.00 97.50 356 TYR A C 1
ATOM 2753 O O . TYR A 1 356 ? -14.502 -7.465 11.089 1.00 97.50 356 TYR A O 1
ATOM 2761 N N . ALA A 1 357 ? -16.489 -7.765 10.073 1.00 97.00 357 ALA A N 1
ATOM 2762 C CA . ALA A 1 357 ? -17.130 -8.494 11.144 1.00 97.00 357 ALA A CA 1
ATOM 2763 C C . ALA A 1 357 ? -16.899 -10.002 10.964 1.00 97.00 357 ALA A C 1
ATOM 2765 O O . ALA A 1 357 ? -16.847 -10.530 9.855 1.00 97.00 357 ALA A O 1
ATOM 2766 N N . THR A 1 358 ? -16.832 -10.729 12.072 1.00 95.69 358 THR A N 1
ATOM 2767 C CA . THR A 1 358 ? -16.787 -12.198 12.121 1.00 95.69 358 THR A CA 1
ATOM 2768 C C . THR A 1 358 ? -18.146 -12.845 11.843 1.00 95.69 358 THR A C 1
ATOM 2770 O O . THR A 1 358 ? -18.261 -14.069 11.734 1.00 95.69 358 THR A O 1
ATOM 2773 N N . ARG A 1 359 ? -19.196 -12.024 11.750 1.00 93.06 359 ARG A N 1
ATOM 2774 C CA . ARG A 1 359 ? -20.587 -12.418 11.545 1.00 93.06 359 ARG A CA 1
ATOM 2775 C C . ARG A 1 359 ? -21.358 -11.317 10.832 1.00 93.06 359 ARG A C 1
ATOM 2777 O O . ARG A 1 359 ? -20.992 -10.151 10.921 1.00 93.06 359 ARG A O 1
ATOM 2784 N N . GLU A 1 360 ? -22.464 -11.687 10.198 1.00 94.38 360 GLU A N 1
ATOM 2785 C CA . GLU A 1 360 ? -23.408 -10.702 9.672 1.00 94.38 360 GLU A CA 1
ATOM 2786 C C . GLU A 1 360 ? -23.934 -9.800 10.797 1.00 94.38 360 GLU A C 1
ATOM 2788 O O . GLU A 1 360 ? -24.293 -10.272 11.885 1.00 94.38 360 GLU A O 1
ATOM 2793 N N . VAL A 1 361 ? -23.979 -8.499 10.524 1.00 96.12 361 VAL A N 1
ATOM 2794 C CA . VAL A 1 361 ? -24.553 -7.487 11.405 1.00 96.12 361 VAL A CA 1
ATOM 2795 C C . VAL A 1 361 ? -25.946 -7.082 10.938 1.00 96.12 361 VAL A C 1
ATOM 2797 O O . VAL A 1 361 ? -26.306 -7.199 9.768 1.00 96.12 361 VAL A O 1
ATOM 2800 N N . GLU A 1 362 ? -26.744 -6.575 11.875 1.00 96.75 362 GLU A N 1
ATOM 2801 C CA . GLU A 1 362 ? -28.081 -6.060 11.583 1.00 96.75 362 GLU A CA 1
ATOM 2802 C C . GLU A 1 362 ? -28.022 -4.916 10.562 1.00 96.75 362 GLU A C 1
ATOM 2804 O O . GLU A 1 362 ? -27.173 -4.024 10.652 1.00 96.75 362 GLU A O 1
ATOM 2809 N N . SER A 1 363 ? -28.977 -4.894 9.630 1.00 96.38 363 SER A N 1
ATOM 2810 C CA . SER A 1 363 ? -28.975 -3.941 8.513 1.00 96.38 363 SER A CA 1
ATOM 2811 C C . SER A 1 363 ? -28.983 -2.479 8.960 1.00 96.38 363 SER A C 1
ATOM 2813 O O . SER A 1 363 ? -28.394 -1.631 8.301 1.00 96.38 363 SER A O 1
ATOM 2815 N N . GLU A 1 364 ? -29.646 -2.167 10.079 1.00 97.31 364 GLU A N 1
ATOM 2816 C CA . GLU A 1 364 ? -29.668 -0.809 10.638 1.00 97.31 364 GLU A CA 1
ATOM 2817 C C . GLU A 1 364 ? -28.270 -0.361 11.082 1.00 97.31 364 GLU A C 1
ATOM 2819 O O . GLU A 1 364 ? -27.887 0.787 10.867 1.00 97.31 364 GLU A O 1
ATOM 2824 N N . LEU A 1 365 ? -27.489 -1.264 11.681 1.00 97.38 365 LEU A N 1
ATOM 2825 C CA . LEU A 1 365 ? -26.118 -0.967 12.074 1.00 97.38 365 LEU A CA 1
ATOM 2826 C C . LEU A 1 365 ? -25.217 -0.821 10.844 1.00 97.38 365 LEU A C 1
ATOM 2828 O O . LEU A 1 365 ? -24.463 0.147 10.780 1.00 97.38 365 LEU A O 1
ATOM 2832 N N . ALA A 1 366 ? -25.334 -1.721 9.865 1.00 97.31 366 ALA A N 1
ATOM 2833 C CA . ALA A 1 366 ? -24.567 -1.632 8.623 1.00 97.31 366 ALA A CA 1
ATOM 2834 C C . ALA A 1 366 ? -24.802 -0.296 7.902 1.00 97.31 366 ALA A C 1
ATOM 2836 O O . ALA A 1 366 ? -23.853 0.420 7.607 1.00 97.31 366 ALA A O 1
ATOM 2837 N N . GLN A 1 367 ? -26.064 0.118 7.750 1.00 97.56 367 GLN A N 1
ATOM 2838 C CA . GLN A 1 367 ? -26.419 1.404 7.137 1.00 97.56 367 GLN A CA 1
ATOM 2839 C C . GLN A 1 367 ? -25.869 2.611 7.906 1.00 97.56 367 GLN A C 1
ATOM 2841 O O . GLN A 1 367 ? -25.548 3.638 7.309 1.00 97.56 367 GLN A O 1
ATOM 2846 N N . ARG A 1 368 ? -25.769 2.519 9.237 1.00 98.19 368 ARG A N 1
ATOM 2847 C CA . ARG A 1 368 ? -25.145 3.573 10.048 1.00 98.19 368 ARG A CA 1
ATOM 2848 C C . ARG A 1 368 ? -23.640 3.643 9.821 1.00 98.19 368 ARG A C 1
ATOM 2850 O O . ARG A 1 368 ? -23.111 4.748 9.788 1.00 98.19 368 ARG A O 1
ATOM 2857 N N . ILE A 1 369 ? -22.977 2.500 9.668 1.00 98.50 369 ILE A N 1
ATOM 2858 C CA . ILE A 1 369 ? -21.553 2.447 9.334 1.00 98.50 369 ILE A CA 1
ATOM 2859 C C . ILE A 1 369 ? -21.318 3.028 7.934 1.00 98.50 369 ILE A C 1
ATOM 2861 O O . ILE A 1 369 ? -20.486 3.921 7.794 1.00 98.50 369 ILE A O 1
ATOM 2865 N N . ASP A 1 370 ? -22.116 2.636 6.938 1.00 98.25 370 ASP A N 1
ATOM 2866 C CA . ASP A 1 370 ? -22.052 3.206 5.585 1.00 98.25 370 ASP A CA 1
ATOM 2867 C C . ASP A 1 370 ? -22.186 4.734 5.623 1.00 98.25 370 ASP A C 1
ATOM 2869 O O . ASP A 1 370 ? -21.390 5.456 5.028 1.00 98.25 370 ASP A O 1
ATOM 2873 N N . ALA A 1 371 ? -23.164 5.247 6.377 1.00 98.50 371 ALA A N 1
ATOM 2874 C CA . ALA A 1 371 ? -23.392 6.682 6.503 1.00 98.50 371 ALA A CA 1
ATOM 2875 C C . ALA A 1 371 ? -22.197 7.430 7.123 1.00 98.50 371 ALA A C 1
ATOM 2877 O O . ALA A 1 371 ? -21.913 8.552 6.701 1.00 98.50 371 ALA A O 1
ATOM 2878 N N . LEU A 1 372 ? -21.495 6.827 8.092 1.00 98.50 372 LEU A N 1
ATOM 2879 C CA . LEU A 1 372 ? -20.271 7.399 8.664 1.00 98.50 372 LEU A CA 1
ATOM 2880 C C . LEU A 1 372 ? -19.152 7.463 7.621 1.00 98.50 372 LEU A C 1
ATOM 2882 O O . LEU A 1 372 ? -18.546 8.516 7.444 1.00 98.50 372 LEU A O 1
ATOM 2886 N N . LEU A 1 373 ? -18.916 6.374 6.887 1.00 98.38 373 LEU A N 1
ATOM 2887 C CA . LEU A 1 373 ? -17.864 6.322 5.867 1.00 98.38 373 LEU A CA 1
ATOM 2888 C C . LEU A 1 373 ? -18.133 7.300 4.715 1.00 98.38 373 LEU A C 1
ATOM 2890 O O . LEU A 1 373 ? -17.222 8.009 4.286 1.00 98.38 373 LEU A O 1
ATOM 2894 N N . ILE A 1 374 ? -19.390 7.409 4.269 1.00 98.19 374 ILE A N 1
ATOM 2895 C CA . ILE A 1 374 ? -19.812 8.382 3.250 1.00 98.19 374 ILE A CA 1
ATOM 2896 C C . ILE A 1 374 ? -19.601 9.814 3.742 1.00 98.19 374 ILE A C 1
ATOM 2898 O O . ILE A 1 374 ? -19.096 10.657 3.001 1.00 98.19 374 ILE A O 1
ATOM 2902 N N . ALA A 1 375 ? -19.953 10.107 4.997 1.00 98.00 375 ALA A N 1
ATOM 2903 C CA . ALA A 1 375 ? -19.702 11.419 5.590 1.00 98.00 375 ALA A CA 1
ATOM 2904 C C . ALA A 1 375 ? -18.198 11.733 5.687 1.00 98.00 375 ALA A C 1
ATOM 2906 O O . ALA A 1 375 ? -17.808 12.892 5.546 1.00 98.00 375 ALA A O 1
ATOM 2907 N N . GLY A 1 376 ? -17.369 10.702 5.862 1.00 96.94 376 GLY A N 1
ATOM 2908 C CA . GLY A 1 376 ? -15.912 10.768 5.791 1.00 96.94 376 GLY A CA 1
ATOM 2909 C C . GLY A 1 376 ? -15.336 10.902 4.381 1.00 96.94 376 GLY A C 1
ATOM 2910 O O . GLY A 1 376 ? -14.123 10.988 4.255 1.00 96.94 376 GLY A O 1
ATOM 2911 N N . GLY A 1 377 ? -16.159 10.927 3.329 1.00 95.50 377 GLY A N 1
ATOM 2912 C CA . GLY A 1 377 ? -15.718 11.134 1.946 1.00 95.50 377 GLY A CA 1
ATOM 2913 C C . GLY A 1 377 ? -15.635 9.872 1.085 1.00 95.50 377 GLY A C 1
ATOM 2914 O O . GLY A 1 377 ? -15.357 9.988 -0.108 1.00 95.50 377 GLY A O 1
ATOM 2915 N N . ARG A 1 378 ? -15.926 8.681 1.629 1.00 96.19 378 ARG A N 1
ATOM 2916 C CA . ARG A 1 378 ? -15.953 7.447 0.832 1.00 96.19 378 ARG A CA 1
ATOM 2917 C C . ARG A 1 378 ? -17.150 7.438 -0.122 1.00 96.19 378 ARG A C 1
ATOM 2919 O O . ARG A 1 378 ? -18.281 7.708 0.277 1.00 96.19 378 ARG A O 1
ATOM 2926 N N . MET A 1 379 ? -16.925 7.089 -1.387 1.00 93.81 379 MET A N 1
ATOM 2927 C CA . MET A 1 379 ? -18.017 6.942 -2.357 1.00 93.81 379 MET A CA 1
ATOM 2928 C C . MET A 1 379 ? -18.860 5.710 -2.026 1.00 93.81 379 MET A C 1
ATOM 2930 O O . MET A 1 379 ? -18.318 4.620 -1.855 1.00 93.81 379 MET A O 1
ATOM 2934 N N . ALA A 1 380 ? -20.183 5.875 -1.970 1.00 93.56 380 ALA A N 1
ATOM 2935 C CA . ALA A 1 380 ? -21.107 4.820 -1.553 1.00 93.56 380 ALA A CA 1
ATOM 2936 C C . ALA A 1 380 ? -21.000 3.547 -2.413 1.00 93.56 380 ALA A C 1
ATOM 2938 O O . ALA A 1 380 ? -21.060 2.443 -1.877 1.00 93.56 380 ALA A O 1
ATOM 2939 N N . GLU A 1 381 ? -20.803 3.693 -3.727 1.00 92.81 381 GLU A N 1
ATOM 2940 C CA . GLU A 1 381 ? -20.638 2.564 -4.654 1.00 92.81 381 GLU A CA 1
ATOM 2941 C C . GLU A 1 381 ? -19.371 1.729 -4.433 1.00 92.81 381 GLU A C 1
ATOM 2943 O O . GLU A 1 381 ? -19.327 0.596 -4.898 1.00 92.81 381 GLU A O 1
ATOM 2948 N N . ASN A 1 382 ? -18.382 2.246 -3.698 1.00 92.12 382 ASN A N 1
ATOM 2949 C CA . ASN A 1 382 ? -17.098 1.575 -3.492 1.00 92.12 382 ASN A CA 1
ATOM 2950 C C . ASN A 1 382 ? -16.929 1.018 -2.067 1.00 92.12 382 ASN A C 1
ATOM 2952 O O . ASN A 1 382 ? -15.841 0.574 -1.706 1.00 92.12 382 ASN A O 1
ATOM 2956 N N . ILE A 1 383 ? -17.958 1.091 -1.217 1.00 95.19 383 ILE A N 1
ATOM 2957 C CA . ILE A 1 383 ? -17.886 0.565 0.158 1.00 95.19 383 ILE A CA 1
ATOM 2958 C C . ILE A 1 383 ? -17.980 -0.962 0.161 1.00 95.19 383 ILE A C 1
ATOM 2960 O O . ILE A 1 383 ? -17.294 -1.626 0.938 1.00 95.19 383 ILE A O 1
ATOM 2964 N N . HIS A 1 384 ? -18.827 -1.507 -0.711 1.00 94.56 384 HIS A N 1
ATOM 2965 C CA . HIS A 1 384 ? -19.219 -2.909 -0.692 1.00 94.56 384 HIS A CA 1
ATOM 2966 C C . HIS A 1 384 ? -18.846 -3.599 -1.995 1.00 94.56 384 HIS A C 1
ATOM 2968 O O . HIS A 1 384 ? -19.142 -3.102 -3.078 1.00 94.56 384 HIS A O 1
ATOM 2974 N N . ASP A 1 385 ? -18.255 -4.779 -1.860 1.00 88.25 385 ASP A N 1
ATOM 2975 C CA . ASP A 1 385 ? -17.971 -5.705 -2.950 1.00 88.25 385 ASP A CA 1
ATOM 2976 C C . ASP A 1 385 ? -18.350 -7.117 -2.490 1.00 88.25 385 ASP A C 1
ATOM 2978 O O . ASP A 1 385 ? -17.936 -7.558 -1.419 1.00 88.25 385 ASP A O 1
ATOM 2982 N N . ASP A 1 386 ? -19.131 -7.847 -3.285 1.00 82.75 386 ASP A N 1
ATOM 2983 C CA . ASP A 1 386 ? -19.657 -9.159 -2.880 1.00 82.75 386 ASP A CA 1
ATOM 2984 C C . ASP A 1 386 ? -18.554 -10.196 -2.572 1.00 82.75 386 ASP A C 1
ATOM 2986 O O . ASP A 1 386 ? -18.793 -11.146 -1.822 1.00 82.75 386 ASP A O 1
ATOM 2990 N N . GLY A 1 387 ? -17.359 -10.042 -3.152 1.00 79.00 387 GLY A N 1
ATOM 2991 C CA . GLY A 1 387 ? -16.207 -10.916 -2.938 1.00 79.00 387 GLY A CA 1
ATOM 2992 C C . GLY A 1 387 ? -15.273 -10.456 -1.819 1.00 79.00 387 GLY A C 1
ATOM 2993 O O . GLY A 1 387 ? -14.713 -11.305 -1.122 1.00 79.00 387 GLY A O 1
ATOM 2994 N N . TYR A 1 388 ? -15.112 -9.144 -1.637 1.00 78.31 388 TYR A N 1
ATOM 2995 C CA . TYR A 1 388 ? -14.102 -8.570 -0.744 1.00 78.31 388 TYR A CA 1
ATOM 2996 C C . TYR A 1 388 ? -14.677 -7.851 0.478 1.00 78.31 388 TYR A C 1
ATOM 2998 O O . TYR A 1 388 ? -14.037 -7.876 1.519 1.00 78.31 388 TYR A O 1
ATOM 3006 N N . ALA A 1 389 ? -15.864 -7.249 0.401 1.00 81.19 389 ALA A N 1
ATOM 3007 C CA . ALA A 1 389 ? -16.529 -6.540 1.499 1.00 81.19 389 ALA A CA 1
ATOM 3008 C C . ALA A 1 389 ? -18.060 -6.711 1.423 1.00 81.19 389 ALA A C 1
ATOM 3010 O O . ALA A 1 389 ? -18.757 -5.854 0.876 1.00 81.19 389 ALA A O 1
ATOM 3011 N N . PRO A 1 390 ? -18.607 -7.824 1.948 1.00 87.62 390 PRO A N 1
ATOM 3012 C CA . PRO A 1 390 ? -20.039 -8.084 1.866 1.00 87.62 390 PRO A CA 1
ATOM 3013 C C . PRO A 1 390 ? -20.845 -7.071 2.689 1.00 87.62 390 PRO A C 1
ATOM 3015 O O . PRO A 1 390 ? -20.510 -6.812 3.843 1.00 87.62 390 PRO A O 1
ATOM 3018 N N . GLY A 1 391 ? -21.976 -6.606 2.146 1.00 85.44 391 GLY A N 1
ATOM 3019 C CA . GLY A 1 391 ? -22.785 -5.484 2.663 1.00 85.44 391 GLY A CA 1
ATOM 3020 C C . GLY A 1 391 ? -23.202 -5.490 4.141 1.00 85.44 391 GLY A C 1
ATOM 3021 O O . GLY A 1 391 ? -23.623 -4.464 4.668 1.00 85.44 391 GLY A O 1
ATOM 3022 N N . LEU A 1 392 ? -23.133 -6.639 4.816 1.00 92.19 392 LEU A N 1
ATOM 3023 C CA . LEU A 1 392 ? -23.502 -6.808 6.226 1.00 92.19 392 LEU A CA 1
ATOM 3024 C C . LEU A 1 392 ? -22.353 -7.354 7.082 1.00 92.19 392 LEU A C 1
ATOM 3026 O O . LEU A 1 392 ? -22.580 -7.752 8.220 1.00 92.19 392 LEU A O 1
ATOM 3030 N N . SER A 1 393 ? -21.134 -7.433 6.561 1.00 94.75 393 SER A N 1
ATOM 3031 C CA . SER A 1 393 ? -19.999 -7.984 7.307 1.00 94.75 393 SER A CA 1
ATOM 3032 C C . SER A 1 393 ? -18.637 -7.428 6.898 1.00 94.75 393 SER A C 1
ATOM 3034 O O . SER A 1 393 ? -17.642 -7.830 7.492 1.00 94.75 393 SER A O 1
ATOM 3036 N N . GLY A 1 394 ? -18.555 -6.533 5.915 1.00 96.31 394 GLY A N 1
ATOM 3037 C CA . GLY A 1 394 ? -17.307 -5.913 5.486 1.00 96.31 394 GLY A CA 1
ATOM 3038 C C . GLY A 1 394 ? -17.533 -4.529 4.898 1.00 96.31 394 GLY A C 1
ATOM 3039 O O . GLY A 1 394 ? -18.595 -4.263 4.349 1.00 96.31 394 GLY A O 1
ATOM 3040 N N . TRP A 1 395 ? -16.527 -3.668 5.025 1.00 97.69 395 TRP A N 1
ATOM 3041 C CA . TRP A 1 395 ? -16.525 -2.312 4.481 1.00 97.69 395 TRP A CA 1
ATOM 3042 C C . TRP A 1 395 ? -15.127 -1.980 3.962 1.00 97.69 395 TRP A C 1
ATOM 3044 O O . TRP A 1 395 ? -14.169 -1.995 4.738 1.00 97.69 395 TRP A O 1
ATOM 3054 N N . GLN A 1 396 ? -15.012 -1.660 2.672 1.00 96.69 396 GLN A N 1
ATOM 3055 C CA . GLN A 1 396 ? -13.808 -1.051 2.104 1.00 96.69 396 GLN A CA 1
ATOM 3056 C C . GLN A 1 396 ? -13.760 0.423 2.500 1.00 96.69 396 GLN A C 1
ATOM 3058 O O . GLN A 1 396 ? -14.742 1.158 2.332 1.00 96.69 396 GLN A O 1
ATOM 3063 N N . VAL A 1 397 ? -12.617 0.863 3.016 1.00 95.50 397 VAL A N 1
ATOM 3064 C CA . VAL A 1 397 ? -12.429 2.251 3.456 1.00 95.50 397 VAL A CA 1
ATOM 3065 C C . VAL A 1 397 ? -11.524 3.051 2.530 1.00 95.50 397 VAL A C 1
ATOM 3067 O O . VAL A 1 397 ? -11.571 4.275 2.612 1.00 95.50 397 VAL A O 1
ATOM 3070 N N . GLU A 1 398 ? -10.825 2.390 1.604 1.00 90.50 398 GLU A N 1
ATOM 3071 C CA . GLU A 1 398 ? -10.095 2.967 0.465 1.00 90.50 398 GLU A CA 1
ATOM 3072 C C . GLU A 1 398 ? -10.214 2.081 -0.798 1.00 90.50 398 GLU A C 1
ATOM 3074 O O . GLU A 1 398 ? -11.020 1.146 -0.819 1.00 90.50 398 GLU A O 1
ATOM 3079 N N . CYS A 1 399 ? -9.558 2.467 -1.900 1.00 74.25 399 CYS A N 1
ATOM 3080 C CA . CYS A 1 399 ? -9.676 1.843 -3.229 1.00 74.25 399 CYS A CA 1
ATOM 3081 C C . CYS A 1 399 ? -8.750 0.651 -3.473 1.00 74.25 399 CYS A C 1
ATOM 3083 O O . CYS A 1 399 ? -7.552 0.751 -3.142 1.00 74.25 399 CYS A O 1
#

Radius of gyration: 31.25 Å; chains: 1; bounding box: 58×70×82 Å

Organism: Mycobacteroides chelonae (NCBI:txid1774)